Protein AF-A0A809SGK8-F1 (afdb_monomer_lite)

Organism: NCBI:txid2675298

Sequence (702 aa):
MATAQRLGYGNAFTALPVTRPWRPWQSRHLHMLPTGMGSQTARVVGFDGADDAGNNTAAGSDASGSAPALLGNDEICCDALGRVRIRFQWQDALDSASSRASCWVRVAQRSAGGGMGSQFLPRIGQEVQVQFMEGDINRPVIVGALYFGQGEAGVPATPAGSLVDADTSALSQATDHSVSAQGNLTAGYAPVWHGAGVGADAHNNAAAQWGIRSQAYGGDGYNQLVFDDSDGAGRIQLKTTQSGTELNLGHLVHTADNYRGSFRGNGIELRTDAWGALRAGSGWLVSSYGVSHSASQRQTAGDVPAGYGLLNTANRLGASLSQLAESHLSVSIAALKGSYKADASALNESAAPIPALGKVMQGMVDSSEMDAAYGDAAAQNTQPTDQHLPHHTDPVISVIAKNDLSMTARQDVQLNVGETLNVLNAADSQFTTGGVFRVHSGQAIGLTAGGLKQNTIAGMQLIAAQGDMTIQAHNDIISLKAKNNLELKSAQASIDFAAATDITLRTAGGAAITIAGGNITVQCPGKILVQAGQKSFTGGASLNYALPMMPSSTLDLVPTKLNLYLSDAAGPFGARIPLTPWRMVVAKDADHALMQKTPLITGTSDAEGKVLLDDSQNATVFDAYKLHPSQVWLVYGAHARLLNITAHNPDWTDQHQRYHAQDAMGYFDNLEHAGTKPMLDDGSTTHTQEKLGADMLNSLKA

Structure (mmCIF, N/CA/C/O backbone):
data_AF-A0A809SGK8-F1
#
_entry.id   AF-A0A809SGK8-F1
#
loop_
_atom_site.group_PDB
_atom_site.id
_atom_site.type_symbol
_atom_site.label_atom_id
_atom_site.label_alt_id
_atom_site.label_comp_id
_atom_site.label_asym_id
_atom_site.label_entity_id
_atom_site.label_seq_id
_atom_site.pdbx_PDB_ins_code
_atom_site.Cartn_x
_atom_site.Cartn_y
_atom_site.Cartn_z
_atom_site.occupancy
_atom_site.B_iso_or_equiv
_atom_site.auth_seq_id
_atom_site.auth_comp_id
_atom_site.auth_asym_id
_atom_site.auth_atom_id
_atom_site.pdbx_PDB_model_num
ATOM 1 N N . MET A 1 1 ? 76.172 -21.300 -76.496 1.00 58.06 1 MET A N 1
ATOM 2 C CA . MET A 1 1 ? 75.554 -20.678 -77.691 1.00 58.06 1 MET A CA 1
ATOM 3 C C . MET A 1 1 ? 76.033 -21.282 -79.015 1.00 58.06 1 MET A C 1
ATOM 5 O O . MET A 1 1 ? 75.170 -21.646 -79.801 1.00 58.06 1 MET A O 1
ATOM 9 N N . ALA A 1 2 ? 77.336 -21.491 -79.254 1.00 62.97 2 ALA A N 1
ATOM 10 C CA . ALA A 1 2 ? 77.851 -22.006 -80.541 1.00 62.97 2 ALA A CA 1
ATOM 11 C C . ALA A 1 2 ? 77.280 -23.375 -81.001 1.00 62.97 2 ALA A C 1
ATOM 13 O O . ALA A 1 2 ? 77.113 -23.611 -82.192 1.00 62.97 2 ALA A O 1
ATOM 14 N N . THR A 1 3 ? 76.926 -24.277 -80.077 1.00 61.34 3 THR A N 1
ATOM 15 C CA . THR A 1 3 ? 76.358 -25.603 -80.404 1.00 61.34 3 THR A CA 1
ATOM 16 C C . THR A 1 3 ? 74.878 -25.551 -80.816 1.00 61.34 3 THR A C 1
ATOM 18 O O . THR A 1 3 ? 74.460 -26.332 -81.666 1.00 61.34 3 THR A O 1
ATOM 21 N N . ALA A 1 4 ? 74.094 -24.622 -80.253 1.00 65.50 4 ALA A N 1
ATOM 22 C CA . ALA A 1 4 ? 72.653 -24.491 -80.511 1.00 65.50 4 ALA A CA 1
ATOM 23 C C . ALA A 1 4 ? 72.363 -23.888 -81.899 1.00 65.50 4 ALA A C 1
ATOM 25 O O . ALA A 1 4 ? 71.437 -24.317 -82.579 1.00 65.50 4 ALA A O 1
ATOM 26 N N . GLN A 1 5 ? 73.218 -22.967 -82.364 1.00 68.81 5 GLN A N 1
ATOM 27 C CA . GLN A 1 5 ? 73.156 -22.401 -83.721 1.00 68.81 5 GLN A CA 1
ATOM 28 C C . GLN A 1 5 ? 73.402 -23.438 -84.830 1.00 68.81 5 GLN A C 1
ATOM 30 O O . GLN A 1 5 ? 72.962 -23.238 -85.955 1.00 68.81 5 GLN A O 1
ATOM 35 N N . ARG A 1 6 ? 74.070 -24.557 -84.523 1.00 73.81 6 ARG A N 1
ATOM 36 C CA . ARG A 1 6 ? 74.377 -25.624 -85.489 1.00 73.81 6 ARG A CA 1
ATOM 37 C C . ARG A 1 6 ? 73.280 -26.695 -85.604 1.00 73.81 6 ARG A C 1
ATOM 39 O O . ARG A 1 6 ? 73.231 -27.378 -86.617 1.00 73.81 6 ARG A O 1
ATOM 46 N N . LEU A 1 7 ? 72.435 -26.868 -84.582 1.00 76.56 7 LEU A N 1
ATOM 47 C CA . LEU A 1 7 ? 71.465 -27.976 -84.480 1.00 76.56 7 LEU A CA 1
ATOM 48 C C . LEU A 1 7 ? 69.988 -27.537 -84.570 1.00 76.56 7 LEU A C 1
ATOM 50 O O . LEU A 1 7 ? 69.104 -28.383 -84.505 1.00 76.56 7 LEU A O 1
ATOM 54 N N . GLY A 1 8 ? 69.702 -26.236 -84.710 1.00 76.31 8 GLY A N 1
ATOM 55 C CA . GLY A 1 8 ? 68.348 -25.707 -84.954 1.00 76.31 8 GLY A CA 1
ATOM 56 C C . GLY A 1 8 ? 67.396 -25.697 -83.749 1.00 76.31 8 GLY A C 1
ATOM 57 O O . GLY A 1 8 ? 66.290 -25.178 -83.857 1.00 76.31 8 GLY A O 1
ATOM 58 N N . TYR A 1 9 ? 67.816 -26.215 -82.592 1.00 76.81 9 TYR A N 1
ATOM 59 C CA . TYR A 1 9 ? 67.048 -26.198 -81.348 1.00 76.81 9 TYR A CA 1
ATOM 60 C C . TYR A 1 9 ? 67.955 -25.854 -80.165 1.00 76.81 9 TYR A C 1
ATOM 62 O O . TYR A 1 9 ? 69.045 -26.408 -80.004 1.00 76.81 9 TYR A O 1
ATOM 70 N N . GLY A 1 10 ? 67.492 -24.937 -79.320 1.00 76.56 10 GLY A N 1
ATOM 71 C CA . GLY A 1 10 ? 68.138 -24.581 -78.066 1.00 76.56 10 GLY A CA 1
ATOM 72 C C . GLY A 1 10 ? 67.075 -24.284 -77.023 1.00 76.56 10 GLY A C 1
ATOM 73 O O . GLY A 1 10 ? 66.222 -23.432 -77.247 1.00 76.56 10 GLY A O 1
ATOM 74 N N . ASN A 1 11 ? 67.130 -24.984 -75.892 1.00 78.62 11 ASN A N 1
ATOM 75 C CA . ASN A 1 11 ? 66.264 -24.721 -74.751 1.00 78.62 11 ASN A CA 1
ATOM 76 C C . ASN A 1 11 ? 67.114 -24.212 -73.583 1.00 78.62 11 ASN A C 1
ATOM 78 O O . ASN A 1 11 ? 68.187 -24.752 -73.308 1.00 78.62 11 ASN A O 1
ATOM 82 N N . ALA A 1 12 ? 66.632 -23.169 -72.916 1.00 79.94 12 ALA A N 1
ATOM 83 C CA . ALA A 1 12 ? 67.174 -22.675 -71.663 1.00 79.94 12 ALA A CA 1
ATOM 84 C C . ALA A 1 12 ? 66.105 -22.898 -70.594 1.00 79.94 12 ALA A C 1
ATOM 86 O O . ALA A 1 12 ? 65.024 -22.321 -70.664 1.00 79.94 12 ALA A O 1
ATOM 87 N N . PHE A 1 13 ? 66.404 -23.745 -69.614 1.00 81.50 13 PHE A N 1
ATOM 88 C CA . PHE A 1 13 ? 65.521 -23.990 -68.482 1.00 81.50 13 PHE A CA 1
ATOM 89 C C . PHE A 1 13 ? 66.261 -23.712 -67.179 1.00 81.50 13 PHE A C 1
ATOM 91 O O . PHE A 1 13 ? 67.457 -23.975 -67.048 1.00 81.50 13 PHE A O 1
ATOM 98 N N . THR A 1 14 ? 65.520 -23.209 -66.199 1.00 80.19 14 THR A N 1
ATOM 99 C CA . THR A 1 14 ? 65.986 -23.077 -64.822 1.00 80.19 14 THR A CA 1
ATOM 100 C C . THR A 1 14 ? 65.434 -24.264 -64.048 1.00 80.19 14 THR A C 1
ATOM 102 O O . THR A 1 14 ? 64.234 -24.339 -63.798 1.00 80.19 14 THR A O 1
ATOM 105 N N . ALA A 1 15 ? 66.294 -25.222 -63.709 1.00 83.62 15 ALA A N 1
ATOM 106 C CA . ALA A 1 15 ? 65.914 -26.366 -62.888 1.00 83.62 15 ALA A CA 1
ATOM 107 C C . ALA A 1 15 ? 66.167 -26.092 -61.402 1.00 83.62 15 ALA A C 1
ATOM 109 O O . ALA A 1 15 ? 67.036 -25.304 -61.029 1.00 83.62 15 ALA A O 1
ATOM 110 N N . LEU A 1 16 ? 65.425 -26.794 -60.552 1.00 85.69 16 LEU A N 1
ATOM 111 C CA . LEU A 1 16 ? 65.671 -26.865 -59.116 1.00 85.69 16 LEU A CA 1
ATOM 112 C C . LEU A 1 16 ? 66.069 -28.300 -58.753 1.00 85.69 16 LEU A C 1
ATOM 114 O O . LEU A 1 16 ? 65.635 -29.234 -59.431 1.00 85.69 16 LEU A O 1
ATOM 118 N N . PRO A 1 17 ? 66.879 -28.504 -57.699 1.00 90.75 17 PRO A N 1
ATOM 119 C CA . PRO A 1 17 ? 67.156 -29.843 -57.190 1.00 90.75 17 PRO A CA 1
ATOM 120 C C . PRO A 1 17 ? 65.849 -30.579 -56.873 1.00 90.75 17 PRO A C 1
ATOM 122 O O . PRO A 1 17 ? 64.970 -29.993 -56.250 1.00 90.75 17 PRO A O 1
ATOM 125 N N . VAL A 1 18 ? 65.730 -31.859 -57.241 1.00 86.19 18 VAL A N 1
ATOM 126 C CA . VAL A 1 18 ? 64.504 -32.658 -57.009 1.00 86.19 18 VAL A CA 1
ATOM 127 C C . VAL A 1 18 ? 64.130 -32.756 -55.523 1.00 86.19 18 VAL A C 1
ATOM 129 O O . VAL A 1 18 ? 62.962 -32.882 -55.172 1.00 86.19 18 VAL A O 1
ATOM 132 N N . THR A 1 19 ? 65.125 -32.640 -54.640 1.00 91.94 19 THR A N 1
ATOM 133 C CA . THR A 1 19 ? 64.954 -32.611 -53.182 1.00 91.94 19 THR A CA 1
ATOM 134 C C . THR A 1 19 ? 64.405 -31.283 -52.662 1.00 91.94 19 THR A C 1
ATOM 136 O O . THR A 1 19 ? 64.007 -31.202 -51.502 1.00 91.94 19 THR A O 1
ATOM 139 N N . ARG A 1 20 ? 64.378 -30.230 -53.487 1.00 87.38 20 ARG A N 1
ATOM 140 C CA . ARG A 1 20 ? 63.833 -28.923 -53.129 1.00 87.38 20 ARG A CA 1
ATOM 141 C C . ARG A 1 20 ? 62.404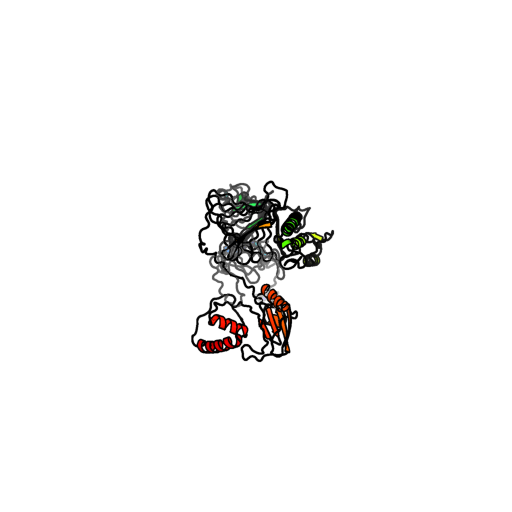 -28.815 -53.675 1.00 87.38 20 ARG A C 1
ATOM 143 O O . ARG A 1 20 ? 62.236 -28.669 -54.885 1.00 87.38 20 ARG A O 1
ATOM 150 N N . PRO A 1 21 ? 61.368 -28.844 -52.818 1.00 85.56 21 PRO A N 1
ATOM 151 C CA . PRO A 1 21 ? 59.993 -28.699 -53.277 1.00 85.56 21 PRO A CA 1
ATOM 152 C C . PRO A 1 21 ? 59.796 -27.332 -53.941 1.00 85.56 21 PRO A C 1
ATOM 154 O O . PRO A 1 21 ? 60.109 -26.294 -53.356 1.00 85.56 21 PRO A O 1
ATOM 157 N N . TRP A 1 22 ? 59.272 -27.327 -55.169 1.00 84.12 22 TRP A N 1
ATOM 158 C CA . TRP A 1 22 ? 58.908 -26.091 -55.857 1.00 84.12 22 TRP A CA 1
ATOM 159 C C . TRP A 1 22 ? 57.631 -25.497 -55.249 1.00 84.12 22 TRP A C 1
ATOM 161 O O . TRP A 1 22 ? 56.660 -26.206 -54.947 1.00 84.12 22 TRP A O 1
ATOM 171 N N . ARG A 1 23 ? 57.636 -24.175 -55.073 1.00 79.06 23 ARG A N 1
ATOM 172 C CA . ARG A 1 23 ? 56.474 -23.365 -54.708 1.00 79.06 23 ARG A CA 1
ATOM 173 C C . ARG A 1 23 ? 56.452 -22.124 -55.605 1.00 79.06 23 ARG A C 1
ATOM 175 O O . ARG A 1 23 ? 57.523 -21.569 -55.863 1.00 79.06 23 ARG A O 1
ATOM 182 N N . PRO A 1 24 ? 55.275 -21.686 -56.077 1.00 76.88 24 PRO A N 1
ATOM 183 C CA . PRO A 1 24 ? 55.165 -20.452 -56.841 1.00 76.88 24 PRO A CA 1
ATOM 184 C C . PRO A 1 24 ? 55.647 -19.269 -55.993 1.00 76.88 24 PRO A C 1
ATOM 186 O O . PRO A 1 24 ? 55.321 -19.159 -54.810 1.00 76.88 24 PRO A O 1
ATOM 189 N N . TRP A 1 25 ? 56.446 -18.390 -56.597 1.00 67.31 25 TRP A N 1
ATOM 190 C CA . TRP A 1 25 ? 56.956 -17.193 -55.934 1.00 67.31 25 TRP A CA 1
ATOM 191 C C . TRP A 1 25 ? 55.818 -16.181 -55.738 1.00 67.31 25 TRP A C 1
ATOM 193 O O . TRP A 1 25 ? 55.426 -15.482 -56.672 1.00 67.31 25 TRP A O 1
ATOM 203 N N . GLN A 1 26 ? 55.281 -16.088 -54.521 1.00 59.88 26 GLN A N 1
ATOM 204 C CA . GLN A 1 26 ? 54.262 -15.102 -54.153 1.00 59.88 26 GLN A CA 1
ATOM 205 C C . GLN A 1 26 ? 54.924 -13.773 -53.755 1.00 59.88 26 GLN A C 1
ATOM 207 O O . GLN A 1 26 ? 55.088 -13.452 -52.582 1.00 59.88 26 GLN A O 1
ATOM 212 N N . SER A 1 27 ? 55.336 -12.986 -54.748 1.00 57.16 27 SER A N 1
ATOM 213 C CA . SER A 1 27 ? 55.692 -11.579 -54.533 1.00 57.16 27 SER A CA 1
ATOM 214 C C . SER A 1 27 ? 54.415 -10.740 -54.444 1.00 57.16 27 SER A C 1
ATOM 216 O O . SER A 1 27 ? 53.614 -10.753 -55.381 1.00 57.16 27 SER A O 1
ATOM 218 N N . ARG A 1 28 ? 54.264 -9.940 -53.374 1.00 54.34 28 ARG A N 1
ATOM 219 C CA . ARG A 1 28 ? 53.168 -8.955 -53.218 1.00 54.34 28 ARG A CA 1
ATOM 220 C C . ARG A 1 28 ? 53.065 -7.947 -54.380 1.00 54.34 28 ARG A C 1
ATOM 222 O O . ARG A 1 28 ? 52.062 -7.256 -54.477 1.00 54.34 28 ARG A O 1
ATOM 229 N N . HIS A 1 29 ? 54.084 -7.850 -55.242 1.00 56.06 29 HIS A N 1
ATOM 230 C CA . HIS A 1 29 ? 54.118 -6.924 -56.381 1.00 56.06 29 HIS A CA 1
ATOM 231 C C . HIS A 1 29 ? 53.591 -7.528 -57.694 1.00 56.06 29 HIS A C 1
ATOM 233 O O . HIS A 1 29 ? 53.282 -6.775 -58.608 1.00 56.06 29 HIS A O 1
ATOM 239 N N . LEU A 1 30 ? 53.495 -8.860 -57.815 1.00 58.09 30 LEU A N 1
ATOM 240 C CA . LEU A 1 30 ? 53.010 -9.529 -59.038 1.00 58.09 30 LEU A CA 1
ATOM 241 C C . LEU A 1 30 ? 51.586 -10.083 -58.888 1.00 58.09 30 LEU A C 1
ATOM 243 O O . LEU A 1 30 ? 50.870 -10.209 -59.877 1.00 58.09 30 LEU A O 1
ATOM 247 N N . HIS A 1 31 ? 51.160 -10.363 -57.655 1.00 63.50 31 HIS A N 1
ATOM 248 C CA . HIS A 1 31 ? 49.797 -10.764 -57.320 1.00 63.50 31 HIS A CA 1
ATOM 249 C C . HIS A 1 31 ? 49.328 -9.944 -56.115 1.00 63.50 31 HIS A C 1
ATOM 251 O O . HIS A 1 31 ? 49.517 -10.352 -54.968 1.00 63.50 31 HIS A O 1
ATOM 257 N N . MET A 1 32 ? 48.776 -8.752 -56.368 1.00 65.75 32 MET A N 1
ATOM 258 C CA . MET A 1 32 ? 48.130 -7.971 -55.311 1.00 65.75 32 MET A CA 1
ATOM 259 C C . MET A 1 32 ? 46.908 -8.751 -54.822 1.00 65.75 32 MET A C 1
ATOM 261 O O . MET A 1 32 ? 46.043 -9.116 -55.618 1.00 65.75 32 MET A O 1
ATOM 265 N N . LEU A 1 33 ? 46.862 -9.041 -53.522 1.00 72.19 33 LEU A N 1
ATOM 266 C CA . LEU A 1 33 ? 45.668 -9.615 -52.911 1.00 72.19 33 LEU A CA 1
ATOM 267 C C . LEU A 1 33 ? 44.527 -8.589 -52.999 1.00 72.19 33 LEU A C 1
ATOM 269 O O . LEU A 1 33 ? 44.797 -7.391 -52.873 1.00 72.19 33 LEU A O 1
ATOM 273 N N . PRO A 1 34 ? 43.272 -9.023 -53.209 1.00 80.38 34 PRO A N 1
ATOM 274 C CA . PRO A 1 34 ? 42.136 -8.120 -53.136 1.00 80.38 34 PRO A CA 1
ATOM 275 C C . PRO A 1 34 ? 42.078 -7.486 -51.743 1.00 80.38 34 PRO A C 1
ATOM 277 O O . PRO A 1 34 ? 42.003 -8.197 -50.740 1.00 80.38 34 PRO A O 1
ATOM 280 N N . THR A 1 35 ? 42.109 -6.156 -51.690 1.00 81.75 35 THR A N 1
ATOM 281 C CA . THR A 1 35 ? 42.036 -5.400 -50.438 1.00 81.75 35 THR A CA 1
ATOM 282 C C . THR A 1 35 ? 40.682 -4.714 -50.342 1.00 81.75 35 THR A C 1
ATOM 284 O O . THR A 1 35 ? 40.305 -3.946 -51.229 1.00 81.75 35 THR A O 1
ATOM 287 N N . GLY A 1 36 ? 39.958 -4.958 -49.252 1.00 81.25 36 GLY A N 1
ATOM 288 C CA . GLY A 1 36 ? 38.745 -4.224 -48.911 1.00 81.25 36 GLY A CA 1
ATOM 289 C C . GLY A 1 36 ? 39.115 -2.827 -48.426 1.00 81.25 36 GLY A C 1
ATOM 290 O O . GLY A 1 36 ? 39.480 -2.649 -47.266 1.00 81.25 36 GLY A O 1
ATOM 291 N N . MET A 1 37 ? 39.075 -1.839 -49.320 1.00 79.69 37 MET A N 1
ATOM 292 C CA . MET A 1 37 ? 39.363 -0.449 -48.963 1.00 79.69 37 MET A CA 1
ATOM 293 C C . MET A 1 37 ? 38.180 0.131 -48.179 1.00 79.69 37 MET A C 1
ATOM 295 O O . MET A 1 37 ? 37.083 0.258 -48.716 1.00 79.69 37 MET A O 1
ATOM 299 N N . GLY A 1 38 ? 38.414 0.500 -46.918 1.00 86.06 38 GLY A N 1
ATOM 300 C CA . GLY A 1 38 ? 37.395 1.099 -46.052 1.00 86.06 38 GLY A CA 1
ATOM 301 C C . GLY A 1 38 ? 36.331 0.114 -45.555 1.00 86.06 38 GLY A C 1
ATOM 302 O O . GLY A 1 38 ? 36.498 -1.105 -45.614 1.00 86.06 38 GLY A O 1
ATOM 303 N N . SER A 1 39 ? 35.243 0.667 -45.024 1.00 91.31 39 SER A N 1
ATOM 304 C CA . SER A 1 39 ? 34.075 -0.100 -44.586 1.00 91.31 39 SER A CA 1
ATOM 305 C C . SER A 1 39 ? 33.039 -0.178 -45.703 1.00 91.31 39 SER A C 1
ATOM 307 O O . SER A 1 39 ? 32.853 0.781 -46.451 1.00 91.31 39 SER A O 1
ATOM 309 N N . GLN A 1 40 ? 32.332 -1.299 -45.784 1.00 91.69 40 GLN A N 1
ATOM 310 C CA . GLN A 1 40 ? 31.194 -1.493 -46.685 1.00 91.69 40 GLN A CA 1
ATOM 311 C C . GLN A 1 40 ? 29.917 -1.691 -45.870 1.00 91.69 40 GLN A C 1
ATOM 313 O O . GLN A 1 40 ? 29.989 -1.960 -44.670 1.00 91.69 40 GLN A O 1
ATOM 318 N N . THR A 1 41 ? 28.754 -1.581 -46.508 1.00 91.94 41 THR A N 1
ATOM 319 C CA . THR A 1 41 ? 27.496 -2.018 -45.901 1.00 91.94 41 THR A CA 1
ATOM 320 C C . THR A 1 41 ? 27.063 -3.373 -46.448 1.00 91.94 41 THR A C 1
ATOM 322 O O . THR A 1 41 ? 27.406 -3.758 -47.571 1.00 91.94 41 THR A O 1
ATOM 325 N N . ALA A 1 42 ? 26.355 -4.130 -45.620 1.00 91.25 42 ALA A N 1
ATOM 326 C CA . ALA A 1 42 ? 25.799 -5.430 -45.963 1.00 91.25 42 ALA A CA 1
ATOM 327 C C . ALA A 1 42 ? 24.455 -5.622 -45.255 1.00 91.25 42 ALA A C 1
ATOM 329 O O . ALA A 1 42 ? 24.214 -5.018 -44.211 1.00 91.25 42 ALA A O 1
ATOM 330 N N . ARG A 1 43 ? 23.597 -6.485 -45.799 1.00 89.44 43 ARG A N 1
ATOM 331 C CA . ARG A 1 43 ? 22.351 -6.907 -45.147 1.00 89.44 43 ARG A CA 1
ATOM 332 C C . ARG A 1 43 ? 22.579 -8.182 -44.362 1.00 89.44 43 ARG A C 1
ATOM 334 O O . ARG A 1 43 ? 23.304 -9.061 -44.818 1.00 89.44 43 ARG A O 1
ATOM 341 N N . VAL A 1 44 ? 21.956 -8.298 -43.202 1.00 89.38 44 VAL A N 1
ATOM 342 C CA . VAL A 1 44 ? 21.913 -9.548 -42.439 1.00 89.38 44 VAL A CA 1
ATOM 343 C C . VAL A 1 44 ? 20.920 -10.490 -43.107 1.00 89.38 44 VAL A C 1
ATOM 345 O O . VAL A 1 44 ? 19.826 -10.069 -43.476 1.00 89.38 44 VAL A O 1
ATOM 348 N N . VAL A 1 45 ? 21.292 -11.757 -43.257 1.00 85.50 45 VAL A N 1
ATOM 349 C CA . VAL A 1 45 ? 20.496 -12.753 -43.987 1.00 85.50 45 VAL A CA 1
ATOM 350 C C . VAL A 1 45 ? 20.279 -14.025 -43.177 1.00 85.50 45 VAL A C 1
ATOM 352 O O . VAL A 1 45 ? 21.052 -14.343 -42.268 1.00 85.50 45 VAL A O 1
ATOM 355 N N . GLY A 1 46 ? 19.220 -14.751 -43.529 1.00 79.50 46 GLY A N 1
ATOM 356 C CA . GLY A 1 46 ? 18.910 -16.087 -43.040 1.00 79.50 46 GLY A CA 1
ATOM 357 C C . GLY A 1 46 ? 19.901 -17.150 -43.515 1.00 79.50 46 GLY A C 1
ATOM 358 O O . GLY A 1 46 ? 20.893 -16.877 -44.202 1.00 79.50 46 GLY A O 1
ATOM 359 N N . PHE A 1 47 ? 19.642 -18.406 -43.147 1.00 74.81 47 PHE A N 1
ATOM 360 C CA . PHE A 1 47 ? 20.533 -19.514 -43.499 1.00 74.81 47 PHE A CA 1
ATOM 361 C C . PHE A 1 47 ? 20.523 -19.818 -45.006 1.00 74.81 47 PHE A C 1
ATOM 363 O O . PHE A 1 47 ? 21.548 -20.193 -45.583 1.00 74.81 47 PHE A O 1
ATOM 370 N N . ASP A 1 48 ? 19.382 -19.604 -45.646 1.00 71.62 48 ASP A N 1
ATOM 371 C CA . ASP A 1 48 ? 19.163 -19.706 -47.088 1.00 71.62 48 ASP A CA 1
ATOM 372 C C . ASP A 1 48 ? 19.693 -18.488 -47.880 1.00 71.62 48 ASP A C 1
ATOM 374 O O . ASP A 1 48 ? 19.677 -18.482 -49.114 1.00 71.62 48 ASP A O 1
ATOM 378 N N . GLY A 1 49 ? 20.193 -17.465 -47.175 1.00 75.19 49 GLY A N 1
ATOM 379 C CA . GLY A 1 49 ? 20.666 -16.210 -47.750 1.00 75.19 49 GLY A CA 1
ATOM 380 C C . GLY A 1 49 ? 19.563 -15.241 -48.171 1.00 75.19 49 GLY A C 1
ATOM 381 O O . GLY A 1 49 ? 19.825 -14.284 -48.910 1.00 75.19 49 GLY A O 1
ATOM 382 N N . ALA A 1 50 ? 18.332 -15.475 -47.723 1.00 75.44 50 ALA A N 1
ATOM 383 C CA . ALA A 1 50 ? 17.256 -14.516 -47.863 1.00 75.44 50 ALA A CA 1
ATOM 384 C C . ALA A 1 50 ? 17.343 -13.414 -46.797 1.00 75.44 50 ALA A C 1
ATOM 386 O O . ALA A 1 50 ? 17.848 -13.609 -45.691 1.00 75.44 50 ALA A O 1
ATOM 387 N N . ASP A 1 51 ? 16.908 -12.220 -47.174 1.00 73.00 51 ASP A N 1
ATOM 388 C CA . ASP A 1 51 ? 16.814 -11.023 -46.339 1.00 73.00 51 ASP A CA 1
ATOM 389 C C . ASP A 1 51 ? 15.381 -10.756 -45.864 1.00 73.00 51 ASP A C 1
ATOM 391 O O . ASP A 1 51 ? 15.156 -9.795 -45.128 1.00 73.00 51 ASP A O 1
ATOM 395 N N . ASP A 1 52 ? 14.429 -11.615 -46.235 1.00 68.75 52 ASP A N 1
ATOM 396 C CA . ASP A 1 52 ? 13.093 -11.662 -45.666 1.00 68.75 52 ASP A CA 1
ATOM 397 C C . ASP A 1 52 ? 13.006 -12.728 -44.567 1.00 68.75 52 ASP A C 1
ATOM 399 O O . ASP A 1 52 ? 13.576 -13.815 -44.638 1.00 68.75 52 ASP A O 1
ATOM 403 N N . ALA A 1 53 ? 12.265 -12.408 -43.509 1.00 58.38 53 ALA A N 1
ATOM 404 C CA . ALA A 1 53 ? 12.044 -13.335 -42.407 1.00 58.38 53 ALA A CA 1
ATOM 405 C C . ALA A 1 53 ? 11.101 -14.498 -42.787 1.00 58.38 53 ALA A C 1
ATOM 407 O O . ALA A 1 53 ? 10.834 -15.369 -41.980 1.00 58.38 53 ALA A O 1
ATOM 408 N N . GLY A 1 54 ? 10.535 -14.521 -43.997 1.00 51.41 54 GLY A N 1
ATOM 409 C CA . GLY A 1 54 ? 9.352 -15.325 -44.318 1.00 51.41 54 GLY A CA 1
ATOM 410 C C . GLY A 1 54 ? 9.567 -16.823 -44.554 1.00 51.41 54 GLY A C 1
ATOM 411 O O . GLY A 1 54 ? 8.573 -17.521 -44.752 1.00 51.41 54 GLY A O 1
ATOM 412 N N . ASN A 1 55 ? 10.805 -17.335 -44.603 1.00 50.16 55 ASN A N 1
ATOM 413 C CA . ASN A 1 55 ? 11.030 -18.747 -44.935 1.00 50.16 55 ASN A CA 1
ATOM 414 C C . ASN A 1 55 ? 12.416 -19.299 -44.543 1.00 50.16 55 ASN A C 1
ATOM 416 O O . ASN A 1 55 ? 13.134 -19.836 -45.387 1.00 50.16 55 ASN A O 1
ATOM 420 N N . ASN A 1 56 ? 12.800 -19.263 -43.264 1.00 50.59 56 ASN A N 1
ATOM 421 C CA . ASN A 1 56 ? 14.039 -19.908 -42.809 1.00 50.59 56 ASN A CA 1
ATOM 422 C C . ASN A 1 56 ? 13.805 -21.387 -42.416 1.00 50.59 56 ASN A C 1
ATOM 424 O O . ASN A 1 56 ? 14.351 -21.891 -41.436 1.00 50.59 56 ASN A O 1
ATOM 428 N N . THR A 1 57 ? 12.990 -22.117 -43.193 1.00 45.06 57 THR A N 1
ATOM 429 C CA . THR A 1 57 ? 12.652 -23.541 -42.960 1.00 45.06 57 THR A CA 1
ATOM 430 C C . THR A 1 57 ? 13.813 -24.506 -43.245 1.00 45.06 57 THR A C 1
ATOM 432 O O . THR A 1 57 ? 13.727 -25.699 -42.951 1.00 45.06 57 THR A O 1
ATOM 435 N N . ALA A 1 58 ? 14.936 -24.002 -43.764 1.00 47.38 58 ALA A N 1
ATOM 436 C CA . ALA A 1 58 ? 16.133 -24.769 -44.102 1.00 47.38 58 ALA A CA 1
ATOM 437 C C . ALA A 1 58 ? 17.109 -24.978 -42.922 1.00 47.38 58 ALA A C 1
ATOM 439 O O . ALA A 1 58 ? 18.293 -25.228 -43.140 1.00 47.38 58 ALA A O 1
ATOM 440 N N . ALA A 1 59 ? 16.638 -24.946 -41.670 1.00 46.06 59 ALA A N 1
ATOM 441 C CA . ALA A 1 59 ? 17.417 -25.358 -40.493 1.00 46.06 59 ALA A CA 1
ATOM 442 C C . ALA A 1 59 ? 17.596 -26.895 -40.387 1.00 46.06 59 ALA A C 1
ATOM 444 O O . ALA A 1 59 ? 17.786 -27.445 -39.303 1.00 46.06 59 ALA A O 1
ATOM 445 N N . GLY A 1 60 ? 17.520 -27.612 -41.511 1.00 41.50 60 GLY A N 1
ATOM 446 C CA . GLY A 1 60 ? 17.822 -29.033 -41.609 1.00 41.50 60 GLY A CA 1
ATOM 447 C C . GLY A 1 60 ? 19.259 -29.217 -42.069 1.00 41.50 60 GLY A C 1
ATOM 448 O O . GLY A 1 60 ? 19.561 -28.895 -43.211 1.00 41.50 60 GLY A O 1
ATOM 449 N N . SER A 1 61 ? 20.105 -29.707 -41.157 1.00 38.78 61 SER A N 1
ATOM 450 C CA . SER A 1 61 ? 21.424 -30.326 -41.373 1.00 38.78 61 SER A CA 1
ATOM 451 C C . SER A 1 61 ? 22.167 -29.917 -42.650 1.00 38.78 61 SER A C 1
ATOM 453 O O . SER A 1 61 ? 21.813 -30.334 -43.756 1.00 38.78 61 SER A O 1
ATOM 455 N N . ASP A 1 62 ? 23.304 -29.238 -42.492 1.00 40.22 62 ASP A N 1
ATOM 456 C CA . ASP A 1 62 ? 24.312 -29.317 -43.540 1.00 40.22 62 ASP A CA 1
ATOM 457 C C . ASP A 1 62 ? 24.636 -30.800 -43.833 1.00 40.22 62 ASP A C 1
ATOM 459 O O . ASP A 1 62 ? 24.535 -31.676 -42.969 1.00 40.22 62 ASP A O 1
ATOM 463 N N . ALA A 1 63 ? 25.025 -31.114 -45.067 1.00 37.78 63 ALA A N 1
ATOM 464 C CA . ALA A 1 63 ? 25.366 -32.475 -45.492 1.00 37.78 63 ALA A CA 1
ATOM 465 C C . ALA A 1 63 ? 26.632 -33.051 -44.804 1.00 37.78 63 ALA A C 1
ATOM 467 O O . ALA A 1 63 ? 27.203 -34.027 -45.287 1.00 37.78 63 ALA A O 1
ATOM 468 N N . SER A 1 64 ? 27.099 -32.446 -43.704 1.00 45.75 64 SER A N 1
ATOM 469 C CA . SER A 1 64 ? 28.303 -32.831 -42.967 1.00 45.75 64 SER A CA 1
ATOM 470 C C . SER A 1 64 ? 28.024 -33.339 -41.546 1.00 45.75 64 SER A C 1
ATOM 472 O O . SER A 1 64 ? 28.917 -33.930 -40.943 1.00 45.75 64 SER A O 1
ATOM 474 N N . GLY A 1 65 ? 26.814 -33.144 -40.999 1.00 36.62 65 GLY A N 1
ATOM 475 C CA . GLY A 1 65 ? 26.416 -33.708 -39.701 1.00 36.62 65 GLY A CA 1
ATOM 476 C C . GLY A 1 65 ? 27.245 -33.225 -38.501 1.00 36.62 65 GLY A C 1
ATOM 477 O O . GLY A 1 65 ? 27.240 -33.878 -37.460 1.00 36.62 65 GLY A O 1
ATOM 478 N N . SER A 1 66 ? 27.976 -32.113 -38.637 1.00 42.00 66 SER A N 1
ATOM 479 C CA . SER A 1 66 ? 28.962 -31.657 -37.643 1.00 42.00 66 SER A CA 1
ATOM 480 C C . SER A 1 66 ? 28.775 -30.209 -37.164 1.00 42.00 66 SER A C 1
ATOM 482 O O . SER A 1 66 ? 29.588 -29.708 -36.385 1.00 42.00 66 SER A O 1
ATOM 484 N N . ALA A 1 67 ? 27.695 -29.534 -37.571 1.00 44.50 67 ALA A N 1
ATOM 485 C CA . ALA A 1 67 ? 27.420 -28.156 -37.170 1.00 44.50 67 ALA A CA 1
ATOM 486 C C . ALA A 1 67 ? 26.674 -28.055 -35.814 1.00 44.50 67 ALA A C 1
ATOM 488 O O . ALA A 1 67 ? 25.745 -28.829 -35.565 1.00 44.50 67 ALA A O 1
ATOM 489 N N . PRO A 1 68 ? 27.046 -27.099 -34.934 1.00 43.75 68 PRO A N 1
ATOM 490 C CA . PRO A 1 68 ? 26.358 -26.847 -33.666 1.00 43.75 68 PRO A CA 1
ATOM 491 C C . PRO A 1 68 ? 24.903 -26.428 -33.910 1.00 43.75 68 PRO A C 1
ATOM 493 O O . PRO A 1 68 ? 24.622 -25.722 -34.878 1.00 43.75 68 PRO A O 1
ATOM 496 N N . ALA A 1 69 ? 23.995 -26.859 -33.028 1.00 43.06 69 ALA A N 1
ATOM 497 C CA . ALA A 1 69 ? 22.562 -26.571 -33.103 1.00 43.06 69 ALA A CA 1
ATOM 498 C C . ALA A 1 69 ? 22.307 -25.079 -33.388 1.00 43.06 69 ALA A C 1
ATOM 500 O O . ALA A 1 69 ? 22.698 -24.213 -32.603 1.00 43.06 69 ALA A O 1
ATOM 501 N N . LEU A 1 70 ? 21.695 -24.787 -34.537 1.00 51.22 70 LEU A N 1
ATOM 502 C CA . LEU A 1 70 ? 21.352 -23.427 -34.937 1.00 51.22 70 LEU A CA 1
ATOM 503 C C . LEU A 1 70 ? 20.244 -22.902 -34.017 1.00 51.22 70 LEU A C 1
ATOM 505 O O . LEU A 1 70 ? 19.207 -23.542 -33.855 1.00 51.22 70 LEU A O 1
ATOM 509 N N . LEU A 1 71 ? 20.467 -21.730 -33.426 1.00 48.44 71 LEU A N 1
ATOM 510 C CA . LEU A 1 71 ? 19.456 -20.985 -32.683 1.00 48.44 71 LEU A CA 1
ATOM 511 C C . LEU A 1 71 ? 18.860 -19.956 -33.649 1.00 48.44 71 LEU A C 1
ATOM 513 O O . LEU A 1 71 ? 19.369 -18.844 -33.757 1.00 48.44 71 LEU A O 1
ATOM 517 N N . GLY A 1 72 ? 17.829 -20.322 -34.410 1.00 47.91 72 GLY A N 1
ATOM 518 C CA . GLY A 1 72 ? 17.215 -19.361 -35.323 1.00 47.91 72 GLY A CA 1
ATOM 519 C C . GLY A 1 72 ? 15.919 -19.837 -35.952 1.00 47.91 72 GLY A C 1
ATOM 520 O O . GLY A 1 72 ? 15.935 -20.737 -36.786 1.00 47.91 72 GLY A O 1
ATOM 521 N N . ASN A 1 73 ? 14.815 -19.192 -35.577 1.00 54.53 73 ASN A N 1
ATOM 522 C CA . ASN A 1 73 ? 13.609 -19.141 -36.400 1.00 54.53 73 ASN A CA 1
ATOM 523 C C . ASN A 1 73 ? 13.775 -18.045 -37.474 1.00 54.53 73 ASN A C 1
ATOM 525 O O . ASN A 1 73 ? 14.789 -17.349 -37.532 1.00 54.53 73 ASN A O 1
ATOM 529 N N . ASP A 1 74 ? 12.731 -17.874 -38.271 1.00 62.16 74 ASP A N 1
ATOM 530 C CA . ASP A 1 74 ? 12.473 -16.873 -39.311 1.00 62.16 74 ASP A CA 1
ATOM 531 C C . ASP A 1 74 ? 13.043 -15.444 -39.104 1.00 62.16 74 ASP A C 1
ATOM 533 O O . ASP A 1 74 ? 13.360 -14.780 -40.079 1.00 62.16 74 ASP A O 1
ATOM 537 N N . GLU A 1 75 ? 13.282 -14.961 -37.877 1.00 74.75 75 GLU A N 1
ATOM 538 C CA . GLU A 1 75 ? 13.657 -13.554 -37.617 1.00 74.75 75 GLU A CA 1
ATOM 539 C C . GLU A 1 75 ? 15.148 -13.293 -37.271 1.00 74.75 75 GLU A C 1
ATOM 541 O O . GLU A 1 75 ? 15.677 -12.202 -37.509 1.00 74.75 75 GLU A O 1
ATOM 546 N N . ILE A 1 76 ? 15.858 -14.270 -36.690 1.00 82.00 76 ILE A N 1
ATOM 547 C CA . ILE A 1 76 ? 17.252 -14.115 -36.223 1.00 82.00 76 ILE A CA 1
ATOM 548 C C . ILE A 1 76 ? 18.068 -15.331 -36.659 1.00 82.00 76 ILE A C 1
ATOM 550 O O . ILE A 1 76 ? 17.754 -16.453 -36.274 1.00 82.00 76 ILE A O 1
ATOM 554 N N . CYS A 1 77 ? 19.156 -15.106 -37.403 1.00 81.94 77 CYS A N 1
ATOM 555 C CA . CYS A 1 77 ? 20.102 -16.150 -37.799 1.00 81.94 77 CYS A CA 1
ATOM 556 C C . CYS A 1 77 ? 21.468 -15.915 -37.141 1.00 81.94 77 CYS A C 1
ATOM 558 O O . CYS A 1 77 ? 22.262 -15.094 -37.613 1.00 81.94 77 CYS A O 1
ATOM 560 N N . CYS A 1 78 ? 21.747 -16.635 -36.049 1.00 85.56 78 CYS A N 1
ATOM 561 C CA . CYS A 1 78 ? 23.040 -16.590 -35.372 1.00 85.56 78 CYS A CA 1
ATOM 562 C C . CYS A 1 78 ? 23.565 -17.973 -34.962 1.00 85.56 78 CYS A C 1
ATOM 564 O O . CYS A 1 78 ? 22.825 -18.956 -34.905 1.00 85.56 78 CYS A O 1
ATOM 566 N N . ASP A 1 79 ? 24.868 -18.051 -34.695 1.00 84.75 79 ASP A N 1
ATOM 567 C CA . ASP A 1 79 ? 25.502 -19.240 -34.127 1.00 84.75 79 ASP A CA 1
ATOM 568 C C . ASP A 1 79 ? 25.753 -19.107 -32.614 1.00 84.75 79 ASP A C 1
ATOM 570 O O . ASP A 1 79 ? 25.496 -18.069 -32.004 1.00 84.75 79 ASP A O 1
ATOM 574 N N . ALA A 1 80 ? 26.318 -20.152 -31.999 1.00 85.38 80 ALA A N 1
ATOM 575 C CA . ALA A 1 80 ? 26.618 -20.184 -30.564 1.00 85.38 80 ALA A CA 1
ATOM 576 C C . ALA A 1 80 ? 27.594 -19.085 -30.082 1.00 85.38 80 ALA A C 1
ATOM 578 O O . ALA A 1 80 ? 27.730 -18.879 -28.879 1.00 85.38 80 ALA A O 1
ATOM 579 N N . LEU A 1 81 ? 28.282 -18.385 -30.994 1.00 86.69 81 LEU A N 1
ATOM 580 C CA . LEU A 1 81 ? 29.188 -17.276 -30.685 1.00 86.69 81 LEU A CA 1
ATOM 581 C C . LEU A 1 81 ? 28.548 -15.901 -30.937 1.00 86.69 81 LEU A C 1
ATOM 583 O O . LEU A 1 81 ? 29.236 -14.885 -30.829 1.00 86.69 81 LEU A O 1
ATOM 587 N N . GLY A 1 82 ? 27.266 -15.848 -31.313 1.00 88.69 82 GLY A N 1
ATOM 588 C CA . GLY A 1 82 ? 26.583 -14.607 -31.675 1.00 88.69 82 GLY A CA 1
ATOM 589 C C . GLY A 1 82 ? 27.085 -14.002 -32.990 1.00 88.69 82 GLY A C 1
ATOM 590 O O . GLY A 1 82 ? 27.031 -12.787 -33.178 1.00 88.69 82 GLY A O 1
ATOM 591 N N . ARG A 1 83 ? 27.622 -14.823 -33.900 1.00 91.69 83 ARG A N 1
ATOM 592 C CA . ARG A 1 83 ? 27.957 -14.401 -35.267 1.00 91.69 83 ARG A CA 1
ATOM 593 C C . ARG A 1 83 ? 26.709 -14.449 -36.133 1.00 91.69 83 ARG A C 1
ATOM 595 O O . ARG A 1 83 ? 25.835 -15.269 -35.886 1.00 91.69 83 ARG A O 1
ATOM 602 N N . VAL A 1 84 ? 26.662 -13.622 -37.172 1.00 91.06 84 VAL A N 1
ATOM 603 C CA . VAL A 1 84 ? 25.546 -13.570 -38.135 1.00 91.06 84 VAL A CA 1
ATOM 604 C C . VAL A 1 84 ? 26.040 -13.834 -39.555 1.00 91.06 84 VAL A C 1
ATOM 606 O O . VAL A 1 84 ? 27.245 -13.769 -39.822 1.00 91.06 84 VAL A O 1
ATOM 609 N N . ARG A 1 85 ? 25.122 -14.134 -40.473 1.00 88.81 85 ARG A N 1
ATOM 610 C CA . ARG A 1 85 ? 25.410 -14.201 -41.912 1.00 88.81 85 ARG A CA 1
ATOM 611 C C . ARG A 1 85 ? 24.997 -12.893 -42.572 1.00 88.81 85 ARG A C 1
ATOM 613 O O . ARG A 1 85 ? 24.006 -12.285 -42.173 1.00 88.81 85 ARG A O 1
ATOM 620 N N . ILE A 1 86 ? 25.771 -12.453 -43.559 1.00 90.50 86 ILE A N 1
ATOM 621 C CA . ILE A 1 86 ? 25.527 -11.199 -44.274 1.00 90.50 86 ILE A CA 1
ATOM 622 C C . ILE A 1 86 ? 25.573 -11.392 -45.789 1.00 90.50 86 ILE A C 1
ATOM 624 O O . ILE A 1 86 ? 26.126 -12.371 -46.289 1.00 90.50 86 ILE A O 1
ATOM 628 N N . ARG A 1 87 ? 25.020 -10.430 -46.521 1.00 88.88 87 ARG A N 1
ATOM 629 C CA . ARG A 1 87 ? 25.060 -10.333 -47.978 1.00 88.88 87 ARG A CA 1
ATOM 630 C C . ARG A 1 87 ? 25.468 -8.913 -48.357 1.00 88.88 87 ARG A C 1
ATOM 632 O O . ARG A 1 87 ? 24.820 -7.946 -47.956 1.00 88.88 87 ARG A O 1
ATOM 639 N N . PHE A 1 88 ? 26.594 -8.773 -49.050 1.00 88.88 88 PHE A N 1
ATOM 640 C CA . PHE A 1 88 ? 27.076 -7.473 -49.516 1.00 88.88 88 PHE A CA 1
ATOM 641 C C . PHE A 1 88 ? 26.296 -7.006 -50.748 1.00 88.88 88 PHE A C 1
ATOM 643 O O . PHE A 1 88 ? 25.866 -7.818 -51.560 1.00 88.88 88 PHE A O 1
ATOM 650 N N . GLN A 1 89 ? 26.229 -5.692 -50.960 1.00 84.12 89 GLN A N 1
ATOM 651 C CA . GLN A 1 89 ? 25.509 -5.094 -52.095 1.00 84.12 89 GLN A CA 1
ATOM 652 C C . GLN A 1 89 ? 26.005 -5.582 -53.469 1.00 84.12 89 GLN A C 1
ATOM 654 O O . GLN A 1 89 ? 25.234 -5.734 -54.408 1.00 84.12 89 GLN A O 1
ATOM 659 N N . TRP A 1 90 ? 27.303 -5.861 -53.611 1.00 83.62 90 TRP A N 1
ATOM 660 C CA . TRP A 1 90 ? 27.860 -6.391 -54.861 1.00 83.62 90 TRP A CA 1
ATOM 661 C C . TRP A 1 90 ? 27.530 -7.874 -55.086 1.00 83.62 90 TRP A C 1
ATOM 663 O O . TRP A 1 90 ? 27.642 -8.336 -56.217 1.00 83.62 90 TRP A O 1
ATOM 673 N N . GLN A 1 91 ? 27.120 -8.619 -54.050 1.00 80.62 91 GLN A N 1
ATOM 674 C CA . GLN A 1 91 ? 26.641 -9.999 -54.199 1.00 80.62 91 GLN A CA 1
ATOM 675 C C . GLN A 1 91 ? 25.228 -10.045 -54.778 1.00 80.62 91 GLN A C 1
ATOM 677 O O . GLN A 1 91 ? 24.937 -10.956 -55.551 1.00 80.62 91 GLN A O 1
ATOM 682 N N . ASP A 1 92 ? 24.392 -9.045 -54.476 1.00 68.50 92 ASP A N 1
ATOM 683 C CA . ASP A 1 92 ? 23.044 -8.915 -55.051 1.00 68.50 92 ASP A CA 1
ATOM 684 C C . ASP A 1 92 ? 23.093 -8.815 -56.582 1.00 68.50 92 ASP A C 1
ATOM 686 O O . ASP A 1 92 ? 22.215 -9.324 -57.272 1.00 68.50 92 ASP A O 1
ATOM 690 N N . ALA A 1 93 ? 24.163 -8.234 -57.132 1.00 63.69 93 ALA A N 1
ATOM 691 C CA . ALA A 1 93 ? 24.358 -8.085 -58.573 1.00 63.69 93 ALA A CA 1
ATOM 692 C C . ALA A 1 93 ? 24.824 -9.368 -59.300 1.00 63.69 93 ALA A C 1
ATOM 694 O O . ALA A 1 93 ? 24.876 -9.374 -60.528 1.00 63.69 93 ALA A O 1
ATOM 695 N N . LEU A 1 94 ? 25.201 -10.434 -58.578 1.00 66.31 94 LEU A N 1
ATOM 696 C CA . LEU A 1 94 ? 25.819 -11.643 -59.152 1.00 66.31 94 LEU A CA 1
ATOM 697 C C . LEU A 1 94 ? 24.827 -12.786 -59.461 1.00 66.31 94 LEU A C 1
ATOM 699 O O . LEU A 1 94 ? 25.273 -13.826 -59.941 1.00 66.31 94 LEU A O 1
ATOM 703 N N . ASP A 1 95 ? 23.529 -12.608 -59.171 1.00 55.25 95 ASP A N 1
ATOM 704 C CA . ASP A 1 95 ? 22.387 -13.502 -59.479 1.00 55.25 95 ASP A CA 1
ATOM 705 C C . ASP A 1 95 ? 22.714 -15.014 -59.512 1.00 55.25 95 ASP A C 1
ATOM 707 O O . ASP A 1 95 ? 22.534 -15.711 -60.512 1.00 55.25 95 ASP A O 1
ATOM 711 N N . SER A 1 96 ? 23.261 -15.547 -58.413 1.00 58.69 96 SER A N 1
ATOM 712 C CA . SER A 1 96 ? 23.520 -16.985 -58.280 1.00 58.69 96 SER A CA 1
ATOM 713 C C . SER A 1 96 ? 23.093 -17.517 -56.916 1.00 58.69 96 SER A C 1
ATOM 715 O O . SER A 1 96 ? 23.423 -16.954 -55.869 1.00 58.69 96 SER A O 1
ATOM 717 N N . ALA A 1 97 ? 22.387 -18.653 -56.916 1.00 55.06 97 ALA A N 1
ATOM 718 C CA . ALA A 1 97 ? 21.873 -19.295 -55.703 1.00 55.06 97 ALA A CA 1
ATOM 719 C C . ALA A 1 97 ? 22.981 -19.661 -54.691 1.00 55.06 97 ALA A C 1
ATOM 721 O O . ALA A 1 97 ? 22.738 -19.671 -53.488 1.00 55.06 97 ALA A O 1
ATOM 722 N N . SER A 1 98 ? 24.213 -19.896 -55.160 1.00 52.66 98 SER A N 1
ATOM 723 C CA . SER A 1 98 ? 25.399 -20.170 -54.334 1.00 52.66 98 SER A CA 1
ATOM 724 C C . SER A 1 98 ? 26.059 -18.924 -53.719 1.00 52.66 98 SER A C 1
ATOM 726 O O . SER A 1 98 ? 26.993 -19.070 -52.937 1.00 52.66 98 SER A O 1
ATOM 728 N N . SER A 1 99 ? 25.609 -17.709 -54.064 1.00 56.06 99 SER A N 1
ATOM 729 C CA . SER A 1 99 ? 26.194 -16.423 -53.633 1.00 56.06 99 SER A CA 1
ATOM 730 C C . SER A 1 99 ? 25.306 -15.642 -52.650 1.00 56.06 99 SER A C 1
ATOM 732 O O . SER A 1 99 ? 25.558 -14.466 -52.383 1.00 56.06 99 SER A O 1
ATOM 734 N N . ARG A 1 100 ? 24.260 -16.272 -52.102 1.00 64.31 100 ARG A N 1
ATOM 735 C CA . ARG A 1 100 ? 23.211 -15.574 -51.339 1.00 64.31 100 ARG A CA 1
ATOM 736 C C . ARG A 1 100 ? 23.566 -15.257 -49.879 1.00 64.31 100 ARG A C 1
ATOM 738 O O . ARG A 1 100 ? 22.847 -14.499 -49.246 1.00 64.31 100 ARG A O 1
ATOM 745 N N . ALA A 1 101 ? 24.668 -15.779 -49.333 1.00 65.81 101 ALA A N 1
ATOM 746 C CA . ALA A 1 101 ? 25.113 -15.458 -47.972 1.00 65.81 101 ALA A CA 1
ATOM 747 C C . ALA A 1 101 ? 26.620 -15.665 -47.768 1.00 65.81 101 ALA A C 1
ATOM 749 O O . ALA A 1 101 ? 27.220 -16.573 -48.342 1.00 65.81 101 ALA A O 1
ATOM 750 N N . SER A 1 102 ? 27.220 -14.860 -46.892 1.00 73.31 102 SER A N 1
ATOM 751 C CA . SER A 1 102 ? 28.614 -14.969 -46.458 1.00 73.31 102 SER A CA 1
ATOM 752 C C . SER A 1 102 ? 28.852 -16.125 -45.473 1.00 73.31 102 SER A C 1
ATOM 754 O O . SER A 1 102 ? 27.930 -16.832 -45.045 1.00 73.31 102 SER A O 1
ATOM 756 N N . CYS A 1 103 ? 30.116 -16.266 -45.051 1.00 84.50 103 CYS A N 1
ATOM 757 C CA . CYS A 1 103 ? 30.499 -17.003 -43.847 1.00 84.50 103 CYS A CA 1
ATOM 758 C C . CYS A 1 103 ? 29.923 -16.354 -42.572 1.00 84.50 103 CYS A C 1
ATOM 760 O O . CYS A 1 103 ? 29.373 -15.253 -42.616 1.00 84.50 103 CYS A O 1
ATOM 762 N N . TRP A 1 104 ? 30.082 -17.022 -41.427 1.00 89.81 104 TRP A N 1
ATOM 763 C CA . TRP A 1 104 ? 29.747 -16.461 -40.116 1.00 89.81 104 TRP A CA 1
ATOM 764 C C . TRP A 1 104 ? 30.652 -15.277 -39.761 1.00 89.81 104 TRP A C 1
ATOM 766 O O . TRP A 1 104 ? 31.862 -15.441 -39.574 1.00 89.81 104 TRP A O 1
ATOM 776 N N . VAL A 1 105 ? 30.056 -14.096 -39.606 1.00 94.38 105 VAL A N 1
ATOM 777 C CA . VAL A 1 105 ? 30.754 -12.836 -39.328 1.00 94.38 105 VAL A CA 1
ATOM 778 C C . VAL A 1 105 ? 30.541 -12.416 -37.878 1.00 94.38 105 VAL A C 1
ATOM 780 O O . VAL A 1 105 ? 29.423 -12.417 -37.366 1.00 94.38 105 VAL A O 1
ATOM 783 N N . ARG A 1 106 ? 31.632 -12.050 -37.196 1.00 94.94 106 ARG A N 1
ATOM 784 C CA . ARG A 1 106 ? 31.576 -11.549 -35.813 1.00 94.94 106 ARG A CA 1
ATOM 785 C C . ARG A 1 106 ? 30.958 -10.157 -35.757 1.00 94.94 106 ARG A C 1
ATOM 787 O O . ARG A 1 106 ? 31.267 -9.321 -36.601 1.00 94.94 106 ARG A O 1
ATOM 794 N N . VAL A 1 107 ? 30.165 -9.917 -34.717 1.00 95.75 107 VAL A N 1
ATOM 795 C CA . VAL A 1 107 ? 29.537 -8.625 -34.425 1.00 95.75 107 VAL A CA 1
ATOM 796 C C . VAL A 1 107 ? 30.255 -7.968 -33.254 1.00 95.75 107 VAL A C 1
ATOM 798 O O . VAL A 1 107 ? 30.320 -8.540 -32.166 1.00 95.75 107 VAL A O 1
ATOM 801 N N . ALA A 1 108 ? 30.808 -6.775 -33.469 1.00 94.75 108 ALA A N 1
ATOM 802 C CA . ALA A 1 108 ? 31.385 -5.973 -32.401 1.00 94.75 108 ALA A CA 1
ATOM 803 C C . ALA A 1 108 ? 30.289 -5.524 -31.423 1.00 94.75 108 ALA A C 1
ATOM 805 O O . ALA A 1 108 ? 29.241 -5.030 -31.831 1.00 94.75 108 ALA A O 1
ATOM 806 N N . GLN A 1 109 ? 30.552 -5.683 -30.127 1.00 94.25 109 GLN A N 1
ATOM 807 C CA . GLN A 1 109 ? 29.649 -5.274 -29.051 1.00 94.25 109 GLN A CA 1
ATOM 808 C C . GLN A 1 109 ? 30.223 -4.076 -28.294 1.00 94.25 109 GLN A C 1
ATOM 810 O O . GLN A 1 109 ? 31.437 -3.869 -28.265 1.00 94.25 109 GLN A O 1
ATOM 815 N N . ARG A 1 110 ? 29.351 -3.285 -27.655 1.00 91.69 110 ARG A N 1
ATOM 816 C CA . ARG A 1 110 ? 29.763 -2.094 -26.888 1.00 91.69 110 ARG A CA 1
ATOM 817 C C . ARG A 1 110 ? 30.596 -2.454 -25.653 1.00 91.69 110 ARG A C 1
ATOM 819 O O . ARG A 1 110 ? 31.480 -1.687 -25.286 1.00 91.69 110 ARG A O 1
ATOM 826 N N . SER A 1 111 ? 30.314 -3.602 -25.035 1.00 94.12 111 SER A N 1
ATOM 827 C CA . SER A 1 111 ? 31.096 -4.202 -23.951 1.00 94.12 111 SER A CA 1
ATOM 828 C C . SER A 1 111 ? 31.078 -5.724 -24.095 1.00 94.12 111 SER A C 1
ATOM 830 O O . SER A 1 111 ? 30.014 -6.292 -24.329 1.00 94.12 111 SER A O 1
ATOM 832 N N . ALA A 1 112 ? 32.228 -6.386 -23.965 1.00 92.69 112 ALA A N 1
ATOM 833 C CA . ALA A 1 112 ? 32.340 -7.844 -24.015 1.00 92.69 112 ALA A CA 1
ATOM 834 C C . ALA A 1 112 ? 33.496 -8.326 -23.123 1.00 92.69 112 ALA A C 1
ATOM 836 O O . ALA A 1 112 ? 34.625 -7.854 -23.262 1.00 92.69 112 ALA A O 1
ATOM 837 N N . GLY A 1 113 ? 33.220 -9.273 -22.224 1.00 90.94 113 GLY A N 1
ATOM 838 C CA . GLY A 1 113 ? 34.181 -9.868 -21.293 1.00 90.94 113 GLY A CA 1
ATOM 839 C C . GLY A 1 113 ? 33.854 -11.331 -20.973 1.00 90.94 113 GLY A C 1
ATOM 840 O O . GLY A 1 113 ? 32.916 -11.906 -21.523 1.00 90.94 113 GLY A O 1
ATOM 841 N N . GLY A 1 114 ? 34.633 -11.958 -20.085 1.00 90.31 114 GLY A N 1
ATOM 842 C CA . GLY A 1 114 ? 34.453 -13.362 -19.690 1.00 90.31 114 GLY A CA 1
ATOM 843 C C . GLY A 1 114 ? 33.176 -13.598 -18.874 1.00 90.31 114 GLY A C 1
ATOM 844 O O . GLY A 1 114 ? 33.248 -13.685 -17.655 1.00 90.31 114 GLY A O 1
ATOM 845 N N . GLY A 1 115 ? 32.022 -13.683 -19.544 1.00 86.44 115 GLY A N 1
ATOM 846 C CA . GLY A 1 115 ? 30.703 -13.923 -18.936 1.00 86.44 115 GLY A CA 1
ATOM 847 C C . GLY A 1 115 ? 29.850 -12.670 -18.695 1.00 86.44 115 GLY A C 1
ATOM 848 O O . GLY A 1 115 ? 28.820 -12.757 -18.036 1.00 86.44 115 GLY A O 1
ATOM 849 N N . MET A 1 116 ? 30.256 -11.508 -19.212 1.00 89.31 116 MET A N 1
ATOM 850 C CA . MET A 1 116 ? 29.528 -10.241 -19.059 1.00 89.31 116 MET A CA 1
ATOM 851 C C . MET A 1 116 ? 29.674 -9.370 -20.311 1.00 89.31 116 MET A C 1
ATOM 853 O O . MET A 1 116 ? 30.613 -9.547 -21.089 1.00 89.31 116 MET A O 1
ATOM 857 N N . GLY A 1 117 ? 28.760 -8.423 -20.512 1.00 91.88 117 GLY A N 1
ATOM 858 C CA . GLY A 1 117 ? 28.817 -7.491 -21.636 1.00 91.88 117 GLY A CA 1
ATOM 859 C C . GLY A 1 117 ? 27.440 -7.011 -22.078 1.00 91.88 117 GLY A C 1
ATOM 860 O O . GLY A 1 117 ? 26.455 -7.157 -21.358 1.00 91.88 117 GLY A O 1
ATOM 861 N N . SER A 1 118 ? 27.386 -6.442 -23.279 1.00 92.25 118 SER A N 1
ATOM 862 C CA . SER A 1 118 ? 26.155 -6.139 -24.000 1.00 92.25 118 SER A CA 1
ATOM 863 C C . SER A 1 118 ? 26.065 -6.984 -25.265 1.00 92.25 118 SER A C 1
ATOM 865 O O . SER A 1 118 ? 27.082 -7.336 -25.862 1.00 92.25 118 SER A O 1
ATOM 867 N N . GLN A 1 119 ? 24.842 -7.305 -25.682 1.00 89.81 119 GLN A N 1
ATOM 868 C CA . GLN A 1 119 ? 24.607 -8.052 -26.909 1.00 89.81 119 GLN A CA 1
ATOM 869 C C . GLN A 1 119 ? 23.450 -7.439 -27.690 1.00 89.81 119 GLN A C 1
ATOM 871 O O . GLN A 1 119 ? 22.289 -7.545 -27.304 1.00 89.81 119 GLN A O 1
ATOM 876 N N . PHE A 1 120 ? 23.790 -6.826 -28.817 1.00 90.19 120 PHE A N 1
ATOM 877 C CA . PHE A 1 120 ? 22.859 -6.384 -29.843 1.00 90.19 120 PHE A CA 1
ATOM 878 C C . PHE A 1 120 ? 23.158 -7.206 -31.089 1.00 90.19 120 PHE A C 1
ATOM 880 O O . PHE A 1 120 ? 24.150 -6.963 -31.778 1.00 90.19 120 PHE A O 1
ATOM 887 N N . LEU A 1 121 ? 22.347 -8.238 -31.322 1.00 90.31 121 LEU A N 1
ATOM 888 C CA . LEU A 1 121 ? 22.438 -9.034 -32.538 1.00 90.31 121 LEU A CA 1
ATOM 889 C C . LEU A 1 121 ? 21.609 -8.373 -33.636 1.00 90.31 121 LEU A C 1
ATOM 891 O O . LEU A 1 121 ? 20.402 -8.200 -33.445 1.00 90.31 121 LEU A O 1
ATOM 895 N N . PRO A 1 122 ? 22.229 -8.034 -34.776 1.00 91.06 122 PRO A N 1
ATOM 896 C CA . PRO A 1 122 ? 21.490 -7.631 -35.954 1.00 91.06 122 PRO A CA 1
ATOM 897 C C . PRO A 1 122 ? 20.514 -8.739 -36.387 1.00 91.06 122 PRO A C 1
ATOM 899 O O . PRO A 1 122 ? 20.904 -9.905 -36.479 1.00 91.06 122 PRO A O 1
ATOM 902 N N . ARG A 1 123 ? 19.247 -8.384 -36.619 1.00 87.44 123 ARG A N 1
ATOM 903 C CA . ARG A 1 123 ? 18.198 -9.288 -37.129 1.00 87.44 123 ARG A CA 1
ATOM 904 C C . ARG A 1 123 ? 18.259 -9.386 -38.652 1.00 87.44 123 ARG A C 1
ATOM 906 O O . ARG A 1 123 ? 18.833 -8.508 -39.294 1.00 87.44 123 ARG A O 1
ATOM 913 N N . ILE A 1 124 ? 17.657 -10.431 -39.223 1.00 85.44 124 ILE A N 1
ATOM 914 C CA . ILE A 1 124 ? 17.560 -10.602 -40.683 1.00 85.44 124 ILE A CA 1
ATOM 915 C C . ILE A 1 124 ? 16.918 -9.348 -41.303 1.00 85.44 124 ILE A C 1
ATOM 917 O O . ILE A 1 124 ? 16.010 -8.753 -40.725 1.00 85.44 124 ILE A O 1
ATOM 921 N N . GLY A 1 125 ? 17.457 -8.898 -42.436 1.00 83.19 125 GLY A N 1
ATOM 922 C CA . GLY A 1 125 ? 17.034 -7.688 -43.141 1.00 83.19 125 GLY A CA 1
ATOM 923 C C . GLY A 1 125 ? 17.718 -6.397 -42.675 1.00 83.19 125 GLY A C 1
ATOM 924 O O . GLY A 1 125 ? 17.754 -5.427 -43.435 1.00 83.19 125 GLY A O 1
ATOM 925 N N . GLN A 1 126 ? 18.321 -6.363 -41.479 1.00 87.69 126 GLN A N 1
ATOM 926 C CA . GLN A 1 126 ? 19.003 -5.162 -40.979 1.00 87.69 126 GLN A CA 1
ATOM 927 C C . GLN A 1 126 ? 20.302 -4.867 -41.744 1.00 87.69 126 GLN A C 1
ATOM 929 O O . GLN A 1 126 ? 21.031 -5.781 -42.134 1.00 87.69 126 GLN A O 1
ATOM 934 N N . GLU A 1 127 ? 20.617 -3.582 -41.928 1.00 90.50 127 GLU A N 1
ATOM 935 C CA . GLU A 1 127 ? 21.860 -3.139 -42.560 1.00 90.50 127 GLU A CA 1
ATOM 936 C C . GLU A 1 127 ? 22.959 -2.949 -41.514 1.00 90.50 127 GLU A C 1
ATOM 938 O O . GLU A 1 127 ? 22.772 -2.341 -40.456 1.00 90.50 127 GLU A O 1
ATOM 943 N N . VAL A 1 128 ? 24.133 -3.486 -41.823 1.00 93.94 128 VAL A N 1
ATOM 944 C CA . VAL A 1 128 ? 25.306 -3.469 -40.957 1.00 93.94 128 VAL A CA 1
ATOM 945 C C . VAL A 1 128 ? 26.503 -2.879 -41.680 1.00 93.94 128 VAL A C 1
ATOM 947 O O . VAL A 1 128 ? 26.700 -3.083 -42.878 1.00 93.94 128 VAL A O 1
ATOM 950 N N . GLN A 1 129 ? 27.339 -2.170 -40.929 1.00 95.56 129 GLN A N 1
ATOM 951 C CA . GLN A 1 129 ? 28.634 -1.705 -41.395 1.00 95.56 129 GLN A CA 1
ATOM 952 C C . GLN A 1 129 ? 29.687 -2.784 -41.140 1.00 95.56 129 GLN A C 1
ATOM 954 O O . GLN A 1 129 ? 29.881 -3.235 -40.008 1.00 95.56 129 GLN A O 1
ATOM 959 N N . VAL A 1 130 ? 30.393 -3.174 -42.196 1.00 95.56 130 VAL A N 1
ATOM 960 C CA . VAL A 1 130 ? 31.384 -4.248 -42.196 1.00 95.56 130 VAL A CA 1
ATOM 961 C C . VAL A 1 130 ? 32.762 -3.674 -42.490 1.00 95.56 130 VAL A C 1
ATOM 963 O O . VAL A 1 130 ? 32.957 -2.967 -43.478 1.00 95.56 130 VAL A O 1
ATOM 966 N N . GLN A 1 131 ? 33.725 -4.010 -41.640 1.00 95.31 131 GLN A N 1
ATOM 967 C CA . GLN A 1 131 ? 35.139 -3.713 -41.825 1.00 95.31 131 GLN A CA 1
ATOM 968 C C . GLN A 1 131 ? 35.915 -5.006 -42.097 1.00 95.31 131 GLN A C 1
ATOM 970 O O . GLN A 1 131 ? 35.524 -6.090 -41.665 1.00 95.31 131 GLN A O 1
ATOM 975 N N . PHE A 1 132 ? 37.042 -4.891 -42.792 1.00 93.62 132 PHE A N 1
ATOM 976 C CA . PHE A 1 132 ? 37.929 -6.007 -43.107 1.00 93.62 132 PHE A CA 1
ATOM 977 C C . PHE A 1 132 ? 39.210 -5.904 -42.276 1.00 93.62 132 PHE A C 1
ATOM 979 O O . PHE A 1 132 ? 39.933 -4.907 -42.365 1.00 93.62 132 PHE A O 1
ATOM 986 N N . MET A 1 133 ? 39.495 -6.908 -41.439 1.00 90.69 133 MET A N 1
ATOM 987 C CA . MET A 1 133 ? 40.694 -6.897 -40.591 1.00 90.69 133 MET A CA 1
ATOM 988 C C . MET A 1 133 ? 41.952 -6.887 -41.467 1.00 90.69 133 MET A C 1
ATOM 990 O O . MET A 1 133 ? 42.125 -7.766 -42.306 1.00 90.69 133 MET A O 1
ATOM 994 N N . GLU A 1 134 ? 42.820 -5.888 -41.274 1.00 89.31 134 GLU A N 1
ATOM 995 C CA . GLU A 1 134 ? 44.027 -5.662 -42.096 1.00 89.31 134 GLU A CA 1
ATOM 996 C C . GLU A 1 134 ? 43.734 -5.465 -43.601 1.00 89.31 134 GLU A C 1
ATOM 998 O O . GLU A 1 134 ? 44.621 -5.627 -44.437 1.00 89.31 134 GLU A O 1
ATOM 1003 N N . GLY A 1 135 ? 42.494 -5.110 -43.961 1.00 87.12 135 GLY A N 1
ATOM 1004 C CA . GLY A 1 135 ? 42.053 -4.986 -45.353 1.00 87.12 135 GLY A CA 1
ATOM 1005 C C . GLY A 1 135 ? 41.832 -6.324 -46.069 1.00 87.12 135 GLY A C 1
ATOM 1006 O O . GLY A 1 135 ? 41.525 -6.320 -47.260 1.00 87.12 135 GLY A O 1
ATOM 1007 N N . ASP A 1 136 ? 41.957 -7.462 -45.378 1.00 88.44 136 ASP A N 1
ATOM 1008 C CA . ASP A 1 136 ? 41.716 -8.787 -45.953 1.00 88.44 136 ASP A CA 1
ATOM 1009 C C . ASP A 1 136 ? 40.212 -9.037 -46.117 1.00 88.44 136 ASP A C 1
ATOM 1011 O O . ASP A 1 136 ? 39.477 -9.186 -45.134 1.00 88.44 136 ASP A O 1
ATOM 1015 N N . ILE A 1 137 ? 39.757 -9.125 -47.371 1.00 87.81 137 ILE A N 1
ATOM 1016 C CA . ILE A 1 137 ? 38.347 -9.362 -47.714 1.00 87.81 137 ILE A CA 1
ATOM 1017 C C . ILE A 1 137 ? 37.787 -10.665 -47.117 1.00 87.81 137 ILE A C 1
ATOM 1019 O O . ILE A 1 137 ? 36.577 -10.792 -46.948 1.00 87.81 137 ILE A O 1
ATOM 1023 N N . ASN A 1 138 ? 38.653 -11.615 -46.748 1.00 88.38 138 ASN A N 1
ATOM 1024 C CA . ASN A 1 138 ? 38.266 -12.890 -46.142 1.00 88.38 138 ASN A CA 1
ATOM 1025 C C . ASN A 1 138 ? 38.087 -12.809 -44.619 1.00 88.38 138 ASN A C 1
ATOM 1027 O O . ASN A 1 138 ? 37.713 -13.797 -43.986 1.00 88.38 138 ASN A O 1
ATOM 1031 N N . ARG A 1 139 ? 38.363 -11.651 -44.008 1.00 91.81 139 ARG A N 1
ATOM 1032 C CA . ARG A 1 139 ? 38.289 -11.433 -42.557 1.00 91.81 139 ARG A CA 1
ATOM 1033 C C . ARG A 1 139 ? 37.302 -10.309 -42.199 1.00 91.81 139 ARG A C 1
ATOM 1035 O O . ARG A 1 139 ? 37.713 -9.329 -41.566 1.00 91.81 139 ARG A O 1
ATOM 1042 N N . PRO A 1 140 ? 36.013 -10.429 -42.577 1.00 94.44 140 PRO A N 1
ATOM 1043 C CA . PRO A 1 140 ? 35.010 -9.428 -42.242 1.00 94.44 140 PRO A CA 1
ATOM 1044 C C . PRO A 1 140 ? 34.706 -9.412 -40.737 1.00 94.44 140 PRO A C 1
ATOM 1046 O O . PRO A 1 140 ? 34.727 -10.441 -40.052 1.00 94.44 140 PRO A O 1
ATOM 1049 N N . VAL A 1 141 ? 34.381 -8.229 -40.228 1.00 94.81 141 VAL A N 1
ATOM 1050 C CA . VAL A 1 141 ? 33.828 -7.998 -38.892 1.00 94.81 141 VAL A CA 1
ATOM 1051 C C . VAL A 1 141 ? 32.783 -6.891 -38.976 1.00 94.81 141 VAL A C 1
ATOM 1053 O O . VAL A 1 141 ? 33.006 -5.860 -39.606 1.00 94.81 141 VAL A O 1
ATOM 1056 N N . ILE A 1 142 ? 31.628 -7.105 -38.358 1.00 96.50 142 ILE A N 1
ATOM 1057 C CA . ILE A 1 142 ? 30.587 -6.085 -38.250 1.00 96.50 142 ILE A CA 1
ATOM 1058 C C . ILE A 1 142 ? 30.970 -5.138 -37.118 1.00 96.50 142 ILE A C 1
ATOM 1060 O O . ILE A 1 142 ? 31.236 -5.587 -36.003 1.00 96.50 142 ILE A O 1
ATOM 1064 N N . VAL A 1 143 ? 30.993 -3.838 -37.402 1.00 95.06 143 VAL A N 1
ATOM 1065 C CA . VAL A 1 143 ? 31.396 -2.788 -36.450 1.00 95.06 143 VAL A CA 1
ATOM 1066 C C . VAL A 1 143 ? 30.236 -1.899 -35.999 1.00 95.06 143 VAL A C 1
ATOM 1068 O O . VAL A 1 143 ? 30.384 -1.148 -35.039 1.00 95.06 143 VAL A O 1
ATOM 1071 N N . GLY A 1 144 ? 29.073 -2.011 -36.645 1.00 92.62 144 GLY A N 1
ATOM 1072 C CA . GLY A 1 144 ? 27.860 -1.293 -36.263 1.00 92.62 144 GLY A CA 1
ATOM 1073 C C . GLY A 1 144 ? 26.648 -1.695 -37.101 1.00 92.62 144 GLY A C 1
ATOM 1074 O O . GLY A 1 144 ? 26.791 -2.325 -38.148 1.00 92.62 144 GLY A O 1
ATOM 1075 N N . ALA A 1 145 ? 25.463 -1.312 -36.631 1.00 91.38 145 ALA A N 1
ATOM 1076 C CA . ALA A 1 145 ? 24.214 -1.368 -37.385 1.00 91.38 145 ALA A CA 1
ATOM 1077 C C . ALA A 1 145 ? 23.837 0.046 -37.837 1.00 91.38 145 ALA A C 1
ATOM 1079 O O . ALA A 1 145 ? 24.125 1.019 -37.134 1.00 91.38 145 ALA A O 1
ATOM 1080 N N . LEU A 1 146 ? 23.214 0.157 -39.004 1.00 89.19 146 LEU A N 1
ATOM 1081 C CA . LEU A 1 146 ? 22.822 1.430 -39.597 1.00 89.19 146 LEU A CA 1
ATOM 1082 C C . LEU A 1 146 ? 21.304 1.460 -39.769 1.00 89.19 146 LEU A C 1
ATOM 1084 O O . LEU A 1 146 ? 20.709 0.489 -40.237 1.00 89.19 146 LEU A O 1
ATOM 1088 N N . TYR A 1 147 ? 20.676 2.584 -39.417 1.00 85.25 147 TYR A N 1
ATOM 1089 C CA . TYR A 1 147 ? 19.315 2.845 -39.872 1.00 85.25 147 TYR A CA 1
ATOM 1090 C C . TYR A 1 147 ? 19.358 3.110 -41.373 1.00 85.25 147 TYR A C 1
ATOM 1092 O O . TYR A 1 147 ? 20.092 3.984 -41.832 1.00 85.25 147 TYR A O 1
ATOM 1100 N N . PHE A 1 148 ? 18.555 2.369 -42.120 1.00 74.25 148 PHE A N 1
ATOM 1101 C CA . PHE A 1 148 ? 18.322 2.598 -43.534 1.00 74.25 148 PHE A CA 1
ATOM 1102 C C . PHE A 1 148 ? 16.808 2.580 -43.727 1.00 74.25 148 PHE A C 1
ATOM 1104 O O . PHE A 1 148 ? 16.110 1.662 -43.286 1.00 74.25 148 PHE A O 1
ATOM 1111 N N . GLY A 1 149 ? 16.266 3.665 -44.259 1.00 67.88 149 GLY A N 1
ATOM 1112 C CA . GLY A 1 149 ? 14.826 3.818 -44.253 1.00 67.88 149 GLY A CA 1
ATOM 1113 C C . GLY A 1 149 ? 14.353 5.180 -44.686 1.00 67.88 149 GLY A C 1
ATOM 1114 O O . GLY A 1 149 ? 14.896 6.194 -44.252 1.00 67.88 149 GLY A O 1
ATOM 1115 N N . GLN A 1 150 ? 13.316 5.188 -45.511 1.00 71.50 150 GLN A N 1
ATOM 1116 C CA . GLN A 1 150 ? 12.521 6.374 -45.785 1.00 71.50 150 GLN A CA 1
ATOM 1117 C C . GLN A 1 150 ? 11.232 6.278 -44.966 1.00 71.50 150 GLN A C 1
ATOM 1119 O O . GLN A 1 150 ? 10.521 5.282 -45.063 1.00 71.50 150 GLN A O 1
ATOM 1124 N N . GLY A 1 151 ? 10.936 7.282 -44.140 1.00 77.12 151 GLY A N 1
ATOM 1125 C CA . GLY A 1 151 ? 9.661 7.343 -43.420 1.00 77.12 151 GLY A CA 1
ATOM 1126 C C . GLY A 1 151 ? 8.476 7.571 -44.365 1.00 77.12 151 GLY A C 1
ATOM 1127 O O . GLY A 1 151 ? 8.653 8.054 -45.482 1.00 77.12 151 GLY A O 1
ATOM 1128 N N . GLU A 1 152 ? 7.266 7.255 -43.902 1.00 81.31 152 GLU A N 1
ATOM 1129 C CA . GLU A 1 152 ? 6.000 7.545 -44.604 1.00 81.31 152 GLU A CA 1
ATOM 1130 C C . GLU A 1 152 ? 5.765 9.046 -44.869 1.00 81.31 152 GLU A C 1
ATOM 1132 O O . GLU A 1 152 ? 4.979 9.398 -45.744 1.00 81.31 152 GLU A O 1
ATOM 1137 N N . ALA A 1 153 ? 6.442 9.923 -44.124 1.00 81.62 153 ALA A N 1
ATOM 1138 C CA . ALA A 1 153 ? 6.372 11.377 -44.238 1.00 81.62 153 ALA A CA 1
ATOM 1139 C C . ALA A 1 153 ? 7.689 12.035 -43.788 1.00 81.62 153 ALA A C 1
ATOM 1141 O O . ALA A 1 153 ? 8.575 11.380 -43.233 1.00 81.62 153 ALA A O 1
ATOM 1142 N N . GLY A 1 154 ? 7.810 13.343 -44.018 1.00 78.12 154 GLY A N 1
ATOM 1143 C CA . GLY A 1 154 ? 8.975 14.158 -43.679 1.00 78.12 154 GLY A CA 1
ATOM 1144 C C . GLY A 1 154 ? 9.786 14.588 -44.902 1.00 78.12 154 GLY A C 1
ATOM 1145 O O . GLY A 1 154 ? 9.271 14.690 -46.015 1.00 78.12 154 GLY A O 1
ATOM 1146 N N . VAL A 1 155 ? 11.068 14.889 -44.685 1.00 73.50 155 VAL A N 1
ATOM 1147 C CA . VAL A 1 155 ? 11.982 15.328 -45.749 1.00 73.50 155 VAL A CA 1
ATOM 1148 C C . VAL A 1 155 ? 12.468 14.099 -46.533 1.00 73.50 155 VAL A C 1
ATOM 1150 O O . VAL A 1 155 ? 13.088 13.217 -45.931 1.00 73.50 155 VAL A O 1
ATOM 1153 N N . PRO A 1 156 ? 12.228 14.003 -47.856 1.00 70.69 156 PRO A N 1
ATOM 1154 C CA . PRO A 1 156 ? 12.712 12.877 -48.648 1.00 70.69 156 PRO A CA 1
ATOM 1155 C C . PRO A 1 156 ? 14.244 12.883 -48.737 1.00 70.69 156 PRO A C 1
ATOM 1157 O O . PRO A 1 156 ? 14.883 13.935 -48.763 1.00 70.69 156 PRO A O 1
ATOM 1160 N N . ALA A 1 157 ? 14.847 11.696 -48.817 1.00 67.00 157 ALA A N 1
ATOM 1161 C CA . ALA A 1 157 ? 16.288 11.571 -49.004 1.00 67.00 157 ALA A CA 1
ATOM 1162 C C . ALA A 1 157 ? 16.692 12.108 -50.385 1.00 67.00 157 ALA A C 1
ATOM 1164 O O . ALA A 1 157 ? 16.191 11.645 -51.410 1.00 67.00 157 ALA A O 1
ATOM 1165 N N . THR A 1 158 ? 17.627 13.058 -50.427 1.00 66.12 158 THR A N 1
ATOM 1166 C CA . THR A 1 158 ? 18.118 13.634 -51.682 1.00 66.12 158 THR A CA 1
ATOM 1167 C C . THR A 1 158 ? 19.621 13.420 -51.862 1.00 66.12 158 THR A C 1
ATOM 1169 O O . THR A 1 158 ? 20.404 13.589 -50.920 1.00 66.12 158 THR A O 1
ATOM 1172 N N . PRO A 1 159 ? 20.082 13.082 -53.082 1.00 66.50 159 PRO A N 1
ATOM 1173 C CA . PRO A 1 159 ? 21.502 13.112 -53.393 1.00 66.50 159 PRO A CA 1
ATOM 1174 C C . PRO A 1 159 ? 22.066 14.525 -53.185 1.00 66.50 159 PRO A C 1
ATOM 1176 O O . PRO A 1 159 ? 21.463 15.517 -53.607 1.00 66.50 159 PRO A O 1
ATOM 1179 N N . ALA A 1 160 ? 23.233 14.608 -52.543 1.00 65.69 160 ALA A N 1
ATOM 1180 C CA . ALA A 1 160 ? 24.002 15.841 -52.348 1.00 65.69 160 ALA A CA 1
ATOM 1181 C C . ALA A 1 160 ? 23.276 16.993 -51.612 1.00 65.69 160 ALA A C 1
ATOM 1183 O O . ALA A 1 160 ? 23.646 18.151 -51.788 1.00 65.69 160 ALA A O 1
ATOM 1184 N N . GLY A 1 161 ? 22.277 16.698 -50.770 1.00 61.78 161 GLY A N 1
ATOM 1185 C CA . GLY A 1 161 ? 21.609 17.716 -49.945 1.00 61.78 161 GLY A CA 1
ATOM 1186 C C . GLY A 1 161 ? 20.681 18.646 -50.729 1.00 61.78 161 GLY A C 1
ATOM 1187 O O . GLY A 1 161 ? 20.469 19.789 -50.328 1.00 61.78 161 GLY A O 1
ATOM 1188 N N . SER A 1 162 ? 20.143 18.175 -51.857 1.00 69.69 162 SER A N 1
ATOM 1189 C CA . SER A 1 162 ? 19.139 18.920 -52.623 1.00 69.69 162 SER A CA 1
ATOM 1190 C C . SER A 1 162 ? 17.904 19.183 -51.747 1.00 69.69 162 SER A C 1
ATOM 1192 O O . SER A 1 162 ? 17.421 18.273 -51.077 1.00 69.69 162 SER A O 1
ATOM 1194 N N . LEU A 1 163 ? 17.384 20.409 -51.730 1.00 62.91 163 LEU A N 1
ATOM 1195 C CA . LEU A 1 163 ? 16.177 20.731 -50.964 1.00 62.91 163 LEU A CA 1
ATOM 1196 C C . LEU A 1 163 ? 14.942 20.317 -51.773 1.00 62.91 163 LEU A C 1
ATOM 1198 O O . LEU A 1 163 ? 14.761 20.774 -52.900 1.00 62.91 163 LEU A O 1
ATOM 1202 N N . VAL A 1 164 ? 14.117 19.445 -51.202 1.00 71.69 164 VAL A N 1
ATOM 1203 C CA . VAL A 1 164 ? 12.791 19.072 -51.711 1.00 71.69 164 VAL A CA 1
ATOM 1204 C C . VAL A 1 164 ? 11.798 19.346 -50.586 1.00 71.69 164 VAL A C 1
ATOM 1206 O O . VAL A 1 164 ? 12.134 19.141 -49.418 1.00 71.69 164 VAL A O 1
ATOM 1209 N N . ASP A 1 165 ? 10.607 19.834 -50.931 1.00 73.94 165 ASP A N 1
ATOM 1210 C CA . ASP A 1 165 ? 9.561 20.127 -49.951 1.00 73.94 165 ASP A CA 1
ATOM 1211 C C . ASP A 1 165 ? 9.190 18.862 -49.160 1.00 73.94 165 ASP A C 1
ATOM 1213 O O . ASP A 1 165 ? 9.038 17.776 -49.725 1.00 73.94 165 ASP A O 1
ATOM 1217 N N . ALA A 1 166 ? 9.071 19.002 -47.840 1.00 76.50 166 ALA A N 1
ATOM 1218 C CA . ALA A 1 166 ? 8.650 17.919 -46.962 1.00 76.50 166 ALA A CA 1
ATOM 1219 C C . ALA A 1 166 ? 7.130 17.726 -47.045 1.00 76.50 166 ALA A C 1
ATOM 1221 O O . ALA A 1 166 ? 6.382 18.699 -46.947 1.00 76.50 166 ALA A O 1
ATOM 1222 N N . ASP A 1 167 ? 6.673 16.477 -47.150 1.00 83.06 167 ASP A N 1
ATOM 1223 C CA . ASP A 1 167 ? 5.264 16.136 -46.940 1.00 83.06 167 ASP A CA 1
ATOM 1224 C C . ASP A 1 167 ? 5.073 15.699 -45.488 1.00 83.06 167 ASP A C 1
ATOM 1226 O O . ASP A 1 167 ? 5.532 14.632 -45.081 1.00 83.06 167 ASP A O 1
ATOM 1230 N N . THR A 1 168 ? 4.427 16.543 -44.688 1.00 85.75 168 THR A N 1
ATOM 1231 C CA . THR A 1 168 ? 4.162 16.299 -43.265 1.00 85.75 168 THR A CA 1
ATOM 1232 C C . THR A 1 168 ? 2.718 15.882 -42.981 1.00 85.75 168 THR A C 1
ATOM 1234 O O . THR A 1 168 ? 2.341 15.701 -41.823 1.00 85.75 168 THR A O 1
ATOM 1237 N N . SER A 1 169 ? 1.894 15.688 -44.015 1.00 87.25 169 SER A N 1
ATOM 1238 C CA . SER A 1 169 ? 0.455 15.433 -43.861 1.00 87.25 169 SER A CA 1
ATOM 1239 C C . SER A 1 169 ? 0.131 14.148 -43.090 1.00 87.25 169 SER A C 1
ATOM 1241 O O . SER A 1 169 ? -0.877 14.096 -42.387 1.00 87.25 169 SER A O 1
ATOM 1243 N N . ALA A 1 170 ? 0.986 13.123 -43.167 1.00 87.88 170 ALA A N 1
ATOM 1244 C CA . ALA A 1 170 ? 0.820 11.911 -42.366 1.00 87.88 170 ALA A CA 1
ATOM 1245 C C . ALA A 1 170 ? 1.266 12.099 -40.904 1.00 87.88 170 ALA A C 1
ATOM 1247 O O . ALA A 1 170 ? 0.732 11.430 -40.023 1.00 87.88 170 ALA A O 1
ATOM 1248 N N . LEU A 1 171 ? 2.207 13.010 -40.619 1.00 88.31 171 LEU A N 1
ATOM 1249 C CA . LEU A 1 171 ? 2.669 13.302 -39.252 1.00 88.31 171 LEU A CA 1
ATOM 1250 C C . LEU A 1 171 ? 1.596 14.060 -38.454 1.00 88.31 171 LEU A C 1
ATOM 1252 O O . LEU A 1 171 ? 1.395 13.802 -37.272 1.00 88.31 171 LEU A O 1
ATOM 1256 N N . SER A 1 172 ? 0.853 14.961 -39.102 1.00 87.69 172 SER A N 1
ATOM 1257 C CA . SER A 1 172 ? -0.173 15.786 -38.444 1.00 87.69 172 SER A CA 1
ATOM 1258 C C . SER A 1 172 ? -1.412 15.012 -37.968 1.00 87.69 172 SER A C 1
ATOM 1260 O O . SER A 1 172 ? -2.263 15.568 -37.275 1.00 87.69 172 SER A O 1
ATOM 1262 N N . GLN A 1 173 ? -1.525 13.725 -38.314 1.00 90.25 173 GLN A N 1
ATOM 1263 C CA . GLN A 1 173 ? -2.615 12.845 -37.878 1.00 90.25 173 GLN A CA 1
ATOM 1264 C C . GLN A 1 173 ? -2.382 12.215 -36.494 1.00 90.25 173 GLN A C 1
ATOM 1266 O O . GLN A 1 173 ? -3.304 11.617 -35.927 1.00 90.25 173 GLN A O 1
ATOM 1271 N N . ALA A 1 174 ? -1.171 12.324 -35.944 1.00 90.81 174 ALA A N 1
ATOM 1272 C CA . ALA A 1 174 ? -0.864 11.817 -34.617 1.00 90.81 174 ALA A CA 1
ATOM 1273 C C . ALA A 1 174 ? -1.562 12.659 -33.541 1.00 90.81 174 ALA A C 1
ATOM 1275 O O . ALA A 1 174 ? -1.656 13.884 -33.628 1.00 90.81 174 ALA A O 1
ATOM 1276 N N . THR A 1 175 ? -2.044 11.993 -32.496 1.00 91.38 175 THR A N 1
ATOM 1277 C CA . THR A 1 175 ? -2.644 12.636 -31.322 1.00 91.38 175 THR A CA 1
ATOM 1278 C C . THR A 1 175 ? -2.153 11.954 -30.052 1.00 91.38 175 THR A C 1
ATOM 1280 O O . THR A 1 175 ? -1.470 10.932 -30.095 1.00 91.38 175 THR A O 1
ATOM 1283 N N . ASP A 1 176 ? -2.561 12.457 -28.888 1.00 92.38 176 ASP A N 1
ATOM 1284 C CA . ASP A 1 176 ? -2.262 11.826 -27.595 1.00 92.38 176 ASP A CA 1
ATOM 1285 C C . ASP A 1 176 ? -2.740 10.364 -27.484 1.00 92.38 176 ASP A C 1
ATOM 1287 O O . ASP A 1 176 ? -2.281 9.627 -26.603 1.00 92.38 176 ASP A O 1
ATOM 1291 N N . HIS A 1 177 ? -3.656 9.942 -28.364 1.00 89.44 177 HIS A N 1
ATOM 1292 C CA . HIS A 1 177 ? -4.283 8.620 -28.361 1.00 89.44 177 HIS A CA 1
ATOM 1293 C C . HIS A 1 177 ? -4.208 7.885 -29.707 1.00 89.44 177 HIS A C 1
ATOM 1295 O O . HIS A 1 177 ? -4.734 6.779 -29.816 1.00 89.44 177 HIS A O 1
ATOM 1301 N N . SER A 1 178 ? -3.567 8.463 -30.725 1.00 89.62 178 SER A N 1
ATOM 1302 C CA . SER A 1 178 ? -3.433 7.845 -32.046 1.00 89.62 178 SER A CA 1
ATOM 1303 C C . SER A 1 178 ? -2.028 8.024 -32.596 1.00 89.62 178 SER A C 1
ATOM 1305 O O . SER A 1 178 ? -1.464 9.114 -32.562 1.00 89.62 178 SER A O 1
ATOM 1307 N N . VAL A 1 179 ? -1.480 6.937 -33.127 1.00 89.75 179 VAL A N 1
ATOM 1308 C CA . VAL A 1 179 ? -0.208 6.941 -33.853 1.00 89.75 179 VAL A CA 1
ATOM 1309 C C . VAL A 1 179 ? -0.443 7.295 -35.325 1.00 89.75 179 VAL A C 1
ATOM 1311 O O . VAL A 1 179 ? -1.495 6.966 -35.874 1.00 89.75 179 VAL A O 1
ATOM 1314 N N . SER A 1 180 ? 0.534 7.918 -35.980 1.00 90.06 180 SER A N 1
ATOM 1315 C CA . SER A 1 180 ? 0.556 8.117 -37.436 1.00 90.06 180 SER A CA 1
ATOM 1316 C C . SER A 1 180 ? 1.996 8.139 -37.957 1.00 90.06 180 SER A C 1
ATOM 1318 O O . SER A 1 180 ? 2.923 8.216 -37.153 1.00 90.06 180 SER A O 1
ATOM 1320 N N . ALA A 1 181 ? 2.200 8.013 -39.275 1.00 85.69 181 ALA A N 1
ATOM 1321 C CA . ALA A 1 181 ? 3.528 8.035 -39.911 1.00 85.69 181 ALA A CA 1
ATOM 1322 C C . ALA A 1 181 ? 4.559 7.114 -39.215 1.00 85.69 181 ALA A C 1
ATOM 1324 O O . ALA A 1 181 ? 5.683 7.507 -38.894 1.00 85.69 181 ALA A O 1
ATOM 1325 N N . GLN A 1 182 ? 4.116 5.895 -38.905 1.00 79.19 182 GLN A N 1
ATOM 1326 C CA . GLN A 1 182 ? 4.844 4.920 -38.093 1.00 79.19 182 GLN A CA 1
ATOM 1327 C C . GLN A 1 182 ? 5.726 4.014 -38.941 1.00 79.19 182 GLN A C 1
ATOM 1329 O O . GLN A 1 182 ? 6.672 3.422 -38.425 1.00 79.19 182 GLN A O 1
ATOM 1334 N N . GLY A 1 183 ? 5.404 3.878 -40.227 1.00 73.19 183 GLY A N 1
ATOM 1335 C CA . GLY A 1 183 ? 6.113 3.003 -41.139 1.00 73.19 183 GLY A CA 1
ATOM 1336 C C . GLY A 1 183 ? 7.435 3.602 -41.602 1.00 73.19 183 GLY A C 1
ATOM 1337 O O . GLY A 1 183 ? 7.527 4.751 -42.041 1.00 73.19 183 GLY A O 1
ATOM 1338 N N . ASN A 1 184 ? 8.471 2.774 -41.561 1.00 70.75 184 ASN A N 1
ATOM 1339 C CA . ASN A 1 184 ? 9.599 2.902 -42.461 1.00 70.75 184 ASN A CA 1
ATOM 1340 C C . ASN A 1 184 ? 9.243 2.151 -43.752 1.00 70.75 184 ASN A C 1
ATOM 1342 O O . ASN A 1 184 ? 9.093 0.929 -43.740 1.00 70.75 184 ASN A O 1
ATOM 1346 N N . LEU A 1 185 ? 9.158 2.875 -44.869 1.00 71.25 185 LEU A N 1
ATOM 1347 C CA . LEU A 1 185 ? 8.851 2.344 -46.201 1.00 71.25 185 LEU A CA 1
ATOM 1348 C C . LEU A 1 185 ? 9.865 1.298 -46.676 1.00 71.25 185 LEU A C 1
ATOM 1350 O O . LEU A 1 185 ? 9.596 0.558 -47.619 1.00 71.25 185 LEU A O 1
ATOM 1354 N N . THR A 1 186 ? 11.047 1.251 -46.061 1.00 61.00 186 THR A N 1
ATOM 1355 C CA . THR A 1 186 ? 12.089 0.279 -46.394 1.00 61.00 186 THR A CA 1
ATOM 1356 C C . THR A 1 186 ? 12.041 -0.968 -45.506 1.00 61.00 186 THR A C 1
ATOM 1358 O O . THR A 1 186 ? 12.333 -2.044 -46.016 1.00 61.00 186 THR A O 1
ATOM 1361 N N . ALA A 1 187 ? 11.676 -0.844 -44.221 1.00 64.06 187 ALA A N 1
ATOM 1362 C CA . ALA A 1 187 ? 11.364 -1.957 -43.307 1.00 64.06 187 ALA A CA 1
ATOM 1363 C C . ALA A 1 187 ? 11.049 -1.467 -41.876 1.00 64.06 187 ALA A C 1
ATOM 1365 O O . ALA A 1 187 ? 11.866 -0.778 -41.259 1.00 64.06 187 ALA A O 1
ATOM 1366 N N . GLY A 1 188 ? 9.936 -1.931 -41.296 1.00 70.81 188 GLY A N 1
ATOM 1367 C CA . GLY A 1 188 ? 9.637 -1.809 -39.860 1.00 70.81 188 GLY A CA 1
ATOM 1368 C C . GLY A 1 188 ? 9.061 -0.457 -39.422 1.00 70.81 188 GLY A C 1
ATOM 1369 O O . GLY A 1 188 ? 8.480 0.269 -40.224 1.00 70.81 188 GLY A O 1
ATOM 1370 N N . TYR A 1 189 ? 9.208 -0.141 -38.130 1.00 75.62 189 TYR A N 1
ATOM 1371 C CA . TYR A 1 189 ? 8.686 1.086 -37.515 1.00 75.62 189 TYR A CA 1
ATOM 1372 C C . TYR A 1 189 ? 9.760 2.167 -37.351 1.00 75.62 189 TYR A C 1
ATOM 1374 O O . TYR A 1 189 ? 10.934 1.858 -37.122 1.00 75.62 189 TYR A O 1
ATOM 1382 N N . ALA A 1 190 ? 9.356 3.436 -37.415 1.00 78.25 190 ALA A N 1
ATOM 1383 C CA . ALA A 1 190 ? 10.221 4.564 -37.098 1.00 78.25 190 ALA A CA 1
ATOM 1384 C C . ALA A 1 190 ? 10.710 4.486 -35.633 1.00 78.25 190 ALA A C 1
ATOM 1386 O O . ALA A 1 190 ? 9.927 4.212 -34.721 1.00 78.25 190 ALA A O 1
ATOM 1387 N N . PRO A 1 191 ? 12.005 4.718 -35.361 1.00 84.44 191 PRO A N 1
ATOM 1388 C CA . PRO A 1 191 ? 12.489 4.811 -33.992 1.00 84.44 191 PRO A CA 1
ATOM 1389 C C . PRO A 1 191 ? 11.875 5.998 -33.244 1.00 84.44 191 PRO A C 1
ATOM 1391 O O . PRO A 1 191 ? 11.777 7.103 -33.769 1.00 84.44 191 PRO A O 1
ATOM 1394 N N . VAL A 1 192 ? 11.563 5.787 -31.967 1.00 87.94 192 VAL A N 1
ATOM 1395 C CA . VAL A 1 192 ? 10.933 6.782 -31.073 1.00 87.94 192 VAL A CA 1
ATOM 1396 C C . VAL A 1 192 ? 11.727 8.081 -30.954 1.00 87.94 192 VAL A C 1
ATOM 1398 O O . VAL A 1 192 ? 11.151 9.151 -30.810 1.00 87.94 192 VAL A O 1
ATOM 1401 N N . TRP A 1 193 ? 13.055 7.987 -31.029 1.00 89.69 193 TRP A N 1
ATOM 1402 C CA . TRP A 1 193 ? 13.981 9.118 -30.942 1.00 89.69 193 TRP A CA 1
ATOM 1403 C C . TRP A 1 193 ? 14.220 9.832 -32.279 1.00 89.69 193 TRP A C 1
ATOM 1405 O O . TRP A 1 193 ? 14.948 10.823 -32.320 1.00 89.69 193 TRP A O 1
ATOM 1415 N N . HIS A 1 194 ? 13.640 9.357 -33.385 1.00 86.06 194 HIS A N 1
ATOM 1416 C CA . HIS A 1 194 ? 13.702 10.086 -34.648 1.00 86.06 194 HIS A CA 1
ATOM 1417 C C . HIS A 1 194 ? 12.683 11.220 -34.616 1.00 86.06 194 HIS A C 1
ATOM 1419 O O . HIS A 1 194 ? 11.487 11.020 -34.832 1.00 86.06 194 HIS A O 1
ATOM 1425 N N . GLY A 1 195 ? 13.182 12.419 -34.329 1.00 77.25 195 GLY A N 1
ATOM 1426 C CA . GLY A 1 195 ? 12.388 13.631 -34.393 1.00 77.25 195 GLY A CA 1
ATOM 1427 C C . GLY A 1 195 ? 12.137 14.082 -35.827 1.00 77.25 195 GLY A C 1
ATOM 1428 O O . GLY A 1 195 ? 13.043 14.050 -36.659 1.00 77.25 195 GLY A O 1
ATOM 1429 N N . ALA A 1 196 ? 10.914 14.536 -36.096 1.00 76.94 196 ALA A N 1
ATOM 1430 C CA . ALA A 1 196 ? 10.562 15.208 -37.345 1.00 76.94 196 ALA A CA 1
ATOM 1431 C C . ALA A 1 196 ? 10.581 16.744 -37.208 1.00 76.94 196 ALA A C 1
ATOM 1433 O O . ALA A 1 196 ? 10.468 17.446 -38.211 1.00 76.94 196 ALA A O 1
ATOM 1434 N N . GLY A 1 197 ? 10.756 17.275 -35.990 1.00 79.81 197 GLY A N 1
ATOM 1435 C CA . GLY A 1 197 ? 10.806 18.709 -35.704 1.00 79.81 197 GLY A CA 1
ATOM 1436 C C . GLY A 1 197 ? 9.834 19.150 -34.607 1.00 79.81 197 GLY A C 1
ATOM 1437 O O . GLY A 1 197 ? 9.214 18.350 -33.911 1.00 79.81 197 GLY A O 1
ATOM 1438 N N . VAL A 1 198 ? 9.721 20.464 -34.425 1.00 80.06 198 VAL A N 1
ATOM 1439 C CA . VAL A 1 198 ? 8.839 21.074 -33.418 1.00 80.06 198 VAL A CA 1
ATOM 1440 C C . VAL A 1 198 ? 7.443 21.292 -34.014 1.00 80.06 198 VAL A C 1
ATOM 14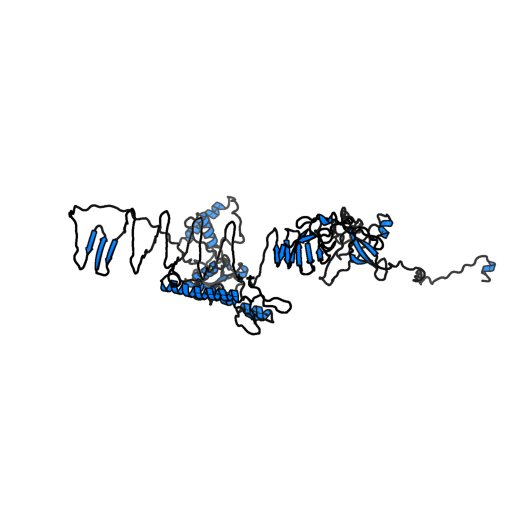42 O O . VAL A 1 198 ? 7.333 21.693 -35.170 1.00 80.06 198 VAL A O 1
ATOM 1445 N N . GLY A 1 199 ? 6.383 21.095 -33.222 1.00 82.81 199 GLY A N 1
ATOM 1446 C CA . GLY A 1 199 ? 4.993 21.327 -33.642 1.00 82.81 199 GLY A CA 1
ATOM 1447 C C . GLY A 1 199 ? 4.225 20.061 -34.040 1.00 82.81 199 GLY A C 1
ATOM 1448 O O . GLY A 1 199 ? 4.810 19.000 -34.256 1.00 82.81 199 GLY A O 1
ATOM 1449 N N . ALA A 1 200 ? 2.893 20.171 -34.108 1.00 76.81 200 ALA A N 1
ATOM 1450 C CA . ALA A 1 200 ? 1.989 19.035 -34.328 1.00 76.81 200 ALA A CA 1
ATOM 1451 C C . ALA A 1 200 ? 2.237 18.326 -35.671 1.00 76.81 200 ALA A C 1
ATOM 1453 O O . ALA A 1 200 ? 2.270 17.100 -35.719 1.00 76.81 200 ALA A O 1
ATOM 1454 N N . ASP A 1 201 ? 2.543 19.089 -36.723 1.00 84.38 201 ASP A N 1
ATOM 1455 C CA . ASP A 1 201 ? 2.857 18.558 -38.057 1.00 84.38 201 ASP A CA 1
ATOM 1456 C C . ASP A 1 201 ? 4.233 17.865 -38.124 1.00 84.38 201 ASP A C 1
ATOM 1458 O O . ASP A 1 201 ? 4.638 17.366 -39.165 1.00 84.38 201 ASP A O 1
ATOM 1462 N N . ALA A 1 202 ? 4.977 17.833 -37.018 1.00 84.44 202 ALA A N 1
ATOM 1463 C CA . ALA A 1 202 ? 6.316 17.263 -36.921 1.00 84.44 202 ALA A CA 1
ATOM 1464 C C . ALA A 1 202 ? 6.452 16.310 -35.719 1.00 84.44 202 ALA A C 1
ATOM 1466 O O . ALA A 1 202 ? 7.534 16.137 -35.154 1.00 84.44 202 ALA A O 1
ATOM 1467 N N . HIS A 1 203 ? 5.333 15.717 -35.290 1.00 89.69 203 HIS A N 1
ATOM 1468 C CA . HIS A 1 203 ? 5.236 14.848 -34.113 1.00 89.69 203 HIS A CA 1
ATOM 1469 C C . HIS A 1 203 ? 5.638 15.490 -32.776 1.00 89.69 203 HIS A C 1
ATOM 1471 O O . HIS A 1 203 ? 5.747 14.802 -31.759 1.00 89.69 203 HIS A O 1
ATOM 1477 N N . ASN A 1 204 ? 5.856 16.807 -32.765 1.00 88.81 204 ASN A N 1
ATOM 1478 C CA . ASN A 1 204 ? 6.354 17.571 -31.629 1.00 88.81 204 ASN A CA 1
ATOM 1479 C C . ASN A 1 204 ? 7.646 16.985 -31.019 1.00 88.81 204 ASN A C 1
ATOM 1481 O O . ASN A 1 204 ? 7.916 17.122 -29.825 1.00 88.81 204 ASN A O 1
ATOM 1485 N N . ASN A 1 205 ? 8.441 16.310 -31.848 1.00 89.56 205 ASN A N 1
ATOM 1486 C CA . ASN A 1 205 ? 9.642 15.599 -31.454 1.00 89.56 205 ASN A CA 1
ATOM 1487 C C . ASN A 1 205 ? 10.855 16.291 -32.077 1.00 89.56 205 ASN A C 1
ATOM 1489 O O . ASN A 1 205 ? 11.176 16.103 -33.250 1.00 89.56 205 ASN A O 1
ATOM 1493 N N . ALA A 1 206 ? 11.547 17.089 -31.265 1.00 86.00 206 ALA A N 1
ATOM 1494 C CA . ALA A 1 206 ? 12.733 17.842 -31.666 1.00 86.00 206 ALA A CA 1
ATOM 1495 C C . ALA A 1 206 ? 14.016 16.985 -31.751 1.00 86.00 206 ALA A C 1
ATOM 1497 O O . ALA A 1 206 ? 15.110 17.540 -31.787 1.00 86.00 206 ALA A O 1
ATOM 1498 N N . ALA A 1 207 ? 13.896 15.649 -31.749 1.00 87.81 207 ALA A N 1
ATOM 1499 C CA . ALA A 1 207 ? 15.010 14.697 -31.693 1.00 87.81 207 ALA A CA 1
ATOM 1500 C C . ALA A 1 207 ? 15.888 14.840 -30.431 1.00 87.81 207 ALA A C 1
ATOM 1502 O O . ALA A 1 207 ? 17.057 14.462 -30.428 1.00 87.81 207 ALA A O 1
ATOM 1503 N N . ALA A 1 208 ? 15.310 15.357 -29.342 1.00 91.75 208 ALA A N 1
ATOM 1504 C CA . ALA A 1 208 ? 15.938 15.446 -28.021 1.00 91.75 208 ALA A CA 1
ATOM 1505 C C . ALA A 1 208 ? 15.726 14.174 -27.177 1.00 91.75 208 ALA A C 1
ATOM 1507 O O . ALA A 1 208 ? 15.915 14.182 -25.964 1.00 91.75 208 ALA A O 1
ATOM 1508 N N . GLN A 1 209 ? 15.287 13.082 -27.805 1.00 92.69 209 GLN A N 1
ATOM 1509 C CA . GLN A 1 209 ? 15.085 11.797 -27.152 1.00 92.69 209 GLN A CA 1
ATOM 1510 C C . GLN A 1 209 ? 16.227 10.848 -27.510 1.00 92.69 209 GLN A C 1
ATOM 1512 O O . GLN A 1 209 ? 16.697 10.820 -28.644 1.00 92.69 209 GLN A O 1
ATOM 1517 N N . TRP A 1 210 ? 16.644 10.020 -26.561 1.00 93.00 210 TRP A N 1
ATOM 1518 C CA . TRP A 1 210 ? 17.564 8.912 -26.795 1.00 93.00 210 TRP A CA 1
ATOM 1519 C C . TRP A 1 210 ? 17.113 7.695 -25.992 1.00 93.00 210 TRP A C 1
ATOM 1521 O O . TRP A 1 210 ? 16.495 7.816 -24.936 1.00 93.00 210 TRP A O 1
ATOM 1531 N N . GLY A 1 211 ? 17.403 6.494 -26.482 1.00 94.25 211 GLY A N 1
ATOM 1532 C CA . GLY A 1 211 ? 17.016 5.296 -25.767 1.00 94.25 211 GLY A CA 1
ATOM 1533 C C . GLY A 1 211 ? 17.380 3.998 -26.458 1.00 94.25 211 GLY A C 1
ATOM 1534 O O . GLY A 1 211 ? 18.130 3.953 -27.432 1.00 94.25 211 GLY A O 1
ATOM 1535 N N . ILE A 1 212 ? 16.819 2.925 -25.915 1.00 93.50 212 ILE A N 1
ATOM 1536 C CA . ILE A 1 212 ? 16.897 1.575 -26.456 1.00 93.50 212 ILE A CA 1
ATOM 1537 C C . ILE A 1 212 ? 15.473 1.050 -26.549 1.00 93.50 212 ILE A C 1
ATOM 1539 O O . ILE A 1 212 ? 14.716 1.101 -25.581 1.00 93.50 212 ILE A O 1
ATOM 1543 N N . ARG A 1 213 ? 15.121 0.501 -27.707 1.00 92.06 213 ARG A N 1
ATOM 1544 C CA . ARG A 1 213 ? 13.870 -0.215 -27.930 1.00 92.06 213 ARG A CA 1
ATOM 1545 C C . ARG A 1 213 ? 14.197 -1.573 -28.538 1.00 92.06 213 ARG A C 1
ATOM 1547 O O . ARG A 1 213 ? 14.999 -1.675 -29.460 1.00 92.06 213 ARG A O 1
ATOM 1554 N N . SER A 1 214 ? 13.588 -2.609 -27.982 1.00 90.75 214 SER A N 1
ATOM 1555 C CA . SER A 1 214 ? 13.611 -3.968 -28.522 1.00 90.75 214 SER A CA 1
ATOM 1556 C C . SER A 1 214 ? 12.378 -4.217 -29.387 1.00 90.75 214 SER A C 1
ATOM 1558 O O . SER A 1 214 ? 11.462 -3.408 -29.413 1.00 90.75 214 SER A O 1
ATOM 1560 N N . GLN A 1 215 ? 12.327 -5.357 -30.056 1.00 86.19 215 GLN A N 1
ATOM 1561 C CA . GLN A 1 215 ? 11.120 -5.861 -30.701 1.00 86.19 215 GLN A CA 1
ATOM 1562 C C . GLN A 1 215 ? 10.850 -7.257 -30.142 1.00 86.19 215 GLN A C 1
ATOM 1564 O O . GLN A 1 215 ? 11.802 -8.009 -29.890 1.00 86.19 215 GLN A O 1
ATOM 1569 N N . ALA A 1 216 ? 9.585 -7.592 -29.897 1.00 84.75 216 ALA A N 1
ATOM 1570 C CA . ALA A 1 216 ? 9.196 -8.941 -29.505 1.00 84.75 216 ALA A CA 1
ATOM 1571 C C . ALA A 1 216 ? 9.703 -9.958 -30.543 1.00 84.75 216 ALA A C 1
ATOM 1573 O O . ALA A 1 216 ? 9.945 -9.623 -31.700 1.00 84.75 216 ALA A O 1
ATOM 1574 N N . TYR A 1 217 ? 9.963 -11.185 -30.104 1.00 80.44 217 TYR A N 1
ATOM 1575 C CA . TYR A 1 217 ? 10.420 -12.246 -30.994 1.00 80.44 217 TYR A CA 1
ATOM 1576 C C . TYR A 1 217 ? 9.210 -12.964 -31.590 1.00 80.44 217 TYR A C 1
ATOM 1578 O O . TYR A 1 217 ? 8.390 -13.477 -30.827 1.00 80.44 217 TYR A O 1
ATOM 1586 N N . GLY A 1 218 ? 9.092 -12.998 -32.920 1.00 70.56 218 GLY A N 1
ATOM 1587 C CA . GLY A 1 218 ? 8.007 -13.705 -33.614 1.00 70.56 218 GLY A CA 1
ATOM 1588 C C . GLY A 1 218 ? 6.595 -13.153 -33.363 1.00 70.56 218 GLY A C 1
ATOM 1589 O O . GLY A 1 218 ? 5.622 -13.886 -33.526 1.00 70.56 218 GLY A O 1
ATOM 1590 N N . GLY A 1 219 ? 6.465 -11.893 -32.943 1.00 72.75 219 GLY A N 1
ATOM 1591 C CA . GLY A 1 219 ? 5.173 -11.264 -32.668 1.00 72.75 219 GLY A CA 1
ATOM 1592 C C . GLY A 1 219 ? 5.267 -9.752 -32.482 1.00 72.75 219 GLY A C 1
ATOM 1593 O O . GLY A 1 219 ? 6.334 -9.155 -32.639 1.00 72.75 219 GLY A O 1
ATOM 1594 N N . ASP A 1 220 ? 4.142 -9.145 -32.111 1.00 79.56 220 ASP A N 1
ATOM 1595 C CA . ASP A 1 220 ? 4.024 -7.701 -31.916 1.00 79.56 220 ASP A CA 1
ATOM 1596 C C . ASP A 1 220 ? 4.405 -7.283 -30.487 1.00 79.56 220 ASP A C 1
ATOM 1598 O O . ASP A 1 220 ? 4.100 -7.966 -29.507 1.00 79.56 220 ASP A O 1
ATOM 1602 N N . GLY A 1 221 ? 5.055 -6.125 -30.352 1.00 88.31 221 GLY A N 1
ATOM 1603 C CA . GLY A 1 221 ? 5.384 -5.522 -29.059 1.00 88.31 221 GLY A CA 1
ATOM 1604 C C . GLY A 1 221 ? 6.862 -5.191 -28.875 1.00 88.31 221 GLY A C 1
ATOM 1605 O O . GLY A 1 221 ? 7.705 -5.476 -29.725 1.00 88.31 221 GLY A O 1
ATOM 1606 N N . TYR A 1 222 ? 7.179 -4.551 -27.750 1.00 91.69 222 TYR A N 1
ATOM 1607 C CA . TYR A 1 222 ? 8.526 -4.079 -27.451 1.00 91.69 222 TYR A CA 1
ATOM 1608 C C . TYR A 1 222 ? 8.753 -3.815 -25.960 1.00 91.69 222 TYR A C 1
ATOM 1610 O O . TYR A 1 222 ? 7.835 -3.503 -25.203 1.00 91.69 222 TYR A O 1
ATOM 1618 N N . ASN A 1 223 ? 10.025 -3.853 -25.567 1.00 94.88 223 ASN A N 1
ATOM 1619 C CA . ASN A 1 223 ? 10.527 -3.224 -24.345 1.00 94.88 223 ASN A CA 1
ATOM 1620 C C . ASN A 1 223 ? 11.322 -1.974 -24.714 1.00 94.88 223 ASN A C 1
ATOM 1622 O O . ASN A 1 223 ? 12.020 -1.976 -25.729 1.00 94.88 223 ASN A O 1
ATOM 1626 N N . GLN A 1 224 ? 11.236 -0.933 -23.896 1.00 94.94 224 GLN A N 1
ATOM 1627 C CA . GLN A 1 224 ? 11.793 0.380 -24.181 1.00 94.94 224 GLN A CA 1
ATOM 1628 C C . GLN A 1 224 ? 12.355 1.038 -22.921 1.00 94.94 224 GLN A C 1
ATOM 1630 O O . GLN A 1 224 ? 11.721 1.021 -21.870 1.00 94.94 224 GLN A O 1
ATOM 1635 N N . LEU A 1 225 ? 13.508 1.681 -23.072 1.00 96.88 225 LEU A N 1
ATOM 1636 C CA . LEU A 1 225 ? 14.049 2.673 -22.153 1.00 96.88 225 LEU A CA 1
ATOM 1637 C C . LEU A 1 225 ? 14.288 3.958 -22.950 1.00 96.88 225 LEU A C 1
ATOM 1639 O O . LEU A 1 225 ? 15.056 3.925 -23.907 1.00 96.88 225 LEU A O 1
ATOM 1643 N N . VAL A 1 226 ? 13.633 5.058 -22.586 1.00 96.00 226 VAL A N 1
ATOM 1644 C CA . VAL A 1 226 ? 13.765 6.364 -23.255 1.00 96.00 226 VAL A CA 1
ATOM 1645 C C . VAL A 1 226 ? 14.082 7.449 -22.240 1.00 96.00 226 VAL A C 1
ATOM 1647 O O . VAL A 1 226 ? 13.475 7.503 -21.173 1.00 96.00 226 VAL A O 1
ATOM 1650 N N . PHE A 1 227 ? 15.010 8.315 -22.620 1.00 97.00 227 PHE A N 1
ATOM 1651 C CA . PHE A 1 227 ? 15.357 9.574 -21.986 1.00 97.00 227 PHE A CA 1
ATOM 1652 C C . PHE A 1 227 ? 14.896 10.686 -22.926 1.00 97.00 227 PHE A C 1
ATOM 1654 O O . PHE A 1 227 ? 15.187 10.638 -24.121 1.00 97.00 227 PHE A O 1
ATOM 1661 N N . ASP A 1 228 ? 14.133 11.638 -22.408 1.00 94.94 228 ASP A N 1
ATOM 1662 C CA . ASP A 1 228 ? 13.705 12.832 -23.133 1.00 94.94 228 ASP A CA 1
ATOM 1663 C C . ASP A 1 228 ? 14.373 14.038 -22.477 1.00 94.94 228 ASP A C 1
ATOM 1665 O O . ASP A 1 228 ? 14.038 14.393 -21.344 1.00 94.94 228 ASP A O 1
ATOM 1669 N N . ASP A 1 229 ? 15.330 14.624 -23.191 1.00 94.81 229 ASP A N 1
ATOM 1670 C CA . ASP A 1 229 ? 16.140 15.763 -22.762 1.00 94.81 229 ASP A CA 1
ATOM 1671 C C . ASP A 1 229 ? 15.581 17.090 -23.301 1.00 94.81 229 ASP A C 1
ATOM 1673 O O . ASP A 1 229 ? 16.286 18.097 -23.347 1.00 94.81 229 ASP A O 1
ATOM 1677 N N . SER A 1 230 ? 14.309 17.114 -23.720 1.00 91.25 230 SER A N 1
ATOM 1678 C CA . SER A 1 230 ? 13.636 18.358 -24.100 1.00 91.25 230 SER A CA 1
ATOM 1679 C C . SER A 1 230 ? 13.727 19.393 -22.972 1.00 91.25 230 SER A C 1
ATOM 1681 O O . SER A 1 230 ? 13.469 19.085 -21.803 1.00 91.25 230 SER A O 1
ATOM 1683 N N . ASP A 1 231 ? 14.043 20.639 -23.329 1.00 90.12 231 ASP A N 1
ATOM 1684 C CA . ASP A 1 231 ? 14.283 21.725 -22.376 1.00 90.12 231 ASP A CA 1
ATOM 1685 C C . ASP A 1 231 ? 13.151 21.873 -21.347 1.00 90.12 231 ASP A C 1
ATOM 1687 O O . ASP A 1 231 ? 11.978 22.046 -21.685 1.00 90.12 231 ASP A O 1
ATOM 1691 N N . GLY A 1 232 ? 13.507 21.802 -20.059 1.00 89.25 232 GLY A N 1
ATOM 1692 C CA . GLY A 1 232 ? 12.560 21.932 -18.945 1.00 89.25 232 GLY A CA 1
ATOM 1693 C C . GLY A 1 232 ? 11.562 20.775 -18.795 1.00 89.25 232 GLY A C 1
ATOM 1694 O O . GLY A 1 232 ? 10.693 20.838 -17.927 1.00 89.25 232 GLY A O 1
ATOM 1695 N N . ALA A 1 233 ? 11.688 19.718 -19.599 1.00 92.88 233 ALA A N 1
ATOM 1696 C CA . ALA A 1 233 ? 10.757 18.597 -19.671 1.00 92.88 233 ALA A CA 1
ATOM 1697 C C . ALA A 1 233 ? 11.469 17.237 -19.562 1.00 92.88 233 ALA A C 1
ATOM 1699 O O . ALA A 1 233 ? 11.041 16.257 -20.172 1.00 92.88 233 ALA A O 1
ATOM 1700 N N . GLY A 1 234 ? 12.535 17.190 -18.754 1.00 94.62 234 GLY A N 1
ATOM 1701 C CA . GLY A 1 234 ? 13.315 15.984 -18.490 1.00 94.62 234 GLY A CA 1
ATOM 1702 C C . GLY A 1 234 ? 12.438 14.812 -18.045 1.00 94.62 234 GLY A C 1
ATOM 1703 O O . GLY A 1 234 ? 11.676 14.919 -17.074 1.00 94.62 234 GLY A O 1
ATOM 1704 N N . ARG A 1 235 ? 12.547 13.686 -18.751 1.00 95.50 235 ARG A N 1
ATOM 1705 C CA . ARG A 1 235 ? 11.749 12.480 -18.492 1.00 95.50 235 ARG A CA 1
ATOM 1706 C C . ARG A 1 235 ? 12.554 11.214 -18.745 1.00 95.50 235 ARG A C 1
ATOM 1708 O O . ARG A 1 235 ? 13.331 11.138 -19.689 1.00 95.50 235 ARG A O 1
ATOM 1715 N N . ILE A 1 236 ? 12.280 10.185 -17.945 1.00 97.62 236 ILE A N 1
ATOM 1716 C CA . ILE A 1 236 ? 12.723 8.810 -18.205 1.00 97.62 236 ILE A CA 1
ATOM 1717 C C . ILE A 1 236 ? 11.495 7.898 -18.274 1.00 97.62 236 ILE A C 1
ATOM 1719 O O . ILE A 1 236 ? 10.607 7.992 -17.428 1.00 97.62 236 ILE A O 1
ATOM 1723 N N . GLN A 1 237 ? 11.443 7.008 -19.263 1.00 96.94 237 GLN A N 1
ATOM 1724 C CA . GLN A 1 237 ? 10.432 5.958 -19.381 1.00 96.94 237 GLN A CA 1
ATOM 1725 C C . GLN A 1 237 ? 11.101 4.593 -19.507 1.00 96.94 237 GLN A C 1
ATOM 1727 O O . GLN A 1 237 ? 11.859 4.367 -20.447 1.00 96.94 237 GLN A O 1
ATOM 1732 N N . LEU A 1 238 ? 10.738 3.666 -18.624 1.00 98.06 238 LEU A N 1
ATOM 1733 C CA . LEU A 1 238 ? 11.000 2.237 -18.758 1.00 98.06 238 LEU A CA 1
ATOM 1734 C C . LEU A 1 238 ? 9.664 1.526 -18.992 1.00 98.06 238 LEU A C 1
ATOM 1736 O O . LEU A 1 238 ? 8.774 1.589 -18.151 1.00 98.06 238 LEU A O 1
ATOM 1740 N N . LYS A 1 239 ? 9.505 0.877 -20.143 1.00 96.31 239 LYS A N 1
ATOM 1741 C CA . LYS A 1 239 ? 8.220 0.364 -20.629 1.00 96.31 239 LYS A CA 1
ATOM 1742 C C . LYS A 1 239 ? 8.351 -1.029 -21.223 1.00 96.31 239 LYS A C 1
ATOM 1744 O O . LYS A 1 239 ? 9.315 -1.321 -21.925 1.00 96.31 239 LYS A O 1
ATOM 1749 N N . THR A 1 240 ? 7.315 -1.835 -21.042 1.00 95.88 240 THR A N 1
ATOM 1750 C CA . THR A 1 240 ? 7.003 -2.967 -21.915 1.00 95.88 240 THR A CA 1
ATOM 1751 C C . THR A 1 240 ? 5.575 -2.839 -22.434 1.00 95.88 240 THR A C 1
ATOM 1753 O O . THR A 1 240 ? 4.680 -2.361 -21.735 1.00 95.88 240 THR A O 1
ATOM 1756 N N . THR A 1 241 ? 5.339 -3.242 -23.681 1.00 93.81 241 THR A N 1
ATOM 1757 C CA . THR A 1 241 ? 3.973 -3.348 -24.212 1.00 93.81 241 THR A CA 1
ATOM 1758 C C . THR A 1 241 ? 3.171 -4.430 -23.492 1.00 93.81 241 THR A C 1
ATOM 1760 O O . THR A 1 241 ? 1.945 -4.354 -23.463 1.00 93.81 241 THR A O 1
ATOM 1763 N N . GLN A 1 242 ? 3.839 -5.408 -22.870 1.00 95.19 242 GLN A N 1
ATOM 1764 C CA . GLN A 1 242 ? 3.177 -6.472 -22.126 1.00 95.19 242 GLN A CA 1
ATOM 1765 C C . GLN A 1 242 ? 2.412 -5.906 -20.921 1.00 95.19 242 GLN A C 1
ATOM 1767 O O . GLN A 1 242 ? 2.987 -5.315 -20.000 1.00 95.19 242 GLN A O 1
ATOM 1772 N N . SER A 1 243 ? 1.089 -6.079 -20.956 1.00 96.94 243 SER A N 1
ATOM 1773 C CA . SER A 1 243 ? 0.149 -5.545 -19.960 1.00 96.94 243 SER A CA 1
ATOM 1774 C C . SER A 1 243 ? 0.287 -4.036 -19.731 1.00 96.94 243 SER A C 1
ATOM 1776 O O . SER A 1 243 ? 0.011 -3.558 -18.634 1.00 96.94 243 SER A O 1
ATOM 1778 N N . GLY A 1 244 ? 0.800 -3.289 -20.718 1.00 95.25 244 GLY A N 1
ATOM 1779 C CA . GLY A 1 244 ? 1.016 -1.852 -20.576 1.00 95.25 244 GLY A CA 1
ATOM 1780 C C . GLY A 1 244 ? 1.883 -1.480 -19.363 1.00 95.25 244 GLY A C 1
ATOM 1781 O O . GLY A 1 244 ? 1.585 -0.526 -18.654 1.00 95.25 244 GLY A O 1
ATOM 1782 N N . THR A 1 245 ? 2.916 -2.254 -19.050 1.00 98.31 245 THR A N 1
ATOM 1783 C CA . THR A 1 245 ? 3.667 -2.045 -17.805 1.00 98.31 245 THR A CA 1
ATOM 1784 C C . THR A 1 245 ? 4.734 -0.967 -17.980 1.00 98.31 245 THR A C 1
ATOM 1786 O O . THR A 1 245 ? 5.582 -1.069 -18.870 1.00 98.31 245 THR A O 1
ATOM 1789 N N . GLU A 1 246 ? 4.706 0.073 -17.141 1.00 97.44 246 GLU A N 1
ATOM 1790 C CA . GLU A 1 246 ? 5.571 1.252 -17.281 1.00 97.44 246 GLU A CA 1
ATOM 1791 C C . GLU A 1 246 ? 6.011 1.838 -15.935 1.00 97.44 246 GLU A C 1
ATOM 1793 O O . GLU A 1 246 ? 5.217 1.936 -15.000 1.00 97.44 246 GLU A O 1
ATOM 1798 N N . LEU A 1 247 ? 7.264 2.296 -15.886 1.00 98.25 247 LEU A N 1
ATOM 1799 C CA . LEU A 1 247 ? 7.790 3.246 -14.912 1.00 98.25 247 LEU A CA 1
ATOM 1800 C C . LEU A 1 247 ? 8.154 4.540 -15.650 1.00 98.25 247 LEU A C 1
ATOM 1802 O O . LEU A 1 247 ? 9.069 4.554 -16.475 1.00 98.25 247 LEU A O 1
ATOM 1806 N N . ASN A 1 248 ? 7.452 5.626 -15.342 1.00 97.94 248 ASN A N 1
ATOM 1807 C CA . ASN A 1 248 ? 7.693 6.955 -15.891 1.00 97.94 248 ASN A CA 1
ATOM 1808 C C . ASN A 1 248 ? 8.161 7.905 -14.775 1.00 97.94 248 ASN A C 1
ATOM 1810 O O . ASN A 1 248 ? 7.566 7.938 -13.698 1.00 97.94 248 ASN A O 1
ATOM 1814 N N . LEU A 1 249 ? 9.218 8.678 -15.033 1.00 98.00 249 LEU A N 1
ATOM 1815 C CA . LEU A 1 249 ? 9.842 9.613 -14.091 1.00 98.00 249 LEU A CA 1
ATOM 1816 C C . LEU A 1 249 ? 9.957 11.008 -14.712 1.00 98.00 249 LEU A C 1
ATOM 1818 O O . LEU A 1 249 ? 10.307 11.129 -15.885 1.00 98.00 249 LEU A O 1
ATOM 1822 N N . GLY A 1 250 ? 9.749 12.052 -13.911 1.00 97.00 250 GLY A N 1
ATOM 1823 C CA . GLY A 1 250 ? 9.925 13.447 -14.315 1.00 97.00 250 GLY A CA 1
ATOM 1824 C C . GLY A 1 250 ? 8.671 14.030 -14.964 1.00 97.00 250 GLY A C 1
ATOM 1825 O O . GLY A 1 250 ? 7.595 14.003 -14.363 1.00 97.00 250 GLY A O 1
ATOM 1826 N N . HIS A 1 251 ? 8.820 14.587 -16.166 1.00 97.00 251 HIS A N 1
ATOM 1827 C CA . HIS A 1 251 ? 7.739 15.225 -16.919 1.00 97.00 251 HIS A CA 1
ATOM 1828 C C . HIS A 1 251 ? 6.912 14.189 -17.695 1.00 97.00 251 HIS A C 1
ATOM 1830 O O . HIS A 1 251 ? 7.299 13.723 -18.766 1.00 97.00 251 HIS A O 1
ATOM 1836 N N . LEU A 1 252 ? 5.766 13.788 -17.149 1.00 96.56 252 LEU A N 1
ATOM 1837 C CA . LEU A 1 252 ? 4.907 12.766 -17.741 1.00 96.56 252 LEU A CA 1
ATOM 1838 C C . LEU A 1 252 ? 4.114 13.377 -18.899 1.00 96.56 252 LEU A C 1
ATOM 1840 O O . LEU A 1 252 ? 3.387 14.353 -18.718 1.00 96.56 252 LEU A O 1
ATOM 1844 N N . VAL A 1 253 ? 4.211 12.772 -20.081 1.00 94.06 253 VAL A N 1
ATOM 1845 C CA . VAL A 1 253 ? 3.491 13.194 -21.291 1.00 94.06 253 VAL A CA 1
ATOM 1846 C C . VAL A 1 253 ? 2.788 12.015 -21.941 1.00 94.06 253 VAL A C 1
ATOM 1848 O O . VAL A 1 253 ? 3.213 10.862 -21.790 1.00 94.06 253 VAL A O 1
ATOM 1851 N N . HIS A 1 254 ? 1.724 12.292 -22.687 1.00 93.06 254 HIS A N 1
ATOM 1852 C CA . HIS A 1 254 ? 1.176 11.342 -23.644 1.00 93.06 254 HIS A CA 1
ATOM 1853 C C . HIS A 1 254 ? 2.243 10.976 -24.682 1.00 93.06 254 HIS A C 1
ATOM 1855 O O . HIS A 1 254 ? 3.073 11.791 -25.080 1.00 93.06 254 HIS A O 1
ATOM 1861 N N . THR A 1 255 ? 2.297 9.704 -25.062 1.00 88.56 255 THR A N 1
ATOM 1862 C CA . THR A 1 255 ? 3.277 9.202 -26.029 1.00 88.56 255 THR A CA 1
ATOM 1863 C C . THR A 1 255 ? 2.571 8.211 -26.930 1.00 88.56 255 THR A C 1
ATOM 1865 O O . THR A 1 255 ? 2.163 7.144 -26.466 1.00 88.56 255 THR A O 1
ATOM 1868 N N . ALA A 1 256 ? 2.426 8.582 -28.196 1.00 87.50 256 ALA A N 1
ATOM 1869 C CA . ALA A 1 256 ? 1.911 7.721 -29.247 1.00 87.50 256 ALA A CA 1
ATOM 1870 C C . ALA A 1 256 ? 3.084 7.403 -30.178 1.00 87.50 256 ALA A C 1
ATOM 1872 O O . ALA A 1 256 ? 3.337 8.091 -31.159 1.00 87.50 256 ALA A O 1
ATOM 1873 N N . ASP A 1 257 ? 3.854 6.385 -29.801 1.00 85.62 257 ASP A N 1
ATOM 1874 C CA . ASP A 1 257 ? 5.145 6.082 -30.421 1.00 85.62 257 ASP A CA 1
ATOM 1875 C C . ASP A 1 257 ? 6.113 7.287 -30.439 1.00 85.62 257 ASP A C 1
ATOM 1877 O O . ASP A 1 257 ? 6.388 7.834 -29.371 1.00 85.62 257 ASP A O 1
ATOM 1881 N N . ASN A 1 258 ? 6.650 7.693 -31.595 1.00 87.38 258 ASN A N 1
ATOM 1882 C CA . ASN A 1 258 ? 7.535 8.848 -31.753 1.00 87.38 258 ASN A CA 1
ATOM 1883 C C . ASN A 1 258 ? 6.810 10.206 -31.657 1.00 87.38 258 ASN A C 1
ATOM 1885 O O . ASN A 1 258 ? 7.482 11.241 -31.658 1.00 87.38 258 ASN A O 1
ATOM 1889 N N . TYR A 1 259 ? 5.474 10.220 -31.541 1.00 90.75 259 TYR A N 1
ATOM 1890 C CA . TYR A 1 259 ? 4.700 11.419 -31.225 1.00 90.75 259 TYR A CA 1
ATOM 1891 C C . TYR A 1 259 ? 4.842 11.800 -29.749 1.00 90.75 259 TYR A C 1
ATOM 1893 O O . TYR A 1 259 ? 4.466 11.051 -28.835 1.00 90.75 259 TYR A O 1
ATOM 1901 N N . ARG A 1 260 ? 5.347 13.013 -29.519 1.00 91.94 260 ARG A N 1
ATOM 1902 C CA . ARG A 1 260 ? 5.513 13.609 -28.196 1.00 91.94 260 ARG A CA 1
ATOM 1903 C C . ARG A 1 260 ? 4.289 14.461 -27.853 1.00 91.94 260 ARG A C 1
ATOM 1905 O O . ARG A 1 260 ? 4.202 15.638 -28.206 1.00 91.94 260 ARG A O 1
ATOM 1912 N N . GLY A 1 261 ? 3.347 13.839 -27.156 1.00 92.06 261 GLY A N 1
ATOM 1913 C CA . GLY A 1 261 ? 2.040 14.413 -26.861 1.00 92.06 261 GLY A CA 1
ATOM 1914 C C . GLY A 1 261 ? 2.011 15.428 -25.724 1.00 92.06 261 GLY A C 1
ATOM 1915 O O . GLY A 1 261 ? 3.033 15.949 -25.268 1.00 92.06 261 GLY A O 1
ATOM 1916 N N . SER A 1 262 ? 0.793 15.719 -25.279 1.00 93.19 262 SER A N 1
ATOM 1917 C CA . SER A 1 262 ? 0.519 16.708 -24.243 1.00 93.19 262 SER A CA 1
ATOM 1918 C C . SER A 1 262 ? 0.959 16.256 -22.846 1.00 93.19 262 SER A C 1
ATOM 1920 O O . SER A 1 262 ? 1.216 15.080 -22.572 1.00 93.19 262 SER A O 1
ATOM 1922 N N . PHE A 1 263 ? 1.053 17.226 -21.939 1.00 95.00 263 PHE A N 1
ATOM 1923 C CA . PHE A 1 263 ? 1.373 17.012 -20.534 1.00 95.00 263 PHE A CA 1
ATOM 1924 C C . PHE A 1 263 ? 0.312 16.150 -19.823 1.00 95.00 263 PHE A C 1
ATOM 1926 O O . PHE A 1 263 ? -0.867 16.493 -19.826 1.00 95.00 263 PHE A O 1
ATOM 1933 N N . ARG A 1 264 ? 0.745 15.070 -19.157 1.00 95.12 264 ARG A N 1
ATOM 1934 C CA . ARG A 1 264 ? -0.097 14.159 -18.353 1.00 95.12 264 ARG A CA 1
ATOM 1935 C C . ARG A 1 264 ? 0.110 14.328 -16.843 1.00 95.12 264 ARG A C 1
ATOM 1937 O O . ARG A 1 264 ? -0.778 13.995 -16.064 1.00 95.12 264 ARG A O 1
ATOM 1944 N N . GLY A 1 265 ? 1.266 14.823 -16.405 1.00 96.12 265 GLY A N 1
ATOM 1945 C CA . GLY A 1 265 ? 1.576 14.973 -14.982 1.00 96.12 265 GLY A CA 1
ATOM 1946 C C . GLY A 1 265 ? 3.065 15.155 -14.703 1.00 96.12 265 GLY A C 1
ATOM 1947 O O . GLY A 1 265 ? 3.887 15.119 -15.609 1.00 96.12 265 GLY A O 1
ATOM 1948 N N . ASN A 1 266 ? 3.431 15.335 -13.436 1.00 96.44 266 ASN A N 1
ATOM 1949 C CA . ASN A 1 266 ? 4.828 15.408 -13.000 1.00 96.44 266 ASN A CA 1
ATOM 1950 C C . ASN A 1 266 ? 5.059 14.441 -11.838 1.00 96.44 266 ASN A C 1
ATOM 1952 O O . ASN A 1 266 ? 4.187 14.289 -10.983 1.00 96.44 266 ASN A O 1
ATOM 1956 N N . GLY A 1 267 ? 6.250 13.850 -11.769 1.00 95.88 267 GLY A N 1
ATOM 1957 C CA . GLY A 1 267 ? 6.674 13.008 -10.653 1.00 95.88 267 GLY A CA 1
ATOM 1958 C C . GLY A 1 267 ? 6.997 11.589 -11.096 1.00 95.88 267 GLY A C 1
ATOM 1959 O O . GLY A 1 267 ? 7.809 11.394 -11.995 1.00 95.88 267 GLY A O 1
ATOM 1960 N N . ILE A 1 268 ? 6.395 10.605 -10.433 1.00 97.06 268 ILE A N 1
ATOM 1961 C CA . ILE A 1 268 ? 6.586 9.179 -10.703 1.00 97.06 268 ILE A CA 1
ATOM 1962 C C . ILE A 1 268 ? 5.240 8.531 -11.017 1.00 97.06 268 ILE A C 1
ATOM 1964 O O . ILE A 1 268 ? 4.256 8.753 -10.316 1.00 97.06 268 ILE A O 1
ATOM 1968 N N . GLU A 1 269 ? 5.208 7.703 -12.053 1.00 97.75 269 GLU A N 1
ATOM 1969 C CA . GLU A 1 269 ? 4.082 6.830 -12.369 1.00 97.75 269 GLU A CA 1
ATOM 1970 C C . GLU A 1 269 ? 4.617 5.411 -12.553 1.00 97.75 269 GLU A C 1
ATOM 1972 O O . GLU A 1 269 ? 5.439 5.157 -13.431 1.00 97.75 269 GLU A O 1
ATOM 1977 N N . LEU A 1 270 ? 4.139 4.492 -11.717 1.00 97.69 270 LEU A N 1
ATOM 1978 C CA . LEU A 1 270 ? 4.300 3.057 -11.904 1.00 97.69 270 LEU A CA 1
ATOM 1979 C C . LEU A 1 270 ? 2.922 2.492 -12.240 1.00 97.69 270 LEU A C 1
ATOM 1981 O O . LEU A 1 270 ? 2.010 2.587 -11.418 1.00 97.69 270 LEU A O 1
ATOM 1985 N N . ARG A 1 271 ? 2.761 1.918 -13.434 1.00 96.75 271 ARG A N 1
ATOM 1986 C CA . ARG A 1 271 ? 1.479 1.362 -13.885 1.00 96.75 271 ARG A CA 1
ATOM 1987 C C . ARG A 1 271 ? 1.625 -0.008 -14.534 1.00 96.75 271 ARG A C 1
ATOM 1989 O O . ARG A 1 271 ? 2.670 -0.338 -15.089 1.00 96.75 271 ARG A O 1
ATOM 1996 N N . THR A 1 272 ? 0.540 -0.772 -14.501 1.00 98.25 272 THR A N 1
ATOM 1997 C CA . THR A 1 272 ? 0.345 -2.012 -15.258 1.00 98.25 272 THR A CA 1
ATOM 1998 C C . THR A 1 272 ? -1.152 -2.315 -15.325 1.00 98.25 272 THR A C 1
ATOM 2000 O O . THR A 1 272 ? -1.889 -1.964 -14.404 1.00 98.25 272 THR A O 1
ATOM 2003 N N . ASP A 1 273 ? -1.595 -2.962 -16.398 1.00 98.25 273 ASP A N 1
ATOM 2004 C CA . ASP A 1 273 ? -2.955 -3.498 -16.532 1.00 98.25 273 ASP A CA 1
ATOM 2005 C C . ASP A 1 273 ? -3.068 -4.907 -15.902 1.00 98.25 273 ASP A C 1
ATOM 2007 O O . ASP A 1 273 ? -4.151 -5.485 -15.839 1.00 98.25 273 ASP A O 1
ATOM 2011 N N . ALA A 1 274 ? -1.944 -5.471 -15.439 1.00 98.19 274 ALA A N 1
ATOM 2012 C CA . ALA A 1 274 ? -1.874 -6.736 -14.712 1.00 98.19 274 ALA A CA 1
ATOM 2013 C C . ALA A 1 274 ? -1.664 -6.504 -13.200 1.00 98.19 274 ALA A C 1
ATOM 2015 O O . ALA A 1 274 ? -2.032 -5.472 -12.644 1.00 98.19 274 ALA A O 1
ATOM 2016 N N . TRP A 1 275 ? -1.098 -7.486 -12.497 1.00 98.06 275 TRP A N 1
ATOM 2017 C CA . TRP A 1 275 ? -0.806 -7.379 -11.067 1.00 98.06 275 TRP A CA 1
ATOM 2018 C C . TRP A 1 275 ? 0.499 -6.619 -10.802 1.00 98.06 275 TRP A C 1
ATOM 2020 O O . TRP A 1 275 ? 1.501 -6.831 -11.482 1.00 98.06 275 TRP A O 1
ATOM 2030 N N . GLY A 1 276 ? 0.507 -5.796 -9.751 1.00 96.38 276 GLY A N 1
ATOM 2031 C CA . GLY A 1 276 ? 1.708 -5.158 -9.210 1.00 96.38 276 GLY A CA 1
ATOM 2032 C C . GLY A 1 276 ? 2.073 -5.715 -7.833 1.00 96.38 276 GLY A C 1
ATOM 2033 O O . GLY A 1 276 ? 1.195 -6.053 -7.040 1.00 96.38 276 GLY A O 1
ATOM 2034 N N . ALA A 1 277 ? 3.369 -5.792 -7.528 1.00 97.19 277 ALA A N 1
ATOM 2035 C CA . ALA A 1 277 ? 3.859 -6.143 -6.198 1.00 97.19 277 ALA A CA 1
ATOM 2036 C C . ALA A 1 277 ? 5.045 -5.253 -5.808 1.00 97.19 277 ALA A C 1
ATOM 2038 O O . ALA A 1 277 ? 6.048 -5.209 -6.516 1.00 97.19 277 ALA A O 1
ATOM 2039 N N . LEU A 1 278 ? 4.942 -4.590 -4.653 1.00 96.00 278 LEU A N 1
ATOM 2040 C CA . LEU A 1 278 ? 6.028 -3.845 -4.017 1.00 96.00 278 LEU A CA 1
ATOM 2041 C C . LEU A 1 278 ? 6.384 -4.541 -2.701 1.00 96.00 278 LEU A C 1
ATOM 2043 O O . LEU A 1 278 ? 5.522 -4.738 -1.846 1.00 96.00 278 LEU A O 1
ATOM 2047 N N . ARG A 1 279 ? 7.644 -4.949 -2.538 1.00 96.62 279 ARG A N 1
ATOM 2048 C CA . ARG A 1 279 ? 8.131 -5.673 -1.355 1.00 96.62 279 ARG A CA 1
ATOM 2049 C C . ARG A 1 279 ? 9.457 -5.084 -0.893 1.00 96.62 279 ARG A C 1
ATOM 2051 O O . ARG A 1 279 ? 10.383 -4.990 -1.689 1.00 96.62 279 ARG A O 1
ATOM 2058 N N . ALA A 1 280 ? 9.534 -4.740 0.389 1.00 95.00 280 ALA A N 1
ATOM 2059 C CA . ALA A 1 280 ? 10.753 -4.297 1.050 1.00 95.00 280 ALA A CA 1
ATOM 2060 C C . ALA A 1 280 ? 10.891 -5.070 2.365 1.00 95.00 280 ALA A C 1
ATOM 2062 O O . ALA A 1 280 ? 10.113 -4.866 3.295 1.00 95.00 280 ALA A O 1
ATOM 2063 N N . GLY A 1 281 ? 11.848 -6.001 2.415 1.00 93.81 281 GLY A N 1
ATOM 2064 C CA . GLY A 1 281 ? 12.035 -6.905 3.558 1.00 93.81 281 GLY A CA 1
ATOM 2065 C C . GLY A 1 281 ? 12.414 -6.195 4.861 1.00 93.81 281 GLY A C 1
ATOM 2066 O O . GLY A 1 281 ? 12.209 -6.756 5.929 1.00 93.81 281 GLY A O 1
ATOM 2067 N N . SER A 1 282 ? 12.905 -4.957 4.767 1.00 89.44 282 SER A N 1
ATOM 2068 C CA . SER A 1 282 ? 13.277 -4.099 5.899 1.00 89.44 282 SER A CA 1
ATOM 2069 C C . SER A 1 282 ? 12.259 -2.983 6.174 1.00 89.44 282 SER A C 1
ATOM 2071 O O . SER A 1 282 ? 12.543 -2.087 6.957 1.00 89.44 282 SER A O 1
ATOM 2073 N N . GLY A 1 283 ? 11.074 -3.027 5.550 1.00 93.00 283 GLY A N 1
ATOM 2074 C CA . GLY A 1 283 ? 10.001 -2.048 5.753 1.00 93.00 283 GLY A CA 1
ATOM 2075 C C . GLY A 1 283 ? 9.858 -1.008 4.635 1.00 93.00 283 GLY A C 1
ATOM 2076 O O . GLY A 1 283 ? 10.679 -0.919 3.725 1.00 93.00 283 GLY A O 1
ATOM 2077 N N . TRP A 1 284 ? 8.779 -0.226 4.699 1.00 95.44 284 TRP A N 1
ATOM 2078 C CA . TRP A 1 284 ? 8.459 0.848 3.754 1.00 95.44 284 TRP A CA 1
ATOM 2079 C C . TRP A 1 284 ? 8.202 2.165 4.484 1.00 95.44 284 TRP A C 1
ATOM 2081 O O . TRP A 1 284 ? 7.530 2.205 5.513 1.00 95.44 284 TRP A O 1
ATOM 2091 N N . LEU A 1 285 ? 8.648 3.261 3.879 1.00 93.50 285 LEU A N 1
ATOM 2092 C CA . LEU A 1 285 ? 8.232 4.611 4.231 1.00 93.50 285 LEU A CA 1
ATOM 2093 C C . LEU A 1 285 ? 7.492 5.228 3.042 1.00 93.50 285 LEU A C 1
ATOM 2095 O O . LEU A 1 285 ? 8.067 5.413 1.972 1.00 93.50 285 LEU A O 1
ATOM 2099 N N . VAL A 1 286 ? 6.222 5.570 3.243 1.00 94.94 286 VAL A N 1
ATOM 2100 C CA . VAL A 1 286 ? 5.387 6.270 2.264 1.00 94.94 286 VAL A CA 1
ATOM 2101 C C . VAL A 1 286 ? 4.997 7.612 2.866 1.00 94.94 286 VAL A C 1
ATOM 2103 O O . VAL A 1 286 ? 4.247 7.663 3.839 1.00 94.94 286 VAL A O 1
ATOM 2106 N N . SER A 1 287 ? 5.524 8.707 2.316 1.00 94.25 287 SER A N 1
ATOM 2107 C CA . SER A 1 287 ? 5.384 10.035 2.917 1.00 94.25 287 SER A CA 1
ATOM 2108 C C . SER A 1 287 ? 5.071 11.122 1.892 1.00 94.25 287 SER A C 1
ATOM 2110 O O . SER A 1 287 ? 5.618 11.114 0.791 1.00 94.25 287 SER A O 1
ATOM 2112 N N . SER A 1 288 ? 4.224 12.085 2.273 1.00 94.31 288 SER A N 1
ATOM 2113 C CA . SER A 1 288 ? 4.043 13.351 1.537 1.00 94.31 288 SER A CA 1
ATOM 2114 C C . SER A 1 288 ? 4.775 14.538 2.176 1.00 94.31 288 SER A C 1
ATOM 2116 O O . SER A 1 288 ? 4.632 15.681 1.732 1.00 94.31 288 SER A O 1
ATOM 2118 N N . TYR A 1 289 ? 5.590 14.289 3.204 1.00 91.69 289 TYR A N 1
ATOM 2119 C CA . TYR A 1 289 ? 6.551 15.272 3.692 1.00 91.69 289 TYR A CA 1
ATOM 2120 C C . TYR A 1 289 ? 7.728 15.345 2.723 1.00 91.69 289 TYR A C 1
ATOM 2122 O O . TYR A 1 289 ? 8.450 14.371 2.529 1.00 91.69 289 TYR A O 1
ATOM 2130 N N . GLY A 1 290 ? 7.902 16.511 2.102 1.00 87.00 290 GLY A N 1
ATOM 2131 C CA . GLY A 1 290 ? 9.031 16.756 1.215 1.00 87.00 290 GLY A CA 1
ATOM 2132 C C . GLY A 1 290 ? 10.350 16.753 1.981 1.00 87.00 290 GLY A C 1
ATOM 2133 O O . GLY A 1 290 ? 10.434 17.320 3.071 1.00 87.00 290 GLY A O 1
ATOM 2134 N N . VAL A 1 291 ? 11.368 16.160 1.364 1.00 85.31 291 VAL A N 1
ATOM 2135 C CA . VAL A 1 291 ? 12.759 16.246 1.802 1.00 85.31 291 VAL A CA 1
ATOM 2136 C C . VAL A 1 291 ? 13.534 17.206 0.901 1.00 85.31 291 VAL A C 1
ATOM 2138 O O . VAL A 1 291 ? 13.279 17.296 -0.302 1.00 85.31 291 VAL A O 1
ATOM 2141 N N . SER A 1 292 ? 14.500 17.921 1.465 1.00 83.88 292 SER A N 1
ATOM 2142 C CA . SER A 1 292 ? 15.480 18.683 0.696 1.00 83.88 292 SER A CA 1
ATOM 2143 C C . SER A 1 292 ? 16.370 17.707 -0.073 1.00 83.88 292 SER A C 1
ATOM 2145 O O . SER A 1 292 ? 17.243 17.051 0.503 1.00 83.88 292 SER A O 1
ATOM 2147 N N . HIS A 1 293 ? 16.124 17.601 -1.379 1.00 81.81 293 HIS A N 1
ATOM 2148 C CA . HIS A 1 293 ? 16.875 16.738 -2.282 1.00 81.81 293 HIS A CA 1
ATOM 2149 C C . HIS A 1 293 ? 17.258 17.503 -3.552 1.00 81.81 293 HIS A C 1
ATOM 2151 O O . HIS A 1 293 ? 16.421 17.827 -4.392 1.00 81.81 293 HIS A O 1
ATOM 2157 N N . SER A 1 294 ? 18.540 17.818 -3.676 1.00 84.81 294 SER A N 1
ATOM 2158 C CA . SER A 1 294 ? 19.152 18.509 -4.804 1.00 84.81 294 SER A CA 1
ATOM 2159 C C . SER A 1 294 ? 20.556 17.953 -5.060 1.00 84.81 294 SER A C 1
ATOM 2161 O O . SER A 1 294 ? 21.061 17.096 -4.329 1.00 84.81 294 SER A O 1
ATOM 2163 N N . ALA A 1 295 ? 21.225 18.462 -6.095 1.00 81.75 295 ALA A N 1
ATOM 2164 C CA . ALA A 1 295 ? 22.620 18.119 -6.352 1.00 81.75 295 ALA A CA 1
ATOM 2165 C C . ALA A 1 295 ? 23.562 18.517 -5.193 1.00 81.75 295 ALA A C 1
ATOM 2167 O O . ALA A 1 295 ? 24.594 17.877 -5.017 1.00 81.75 295 ALA A O 1
ATOM 2168 N N . SER A 1 296 ? 23.210 19.539 -4.401 1.00 85.19 296 SER A N 1
ATOM 2169 C CA . SER A 1 296 ? 24.037 20.080 -3.310 1.00 85.19 296 SER A CA 1
ATOM 2170 C C . SER A 1 296 ? 23.534 19.746 -1.903 1.00 85.19 296 SER A C 1
ATOM 2172 O O . SER A 1 296 ? 24.247 19.993 -0.933 1.00 85.19 296 SER A O 1
ATOM 2174 N N . GLN A 1 297 ? 22.321 19.204 -1.766 1.00 83.56 297 GLN A N 1
ATOM 2175 C CA . GLN A 1 297 ? 21.711 18.863 -0.480 1.00 83.56 297 GLN A CA 1
ATOM 2176 C C . GLN A 1 297 ? 20.964 17.539 -0.589 1.00 83.56 297 GLN A C 1
ATOM 2178 O O . GLN A 1 297 ? 20.088 17.394 -1.435 1.00 83.56 297 GLN A O 1
ATOM 2183 N N . ARG A 1 298 ? 21.271 16.576 0.282 1.00 83.19 298 ARG A N 1
ATOM 2184 C CA . ARG A 1 298 ? 20.541 15.307 0.358 1.00 83.19 298 ARG A CA 1
ATOM 2185 C C . ARG A 1 298 ? 20.202 15.007 1.807 1.00 83.19 298 ARG A C 1
ATOM 2187 O O . ARG A 1 298 ? 21.090 14.687 2.589 1.00 83.19 298 ARG A O 1
ATOM 2194 N N . GLN A 1 299 ? 18.928 15.131 2.154 1.00 85.19 299 GLN A N 1
ATOM 2195 C CA . GLN A 1 299 ? 18.412 14.568 3.400 1.00 85.19 299 GLN A CA 1
ATOM 2196 C C . GLN A 1 299 ? 18.361 13.041 3.319 1.00 85.19 299 GLN A C 1
ATOM 2198 O O . GLN A 1 299 ? 18.342 12.462 2.227 1.00 85.19 299 GLN A O 1
ATOM 2203 N N . THR A 1 300 ? 18.381 12.393 4.480 1.00 87.25 300 THR A N 1
ATOM 2204 C CA . THR A 1 300 ? 18.432 10.935 4.570 1.00 87.25 300 THR A CA 1
ATOM 2205 C C . THR A 1 300 ? 17.078 10.340 4.203 1.00 87.25 300 THR A C 1
ATOM 2207 O O . THR A 1 300 ? 16.026 10.913 4.478 1.00 87.25 300 THR A O 1
ATOM 2210 N N . ALA A 1 301 ? 17.093 9.177 3.552 1.00 86.81 301 ALA A N 1
ATOM 2211 C CA . ALA A 1 301 ? 15.867 8.538 3.074 1.00 86.81 301 ALA A CA 1
ATOM 2212 C C . ALA A 1 301 ? 14.931 8.097 4.215 1.00 86.81 301 ALA A C 1
ATOM 2214 O O . ALA A 1 301 ? 13.727 7.991 4.004 1.00 86.81 301 ALA A O 1
ATOM 2215 N N . GLY A 1 302 ? 15.485 7.843 5.405 1.00 86.06 302 GLY A N 1
ATOM 2216 C CA . GLY A 1 302 ? 14.743 7.472 6.608 1.00 86.06 302 GLY A CA 1
ATOM 2217 C C . GLY A 1 302 ? 14.340 8.647 7.503 1.00 86.06 302 GLY A C 1
ATOM 2218 O O . GLY A 1 302 ? 13.807 8.403 8.581 1.00 86.06 302 GLY A O 1
ATOM 2219 N N . ASP A 1 303 ? 14.591 9.902 7.107 1.00 85.75 303 ASP A N 1
ATOM 2220 C CA . ASP A 1 303 ? 14.253 11.067 7.934 1.00 85.75 303 ASP A CA 1
ATOM 2221 C C . ASP A 1 303 ? 12.748 11.359 7.921 1.00 85.75 303 ASP A C 1
ATOM 2223 O O . ASP A 1 303 ? 12.179 11.738 6.893 1.00 85.75 303 ASP A O 1
ATOM 2227 N N . VAL A 1 304 ? 12.081 11.201 9.071 1.00 84.25 304 VAL A N 1
ATOM 2228 C CA . VAL A 1 304 ? 10.634 11.460 9.194 1.00 84.25 304 VAL A CA 1
ATOM 2229 C C . VAL A 1 304 ? 10.248 12.140 10.514 1.00 84.25 304 VAL A C 1
ATOM 2231 O O . VAL A 1 304 ? 9.384 11.652 11.254 1.00 84.25 304 VAL A O 1
ATOM 2234 N N . PRO A 1 305 ? 10.811 13.324 10.822 1.00 86.44 305 PRO A N 1
ATOM 2235 C CA . PRO A 1 305 ? 10.626 13.977 12.118 1.00 86.44 305 PRO A CA 1
ATOM 2236 C C . PRO A 1 305 ? 9.154 14.303 12.400 1.00 86.44 305 PRO A C 1
ATOM 2238 O O . PRO A 1 305 ? 8.695 14.225 13.540 1.00 86.44 305 PRO A O 1
ATOM 2241 N N . ALA A 1 306 ? 8.378 14.615 11.358 1.00 87.19 306 ALA A N 1
ATOM 2242 C CA . ALA A 1 306 ? 6.952 14.882 11.493 1.00 87.19 306 ALA A CA 1
ATOM 2243 C C . ALA A 1 306 ? 6.131 13.629 11.839 1.00 87.19 306 ALA A C 1
ATOM 2245 O O . ALA A 1 306 ? 5.197 13.717 12.635 1.00 87.19 306 ALA A O 1
ATOM 2246 N N . GLY A 1 307 ? 6.498 12.465 11.291 1.00 87.69 307 GLY A N 1
ATOM 2247 C CA . GLY A 1 307 ? 5.846 11.194 11.611 1.00 87.69 307 GLY A CA 1
ATOM 2248 C C . GLY A 1 307 ? 6.024 10.830 13.079 1.00 87.69 307 GLY A C 1
ATOM 2249 O O . GLY A 1 307 ? 5.050 10.557 13.780 1.00 87.69 307 GLY A O 1
ATOM 2250 N N . TYR A 1 308 ? 7.260 10.932 13.569 1.00 86.06 308 TYR A N 1
ATOM 2251 C CA . TYR A 1 308 ? 7.552 10.746 14.987 1.00 86.06 308 TYR A CA 1
ATOM 2252 C C . TYR A 1 308 ? 6.836 11.784 15.875 1.00 86.06 308 TYR A C 1
ATOM 2254 O O . TYR A 1 308 ? 6.266 11.436 16.910 1.00 86.06 308 TYR A O 1
ATOM 2262 N N . GLY A 1 309 ? 6.784 13.053 15.455 1.00 90.06 309 GLY A N 1
ATOM 2263 C CA . GLY A 1 309 ? 6.041 14.104 16.158 1.00 90.06 309 GLY A CA 1
ATOM 2264 C C . GLY A 1 309 ? 4.550 13.784 16.339 1.00 90.06 309 GLY A C 1
ATOM 2265 O O . GLY A 1 309 ? 4.014 13.949 17.437 1.00 90.06 309 GLY A O 1
ATOM 2266 N N . LEU A 1 310 ? 3.888 13.275 15.294 1.00 90.06 310 LEU A N 1
ATOM 2267 C CA . LEU A 1 310 ? 2.490 12.833 15.361 1.00 90.06 310 LEU A CA 1
ATOM 2268 C C . LEU A 1 310 ? 2.309 11.659 16.329 1.00 90.06 310 LEU A C 1
ATOM 2270 O O . LEU A 1 310 ? 1.388 11.679 17.149 1.00 90.06 310 LEU A O 1
ATOM 2274 N N . LEU A 1 311 ? 3.212 10.678 16.287 1.00 90.44 311 LEU A N 1
ATOM 2275 C CA . LEU A 1 311 ? 3.179 9.530 17.190 1.00 90.44 311 LEU A CA 1
ATOM 2276 C C . LEU A 1 311 ? 3.369 9.945 18.658 1.00 90.44 311 LEU A C 1
ATOM 2278 O O . LEU A 1 311 ? 2.671 9.441 19.535 1.00 90.44 311 LEU A O 1
ATOM 2282 N N . ASN A 1 312 ? 4.236 10.919 18.937 1.00 90.81 312 ASN A N 1
ATOM 2283 C CA . ASN A 1 312 ? 4.403 11.481 20.279 1.00 90.81 312 ASN A CA 1
ATOM 2284 C C . ASN A 1 312 ? 3.143 12.181 20.797 1.00 90.81 312 ASN A C 1
ATOM 2286 O O . ASN A 1 312 ? 2.763 12.001 21.960 1.00 90.81 312 ASN A O 1
ATOM 2290 N N . THR A 1 313 ? 2.476 12.967 19.949 1.00 89.88 313 THR A N 1
ATOM 2291 C CA . THR A 1 313 ? 1.189 13.578 20.304 1.00 89.88 313 THR A CA 1
ATOM 2292 C C . THR A 1 313 ? 0.138 12.498 20.568 1.00 89.88 313 THR A C 1
ATOM 2294 O O . THR A 1 313 ? -0.563 12.574 21.581 1.00 89.88 313 THR A O 1
ATOM 2297 N N . ALA A 1 314 ? 0.073 11.458 19.729 1.00 87.25 314 ALA A N 1
ATOM 2298 C CA . ALA A 1 314 ? -0.827 10.320 19.912 1.00 87.25 314 ALA A CA 1
ATOM 2299 C C . ALA A 1 314 ? -0.554 9.569 21.227 1.00 87.25 314 ALA A C 1
ATOM 2301 O O . ALA A 1 314 ? -1.490 9.282 21.970 1.00 87.25 314 ALA A O 1
ATOM 2302 N N . ASN A 1 315 ? 0.716 9.329 21.564 1.00 90.69 315 ASN A N 1
ATOM 2303 C CA . ASN A 1 315 ? 1.123 8.677 22.807 1.00 90.69 315 ASN A CA 1
ATOM 2304 C C . ASN A 1 315 ? 0.685 9.480 24.045 1.00 90.69 315 ASN A C 1
ATOM 2306 O O . ASN A 1 315 ? 0.069 8.940 24.961 1.00 90.69 315 ASN A O 1
ATOM 2310 N N . ARG A 1 316 ? 0.922 10.800 24.060 1.00 92.06 316 ARG A N 1
ATOM 2311 C CA . ARG A 1 316 ? 0.512 11.680 25.173 1.00 92.06 316 ARG A CA 1
ATOM 2312 C C . ARG A 1 316 ? -1.005 11.756 25.340 1.00 92.06 316 ARG A C 1
ATOM 2314 O O . ARG A 1 316 ? -1.505 11.687 26.465 1.00 92.06 316 ARG A O 1
ATOM 2321 N N . LEU A 1 317 ? -1.725 11.926 24.230 1.00 91.50 317 LEU A N 1
ATOM 2322 C CA . LEU A 1 317 ? -3.184 11.977 24.230 1.00 91.50 317 LEU A CA 1
ATOM 2323 C C . LEU A 1 317 ? -3.766 10.649 24.713 1.00 91.50 317 LEU A C 1
ATOM 2325 O O . LEU A 1 317 ? -4.582 10.630 25.634 1.00 91.50 317 LEU A O 1
ATOM 2329 N N . GLY A 1 318 ? -3.295 9.545 24.138 1.00 92.19 318 GLY A N 1
ATOM 2330 C CA . GLY A 1 318 ? -3.693 8.205 24.531 1.00 92.19 318 GLY A CA 1
ATOM 2331 C C . GLY A 1 318 ? -3.429 7.947 26.015 1.00 92.19 318 GLY A C 1
ATOM 2332 O O . GLY A 1 318 ? -4.311 7.442 26.701 1.00 92.19 318 GLY A O 1
ATOM 2333 N N . ALA A 1 319 ? -2.271 8.350 26.551 1.00 92.50 319 ALA A N 1
ATOM 2334 C CA . ALA A 1 319 ? -1.955 8.182 27.971 1.00 92.50 319 ALA A CA 1
ATOM 2335 C C . ALA A 1 319 ? -2.956 8.916 28.876 1.00 92.50 319 ALA A C 1
ATOM 2337 O O . ALA A 1 319 ? -3.448 8.344 29.848 1.00 92.50 319 ALA A O 1
ATOM 2338 N N . SER A 1 320 ? -3.324 10.149 28.516 1.00 91.44 320 SER A N 1
ATOM 2339 C CA . SER A 1 320 ? -4.332 10.926 29.250 1.00 91.44 320 SER A CA 1
ATOM 2340 C C . SER A 1 320 ? -5.722 10.280 29.182 1.00 91.44 320 SER A C 1
ATOM 2342 O O . SER A 1 320 ? -6.424 10.216 30.190 1.00 91.44 320 SER A O 1
ATOM 2344 N N . LEU A 1 321 ? -6.118 9.752 28.018 1.00 92.00 321 LEU A N 1
ATOM 2345 C CA . LEU A 1 321 ? -7.394 9.048 27.851 1.00 92.00 321 LEU A CA 1
ATOM 2346 C C . LEU A 1 321 ? -7.419 7.691 28.569 1.00 92.00 321 LEU A C 1
ATOM 2348 O O . LEU A 1 321 ? -8.436 7.336 29.161 1.00 92.00 321 LEU A O 1
ATOM 2352 N N . SER A 1 322 ? -6.302 6.961 28.588 1.00 92.94 322 SER A N 1
ATOM 2353 C CA . SER A 1 322 ? -6.173 5.719 29.356 1.00 92.94 322 SER A CA 1
ATOM 2354 C C . SER A 1 322 ? -6.273 5.990 30.855 1.00 92.94 322 SER A C 1
ATOM 2356 O O . SER A 1 322 ? -6.993 5.286 31.555 1.00 92.94 322 SER A O 1
ATOM 2358 N N . GLN A 1 323 ? -5.615 7.043 31.351 1.00 92.31 323 GLN A N 1
ATOM 2359 C CA . GLN A 1 323 ? -5.726 7.452 32.752 1.00 92.31 323 GLN A CA 1
ATOM 2360 C C . GLN A 1 323 ? -7.158 7.870 33.111 1.00 92.31 323 GLN A C 1
ATOM 2362 O O . GLN A 1 323 ? -7.639 7.568 34.206 1.00 92.31 323 GLN A O 1
ATOM 2367 N N . LEU A 1 324 ? -7.856 8.554 32.199 1.00 91.12 324 LEU A N 1
ATOM 2368 C CA . LEU A 1 324 ? -9.263 8.894 32.377 1.00 91.12 324 LEU A CA 1
ATOM 2369 C C . LEU A 1 324 ? -10.128 7.631 32.482 1.00 91.12 324 LEU A C 1
ATOM 2371 O O . LEU A 1 324 ? -10.958 7.543 33.385 1.00 91.12 324 LEU A O 1
ATOM 2375 N N . ALA A 1 325 ? -9.924 6.652 31.596 1.00 93.12 325 ALA A N 1
ATOM 2376 C CA . ALA A 1 325 ? -10.631 5.377 31.649 1.00 93.12 325 ALA A CA 1
ATOM 2377 C C . ALA A 1 325 ? -10.402 4.662 32.992 1.00 93.12 325 ALA A C 1
ATOM 2379 O O . ALA A 1 325 ? -11.375 4.291 33.644 1.00 93.12 325 ALA A O 1
ATOM 2380 N N . GLU A 1 326 ? -9.152 4.575 33.457 1.00 92.75 326 GLU A N 1
ATOM 2381 C CA . GLU A 1 326 ? -8.799 3.985 34.758 1.00 92.75 326 GLU A CA 1
ATOM 2382 C C . GLU A 1 326 ? -9.467 4.726 35.929 1.00 92.75 326 GLU A C 1
ATOM 2384 O O . GLU A 1 326 ? -10.077 4.110 36.802 1.00 92.75 326 GLU A O 1
ATOM 2389 N N . SER A 1 327 ? -9.423 6.062 35.921 1.00 93.38 327 SER A N 1
ATOM 2390 C CA . SER A 1 327 ? -10.013 6.904 36.976 1.00 93.38 327 SER A CA 1
ATOM 2391 C C . SER A 1 327 ? -11.536 6.768 37.067 1.00 93.38 327 SER A C 1
ATOM 2393 O O . SER A 1 327 ? -12.120 6.995 38.127 1.00 93.38 327 SER A O 1
ATOM 2395 N N . HIS A 1 328 ? -12.182 6.393 35.962 1.00 91.69 328 HIS A N 1
ATOM 2396 C CA . HIS A 1 328 ? -13.617 6.130 35.880 1.00 91.69 328 HIS A CA 1
ATOM 2397 C C . HIS A 1 328 ? -13.966 4.635 35.889 1.00 91.69 328 HIS A C 1
ATOM 2399 O O . HIS A 1 328 ? -15.107 4.285 35.594 1.00 91.69 328 HIS A O 1
ATOM 2405 N N . LEU A 1 329 ? -13.019 3.769 36.279 1.00 93.44 329 LEU A N 1
ATOM 2406 C CA . LEU A 1 329 ? -13.203 2.318 36.411 1.00 93.44 329 LEU A CA 1
ATOM 2407 C C . LEU A 1 329 ? -13.671 1.634 35.111 1.00 93.44 329 LEU A C 1
ATOM 2409 O O . LEU A 1 329 ? -14.415 0.657 35.144 1.00 93.44 329 LEU A O 1
ATOM 2413 N N . SER A 1 330 ? -13.249 2.169 33.966 1.00 93.94 330 SER A N 1
ATOM 2414 C CA . SER A 1 330 ? -13.414 1.569 32.641 1.00 93.94 330 SER A CA 1
ATOM 2415 C C . SER A 1 330 ? -12.162 0.765 32.262 1.00 93.94 330 SER A C 1
ATOM 2417 O O . SER A 1 330 ? -11.171 0.757 32.996 1.00 93.94 330 SER A O 1
ATOM 2419 N N . VAL A 1 331 ? -12.182 0.086 31.114 1.00 91.94 331 VAL A N 1
ATOM 2420 C CA . VAL A 1 331 ? -11.010 -0.656 30.618 1.00 91.94 331 VAL A CA 1
ATOM 2421 C C . VAL A 1 331 ? -9.954 0.298 30.057 1.00 91.94 331 VAL A C 1
ATOM 2423 O O . VAL A 1 331 ? -10.277 1.261 29.358 1.00 91.94 331 VAL A O 1
ATOM 2426 N N . SER A 1 332 ? -8.688 0.047 30.387 1.00 91.25 332 SER A N 1
ATOM 2427 C CA . SER A 1 332 ? -7.547 0.856 29.947 1.00 91.25 332 SER A CA 1
ATOM 2428 C C . SER A 1 332 ? -7.165 0.573 28.487 1.00 91.25 332 SER A C 1
ATOM 2430 O O . SER A 1 332 ? -7.603 -0.404 27.877 1.00 91.25 332 SER A O 1
ATOM 2432 N N . ILE A 1 333 ? -6.343 1.446 27.897 1.00 92.50 333 ILE A N 1
ATOM 2433 C CA . ILE A 1 333 ? -5.930 1.325 26.493 1.00 92.50 333 ILE A CA 1
ATOM 2434 C C . ILE A 1 333 ? -4.740 0.360 26.389 1.00 92.50 333 ILE A C 1
ATOM 2436 O O . ILE A 1 333 ? -3.608 0.708 26.734 1.00 92.50 333 ILE A O 1
ATOM 2440 N N . ALA A 1 334 ? -4.985 -0.839 25.854 1.00 91.81 334 ALA A N 1
ATOM 2441 C CA . ALA A 1 334 ? -3.990 -1.910 25.741 1.00 91.81 334 ALA A CA 1
ATOM 2442 C C . ALA A 1 334 ? -2.712 -1.496 24.987 1.00 91.81 334 ALA A C 1
ATOM 2444 O O . ALA A 1 334 ? -1.617 -1.879 25.379 1.00 91.81 334 ALA A O 1
ATOM 2445 N N . ALA A 1 335 ? -2.801 -0.651 23.957 1.00 93.12 335 ALA A N 1
ATOM 2446 C CA . ALA A 1 335 ? -1.628 -0.234 23.180 1.00 93.12 335 ALA A CA 1
ATOM 2447 C C . ALA A 1 335 ? -0.613 0.637 23.946 1.00 93.12 335 ALA A C 1
ATOM 2449 O O . ALA A 1 335 ? 0.508 0.837 23.476 1.00 93.12 335 ALA A O 1
ATOM 2450 N N . LEU A 1 336 ? -0.999 1.157 25.114 1.00 92.00 336 LEU A N 1
ATOM 2451 C CA . LEU A 1 336 ? -0.142 1.962 25.989 1.00 92.00 336 LEU A CA 1
ATOM 2452 C C . LEU A 1 336 ? 0.351 1.195 27.212 1.00 92.00 336 LEU A C 1
ATOM 2454 O O . LEU A 1 336 ? 1.302 1.630 27.851 1.00 92.00 336 LEU A O 1
ATOM 2458 N N . LYS A 1 337 ? -0.308 0.085 27.551 1.00 89.44 337 LYS A N 1
ATOM 2459 C CA . LYS A 1 337 ? 0.019 -0.747 28.715 1.00 89.44 337 LYS A CA 1
ATOM 2460 C C . LYS A 1 337 ? 0.646 -2.083 28.334 1.00 89.44 337 LYS A C 1
ATOM 2462 O O . LYS A 1 337 ? 1.355 -2.641 29.153 1.00 89.44 337 LYS A O 1
ATOM 2467 N N . GLY A 1 338 ? 0.403 -2.571 27.121 1.00 89.56 338 GLY A N 1
ATOM 2468 C CA . GLY A 1 338 ? 0.679 -3.936 26.680 1.00 89.56 338 GLY A CA 1
ATOM 2469 C C . GLY A 1 338 ? -0.602 -4.775 26.629 1.00 89.56 338 GLY A C 1
ATOM 2470 O O . GLY A 1 338 ? -1.473 -4.657 27.492 1.00 89.56 338 GLY A O 1
ATOM 2471 N N . SER A 1 339 ? -0.741 -5.587 25.580 1.00 80.44 339 SER A N 1
ATOM 2472 C CA . SER A 1 339 ? -1.960 -6.362 25.290 1.00 80.44 339 SER A CA 1
ATOM 2473 C C . SER A 1 339 ? -2.017 -7.711 26.023 1.00 80.44 339 SER A C 1
ATOM 2475 O O . SER A 1 339 ? -3.097 -8.162 26.396 1.00 80.44 339 SER A O 1
ATOM 2477 N N . TYR A 1 340 ? -0.859 -8.329 26.270 1.00 80.75 340 TYR A N 1
ATOM 2478 C CA . TYR A 1 340 ? -0.716 -9.623 26.954 1.00 80.75 340 TYR A CA 1
ATOM 2479 C C . TYR A 1 340 ? 0.114 -9.532 28.242 1.00 80.75 340 TYR A C 1
ATOM 2481 O O . TYR A 1 340 ? -0.165 -10.221 29.221 1.00 80.75 340 TYR A O 1
ATOM 2489 N N . LYS A 1 341 ? 1.135 -8.668 28.255 1.00 86.88 341 LYS A N 1
ATOM 2490 C CA . LYS A 1 341 ? 2.021 -8.410 29.391 1.00 86.88 341 LYS A CA 1
ATOM 2491 C C . LYS A 1 341 ? 2.248 -6.909 29.492 1.00 86.88 341 LYS A C 1
ATOM 2493 O O . LYS A 1 341 ? 2.398 -6.239 28.473 1.00 86.88 341 LYS A O 1
ATOM 2498 N N . ALA A 1 342 ? 2.284 -6.406 30.723 1.00 91.38 342 ALA A N 1
ATOM 2499 C CA . ALA A 1 342 ? 2.606 -5.012 30.982 1.00 91.38 342 ALA A CA 1
ATOM 2500 C C . ALA A 1 342 ? 3.958 -4.632 30.351 1.00 91.38 342 ALA A C 1
ATOM 2502 O O . ALA A 1 342 ? 4.929 -5.381 30.479 1.00 91.38 342 ALA A O 1
ATOM 2503 N N . ASP A 1 343 ? 3.992 -3.481 29.683 1.00 92.50 343 ASP A N 1
ATOM 2504 C CA . ASP A 1 343 ? 5.167 -2.913 29.019 1.00 92.50 343 ASP A CA 1
ATOM 2505 C C . ASP A 1 343 ? 5.817 -3.857 27.998 1.00 92.50 343 ASP A C 1
ATOM 2507 O O . ASP A 1 343 ? 7.035 -3.892 27.863 1.00 92.50 343 ASP A O 1
ATOM 2511 N N . ALA A 1 344 ? 5.007 -4.620 27.262 1.00 92.31 344 ALA A N 1
ATOM 2512 C CA . ALA A 1 344 ? 5.480 -5.494 26.196 1.00 92.31 344 ALA A CA 1
ATOM 2513 C C . ALA A 1 344 ? 4.560 -5.443 24.969 1.00 92.31 344 ALA A C 1
ATOM 2515 O O . ALA A 1 344 ? 3.364 -5.148 25.073 1.00 92.31 344 ALA A O 1
ATOM 2516 N N . SER A 1 345 ? 5.140 -5.733 23.809 1.00 93.50 345 SER A N 1
ATOM 2517 C CA . SER A 1 345 ? 4.461 -5.859 22.522 1.00 93.50 345 SER A CA 1
ATOM 2518 C C . SER A 1 345 ? 5.146 -6.908 21.658 1.00 93.50 345 SER A C 1
ATOM 2520 O O . SER A 1 345 ? 6.289 -7.287 21.919 1.00 93.50 345 SER A O 1
ATOM 2522 N N . ALA A 1 346 ? 4.486 -7.325 20.577 1.00 90.75 346 ALA A N 1
ATOM 2523 C CA . ALA A 1 346 ? 5.103 -8.225 19.605 1.00 90.75 346 ALA A CA 1
ATOM 2524 C C . ALA A 1 346 ? 6.340 -7.605 18.918 1.00 90.75 346 ALA A C 1
ATOM 2526 O O . ALA A 1 346 ? 7.213 -8.328 18.450 1.00 90.75 346 ALA A O 1
ATOM 2527 N N . LEU A 1 347 ? 6.416 -6.269 18.859 1.00 90.19 347 LEU A N 1
ATOM 2528 C CA . LEU A 1 347 ? 7.526 -5.518 18.264 1.00 90.19 347 LEU A CA 1
ATOM 2529 C C . LEU A 1 347 ? 8.700 -5.316 19.238 1.00 90.19 347 LEU A C 1
ATOM 2531 O O . LEU A 1 347 ? 9.846 -5.187 18.818 1.00 90.19 347 LEU A O 1
ATOM 2535 N N . ASN A 1 348 ? 8.422 -5.238 20.542 1.00 90.88 348 ASN A N 1
ATOM 2536 C CA . ASN A 1 348 ? 9.436 -5.042 21.572 1.00 90.88 348 ASN A CA 1
ATOM 2537 C C . ASN A 1 348 ? 8.956 -5.618 22.916 1.00 90.88 348 ASN A C 1
ATOM 2539 O O . ASN A 1 348 ? 7.975 -5.148 23.492 1.00 90.88 348 ASN A O 1
ATOM 2543 N N . GLU A 1 349 ? 9.691 -6.584 23.468 1.00 91.00 349 GLU A N 1
ATOM 2544 C CA . GLU A 1 349 ? 9.326 -7.278 24.717 1.00 91.00 349 GLU A CA 1
ATOM 2545 C C . GLU A 1 349 ? 9.413 -6.412 25.988 1.00 91.00 349 GLU A C 1
ATOM 2547 O O . GLU A 1 349 ? 9.032 -6.857 27.073 1.00 91.00 349 GLU A O 1
ATOM 2552 N N . SER A 1 350 ? 9.955 -5.199 25.869 1.00 91.75 350 SER A N 1
ATOM 2553 C CA . SER A 1 350 ? 10.165 -4.232 26.954 1.00 91.75 350 SER A CA 1
ATOM 2554 C C . SER A 1 350 ? 9.491 -2.880 26.684 1.00 91.75 350 SER A C 1
ATOM 2556 O O . SER A 1 350 ? 9.826 -1.882 27.329 1.00 91.75 350 SER A O 1
ATOM 2558 N N . ALA A 1 351 ? 8.593 -2.803 25.697 1.00 92.62 351 ALA A N 1
ATOM 2559 C CA . ALA A 1 351 ? 7.761 -1.631 25.468 1.00 92.62 351 ALA A CA 1
ATOM 2560 C C . ALA A 1 351 ? 6.362 -2.017 24.967 1.00 92.62 351 ALA A C 1
ATOM 2562 O O . ALA A 1 351 ? 6.213 -2.873 24.097 1.00 92.62 351 ALA A O 1
ATOM 2563 N N . ALA A 1 352 ? 5.334 -1.325 25.467 1.00 94.38 352 ALA A N 1
ATOM 2564 C CA . ALA A 1 352 ? 3.974 -1.426 24.940 1.00 94.38 352 ALA A CA 1
ATOM 2565 C C . ALA A 1 352 ? 3.907 -0.999 23.450 1.00 94.38 352 ALA A C 1
ATOM 2567 O O . ALA A 1 352 ? 4.796 -0.275 22.990 1.00 94.38 352 ALA A O 1
ATOM 2568 N N . PRO A 1 353 ? 2.855 -1.376 22.695 1.00 93.81 353 PRO A N 1
ATOM 2569 C CA . PRO A 1 353 ? 2.811 -1.209 21.237 1.00 93.81 353 PRO A CA 1
ATOM 2570 C C . PRO A 1 353 ? 3.125 0.198 20.700 1.00 93.81 353 PRO A C 1
ATOM 2572 O O . PRO A 1 353 ? 3.949 0.342 19.798 1.00 93.81 353 PRO A O 1
ATOM 2575 N N . ILE A 1 354 ? 2.508 1.253 21.250 1.00 92.94 354 ILE A N 1
ATOM 2576 C CA . ILE A 1 354 ? 2.747 2.634 20.786 1.00 92.94 354 ILE A CA 1
ATOM 2577 C C . ILE A 1 354 ? 4.178 3.104 21.119 1.00 92.94 354 ILE A C 1
ATOM 2579 O O . ILE A 1 354 ? 4.866 3.578 20.212 1.00 92.94 354 ILE A O 1
ATOM 2583 N N . PRO A 1 355 ? 4.674 2.967 22.367 1.00 92.19 355 PRO A N 1
ATOM 2584 C CA . PRO A 1 355 ? 6.074 3.250 22.686 1.00 92.19 355 PRO A CA 1
ATOM 2585 C C . PRO A 1 355 ? 7.093 2.440 21.868 1.00 92.19 355 PRO A C 1
ATOM 2587 O O . PRO A 1 355 ? 8.122 2.992 21.478 1.00 92.19 355 PRO A O 1
ATOM 2590 N N . ALA A 1 356 ? 6.815 1.163 21.584 1.00 93.19 356 ALA A N 1
ATOM 2591 C CA . ALA A 1 356 ? 7.669 0.308 20.761 1.00 93.19 356 ALA A CA 1
ATOM 2592 C C . ALA A 1 356 ? 7.791 0.849 19.330 1.00 93.19 356 ALA A C 1
ATOM 2594 O O . ALA A 1 356 ? 8.902 1.054 18.847 1.00 93.19 356 ALA A O 1
ATOM 2595 N N . LEU A 1 357 ? 6.664 1.192 18.692 1.00 92.94 357 LEU A N 1
ATOM 2596 C CA . LEU A 1 357 ? 6.664 1.846 17.379 1.00 92.94 357 LEU A CA 1
ATOM 2597 C C . LEU A 1 357 ? 7.418 3.185 17.412 1.00 92.94 357 LEU A C 1
ATOM 2599 O O . LEU A 1 357 ? 8.129 3.531 16.471 1.00 92.94 357 LEU A O 1
ATOM 2603 N N . GLY A 1 358 ? 7.310 3.916 18.525 1.00 91.50 358 GLY A N 1
ATOM 2604 C CA . GLY A 1 358 ? 8.057 5.147 18.760 1.00 91.50 358 GLY A CA 1
ATOM 2605 C C . GLY A 1 358 ? 9.568 4.956 18.693 1.00 91.50 358 GLY A C 1
ATOM 2606 O O . GLY A 1 358 ? 10.243 5.817 18.134 1.00 91.50 358 GLY A O 1
ATOM 2607 N N . LYS A 1 359 ? 10.102 3.848 19.223 1.00 91.38 359 LYS A N 1
ATOM 2608 C CA . LYS A 1 359 ? 11.533 3.521 19.113 1.00 91.38 359 LYS A CA 1
ATOM 2609 C C . LYS A 1 359 ? 11.933 3.235 17.670 1.00 91.38 359 LYS A C 1
ATOM 2611 O O . LYS A 1 359 ? 12.924 3.789 17.217 1.00 91.38 359 LYS A O 1
ATOM 2616 N N . VAL A 1 360 ? 11.121 2.469 16.938 1.00 93.12 360 VAL A N 1
ATOM 2617 C CA . VAL A 1 360 ? 11.391 2.154 15.525 1.00 93.12 360 VAL A CA 1
ATOM 2618 C C . VAL A 1 360 ? 11.498 3.416 14.676 1.00 93.12 360 VAL A C 1
ATOM 2620 O O . VAL A 1 360 ? 12.416 3.548 13.875 1.00 93.12 360 VAL A O 1
ATOM 2623 N N . MET A 1 361 ? 10.585 4.370 14.870 1.00 91.62 361 MET A N 1
ATOM 2624 C CA . MET A 1 361 ? 10.598 5.638 14.131 1.00 91.62 361 MET A CA 1
ATOM 2625 C C . MET A 1 361 ? 11.727 6.596 14.550 1.00 91.62 361 MET A C 1
ATOM 2627 O O . MET A 1 361 ? 12.013 7.539 13.820 1.00 91.62 361 MET A O 1
ATOM 2631 N N . GLN A 1 362 ? 12.342 6.379 15.715 1.00 91.81 362 GLN A N 1
ATOM 2632 C CA . GLN A 1 362 ? 13.496 7.135 16.225 1.00 91.81 362 GLN A CA 1
ATOM 2633 C C . GLN A 1 362 ? 14.832 6.446 15.934 1.00 91.81 362 GLN A C 1
ATOM 2635 O O . GLN A 1 362 ? 15.854 6.850 16.489 1.00 91.81 362 GLN A O 1
ATOM 2640 N N . GLY A 1 363 ? 14.823 5.387 15.127 1.00 93.00 363 GLY A N 1
ATOM 2641 C CA . GLY A 1 363 ? 16.024 4.633 14.832 1.00 93.00 363 GLY A CA 1
ATOM 2642 C C . GLY A 1 363 ? 17.127 5.493 14.232 1.00 93.00 363 GLY A C 1
ATOM 2643 O O . GLY A 1 363 ? 16.882 6.388 13.420 1.00 93.00 363 GLY A O 1
ATOM 2644 N N . MET A 1 364 ? 18.349 5.201 14.648 1.00 95.00 364 MET A N 1
ATOM 2645 C CA . MET A 1 364 ? 19.573 5.854 14.219 1.00 95.00 364 MET A CA 1
ATOM 2646 C C . MET A 1 364 ? 20.565 4.760 13.831 1.00 95.00 364 MET A C 1
ATOM 2648 O O . MET A 1 364 ? 20.823 3.864 14.630 1.00 95.00 364 MET A O 1
ATOM 2652 N N . VAL A 1 365 ? 21.105 4.822 12.615 1.00 95.19 365 VAL A N 1
ATOM 2653 C CA . VAL A 1 365 ? 22.057 3.827 12.087 1.00 95.19 365 VAL A CA 1
ATOM 2654 C C . VAL A 1 365 ? 23.338 4.493 11.615 1.00 95.19 365 VAL A C 1
ATOM 2656 O O . VAL A 1 365 ? 23.295 5.653 11.200 1.00 95.19 365 VAL A O 1
ATOM 2659 N N . ASP A 1 366 ? 24.457 3.774 11.666 1.00 95.50 366 ASP A N 1
ATOM 2660 C CA . ASP A 1 366 ? 25.754 4.255 11.194 1.00 95.50 366 ASP A CA 1
ATOM 2661 C C . ASP A 1 366 ? 25.680 4.877 9.786 1.00 95.50 366 ASP A C 1
ATOM 2663 O O . ASP A 1 366 ? 25.036 4.371 8.863 1.00 95.50 366 ASP A O 1
ATOM 2667 N N . SER A 1 367 ? 26.333 6.026 9.635 1.00 93.50 367 SER A N 1
ATOM 2668 C CA . SER A 1 367 ? 26.311 6.842 8.417 1.00 93.50 367 SER A CA 1
ATOM 2669 C C . SER A 1 367 ? 27.320 6.416 7.347 1.00 93.50 367 SER A C 1
ATOM 2671 O O . SER A 1 367 ? 27.274 6.934 6.228 1.00 93.50 367 SER A O 1
ATOM 2673 N N . SER A 1 368 ? 28.243 5.515 7.682 1.00 93.31 368 SER A N 1
ATOM 2674 C CA . SER A 1 368 ? 29.461 5.253 6.915 1.00 93.31 368 SER A CA 1
ATOM 2675 C C . SER A 1 368 ? 29.656 3.786 6.536 1.00 93.31 368 SER A C 1
ATOM 2677 O O . SER A 1 368 ? 30.032 3.503 5.399 1.00 93.31 368 SER A O 1
ATOM 2679 N N . GLU A 1 369 ? 29.349 2.860 7.441 1.00 94.69 369 GLU A N 1
ATOM 2680 C CA . GLU A 1 369 ? 29.619 1.433 7.294 1.00 94.69 369 GLU A CA 1
ATOM 2681 C C . GLU A 1 369 ? 28.315 0.633 7.294 1.00 94.69 369 GLU A C 1
ATOM 2683 O O . GLU A 1 369 ? 27.550 0.623 8.259 1.00 94.69 369 GLU A O 1
ATOM 2688 N N . MET A 1 370 ? 28.069 -0.088 6.199 1.00 93.75 370 MET A N 1
ATOM 2689 C CA . MET A 1 370 ? 26.807 -0.800 5.984 1.00 93.75 370 MET A CA 1
ATOM 2690 C C . MET A 1 370 ? 26.557 -1.895 7.036 1.00 93.75 370 MET A C 1
ATOM 2692 O O . MET A 1 370 ? 25.439 -2.029 7.529 1.00 93.75 370 MET A O 1
ATOM 2696 N N . ASP A 1 371 ? 27.588 -2.658 7.410 1.00 95.94 371 ASP A N 1
ATOM 2697 C CA . ASP A 1 371 ? 27.463 -3.722 8.416 1.00 95.94 371 ASP A CA 1
ATOM 2698 C C . ASP A 1 371 ? 27.172 -3.154 9.815 1.00 95.94 371 ASP A C 1
ATOM 2700 O O . ASP A 1 371 ? 26.389 -3.734 10.571 1.00 95.94 371 ASP A O 1
ATOM 2704 N N . ALA A 1 372 ? 27.755 -1.996 10.146 1.00 95.31 372 ALA A N 1
ATOM 2705 C CA . ALA A 1 372 ? 27.474 -1.290 11.392 1.00 95.31 372 ALA A CA 1
ATOM 2706 C C . ALA A 1 372 ? 26.035 -0.759 11.410 1.00 95.31 372 ALA A C 1
ATOM 2708 O O . ALA A 1 372 ? 25.325 -0.976 12.389 1.00 95.31 372 ALA A O 1
ATOM 2709 N N . ALA A 1 373 ? 25.563 -0.189 10.296 1.00 94.12 373 ALA A N 1
ATOM 2710 C CA . ALA A 1 373 ? 24.187 0.278 10.156 1.00 94.12 373 ALA A CA 1
ATOM 2711 C C . ALA A 1 373 ? 23.157 -0.853 10.352 1.00 94.12 373 ALA A C 1
ATOM 2713 O O . ALA A 1 373 ? 22.142 -0.665 11.027 1.00 94.12 373 ALA A O 1
ATOM 2714 N N . TYR A 1 374 ? 23.425 -2.053 9.821 1.00 93.69 374 TYR A N 1
ATOM 2715 C CA . TYR A 1 374 ? 22.598 -3.233 10.096 1.00 93.69 374 TYR A CA 1
ATOM 2716 C C . TYR A 1 374 ? 22.650 -3.656 11.570 1.00 93.69 374 TYR A C 1
ATOM 2718 O O . TYR A 1 374 ? 21.620 -4.041 12.129 1.00 93.69 374 TYR A O 1
ATOM 2726 N N . GLY A 1 375 ? 23.822 -3.571 12.205 1.00 95.00 375 GLY A N 1
ATOM 2727 C CA . GLY A 1 375 ? 23.989 -3.823 13.636 1.00 95.00 375 GLY A CA 1
ATOM 2728 C C . GLY A 1 375 ? 23.183 -2.857 14.510 1.00 95.00 375 GLY A C 1
ATOM 2729 O O . GLY A 1 375 ? 22.493 -3.298 15.428 1.00 95.00 375 GLY A O 1
ATOM 2730 N N . ASP A 1 376 ? 23.207 -1.563 14.191 1.00 95.50 376 ASP A N 1
ATOM 2731 C CA . ASP A 1 376 ? 22.435 -0.528 14.885 1.00 95.50 376 ASP A CA 1
ATOM 2732 C C . ASP A 1 376 ? 20.927 -0.746 14.765 1.00 95.50 376 ASP A C 1
ATOM 2734 O O . ASP A 1 376 ? 20.205 -0.657 15.763 1.00 95.50 376 ASP A O 1
ATOM 2738 N N . ALA A 1 377 ? 20.448 -1.070 13.559 1.00 93.12 377 ALA A N 1
ATOM 2739 C CA . ALA A 1 377 ? 19.044 -1.390 13.331 1.00 93.12 377 ALA A CA 1
ATOM 2740 C C . ALA A 1 377 ? 18.617 -2.611 14.161 1.00 93.12 377 ALA A C 1
ATOM 2742 O O . ALA A 1 377 ? 17.622 -2.548 14.879 1.00 93.12 377 ALA A O 1
ATOM 2743 N N . ALA A 1 378 ? 19.412 -3.688 14.154 1.00 92.06 378 ALA A N 1
ATOM 2744 C CA . ALA A 1 378 ? 19.141 -4.884 14.953 1.00 92.06 378 ALA A CA 1
ATOM 2745 C C . ALA A 1 378 ? 19.158 -4.615 16.470 1.00 92.06 378 ALA A C 1
ATOM 2747 O O . ALA A 1 378 ? 18.421 -5.250 17.223 1.00 92.06 378 ALA A O 1
ATOM 2748 N N . ALA A 1 379 ? 19.976 -3.662 16.925 1.00 92.62 379 ALA A N 1
ATOM 2749 C CA . ALA A 1 379 ? 20.029 -3.222 18.317 1.00 92.62 379 ALA A CA 1
ATOM 2750 C C . ALA A 1 379 ? 18.930 -2.208 18.690 1.00 92.62 379 ALA A C 1
ATOM 2752 O O . ALA A 1 379 ? 18.874 -1.775 19.843 1.00 92.62 379 ALA A O 1
ATOM 2753 N N . GLN A 1 380 ? 18.074 -1.814 17.738 1.00 92.50 380 GLN A N 1
ATOM 2754 C CA . GLN A 1 380 ? 17.091 -0.738 17.884 1.00 92.50 380 GLN A CA 1
ATOM 2755 C C . GLN A 1 380 ? 17.721 0.563 18.420 1.00 92.50 380 GLN A C 1
ATOM 2757 O O . GLN A 1 380 ? 17.177 1.211 19.319 1.00 92.50 380 GLN A O 1
ATOM 2762 N N . ASN A 1 381 ? 18.902 0.925 17.906 1.00 94.19 381 ASN A N 1
ATOM 2763 C CA . ASN A 1 381 ? 19.638 2.108 18.343 1.00 94.19 381 ASN A CA 1
ATOM 2764 C C . ASN A 1 381 ? 18.840 3.386 18.037 1.00 94.19 381 ASN A C 1
ATOM 2766 O O . ASN A 1 381 ? 18.353 3.575 16.929 1.00 94.19 381 ASN A O 1
ATOM 2770 N N . THR A 1 382 ? 18.717 4.278 19.021 1.00 93.50 382 THR A N 1
ATOM 2771 C CA . THR A 1 382 ? 18.034 5.578 18.887 1.00 93.50 382 THR A CA 1
ATOM 2772 C C . THR A 1 382 ? 18.939 6.751 19.264 1.00 93.50 382 THR A C 1
ATOM 2774 O O . THR A 1 382 ? 18.444 7.846 19.526 1.00 93.50 382 THR A O 1
ATOM 2777 N N . GLN A 1 383 ? 20.250 6.532 19.411 1.00 92.31 383 GLN A N 1
ATOM 2778 C CA . GLN A 1 383 ? 21.179 7.565 19.868 1.00 92.31 383 GLN A CA 1
ATOM 2779 C C . GLN A 1 383 ? 21.550 8.508 18.718 1.00 92.31 383 GLN A C 1
ATOM 2781 O O . GLN A 1 383 ? 22.179 8.072 17.752 1.00 92.31 383 GLN A O 1
ATOM 2786 N N . PRO A 1 384 ? 21.218 9.808 18.808 1.00 89.75 384 PRO A N 1
ATOM 2787 C CA . PRO A 1 384 ? 21.597 10.761 17.783 1.00 89.75 384 PRO A CA 1
ATOM 2788 C C . PRO A 1 384 ? 23.041 11.212 18.017 1.00 89.75 384 PRO A C 1
ATOM 2790 O O . PRO A 1 384 ? 23.311 12.042 18.886 1.00 89.75 384 PRO A O 1
ATOM 2793 N N . THR A 1 385 ? 23.982 10.665 17.253 1.00 91.81 385 THR A N 1
ATOM 2794 C CA . THR A 1 385 ? 25.368 11.157 17.212 1.00 91.81 385 THR A CA 1
ATOM 2795 C C . THR A 1 385 ? 25.703 11.661 15.815 1.00 91.81 385 THR A C 1
ATOM 2797 O O . THR A 1 385 ? 25.021 11.318 14.853 1.00 91.81 385 THR A O 1
ATOM 2800 N N . ASP A 1 386 ? 26.792 12.421 15.683 1.00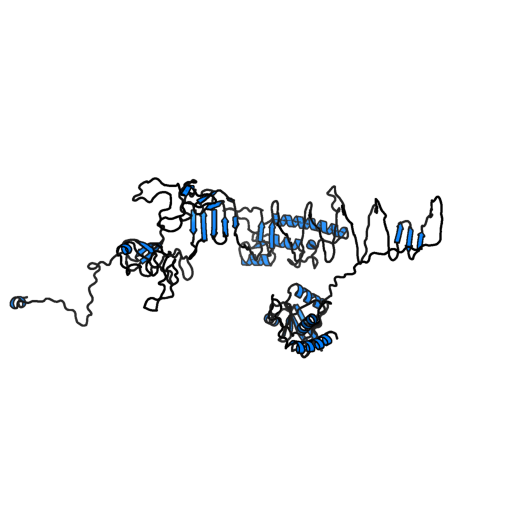 89.31 386 ASP A N 1
ATOM 2801 C CA . ASP A 1 386 ? 27.265 12.927 14.385 1.00 89.31 386 ASP A CA 1
ATOM 2802 C C . ASP A 1 386 ? 27.611 11.814 13.376 1.00 89.31 386 ASP A C 1
ATOM 2804 O O . ASP A 1 386 ? 27.827 12.097 12.202 1.00 89.31 386 ASP A O 1
ATOM 2808 N N . GLN A 1 387 ? 27.702 10.558 13.829 1.00 92.25 387 GLN A N 1
ATOM 2809 C CA . GLN A 1 387 ? 27.998 9.389 12.997 1.00 92.25 387 GLN A CA 1
ATOM 2810 C C . GLN A 1 387 ? 26.758 8.566 12.635 1.00 92.25 387 GLN A C 1
ATOM 2812 O O . GLN A 1 387 ? 26.905 7.587 11.912 1.00 92.25 387 GLN A O 1
ATOM 2817 N N . HIS A 1 388 ? 25.560 8.938 13.100 1.00 94.25 388 HIS A N 1
ATOM 2818 C CA . HIS A 1 388 ? 24.333 8.194 12.810 1.00 94.25 388 HIS A CA 1
ATOM 2819 C C . HIS A 1 388 ? 23.308 9.028 12.044 1.00 94.25 388 HIS A C 1
ATOM 2821 O O . HIS A 1 388 ? 23.225 10.249 12.180 1.00 94.25 388 HIS A O 1
ATOM 2827 N N . LEU A 1 389 ? 22.478 8.341 11.264 1.00 93.31 389 LEU A N 1
ATOM 2828 C CA . LEU A 1 389 ? 21.425 8.918 10.440 1.00 93.31 389 LEU A CA 1
ATOM 2829 C C . LEU A 1 389 ? 20.059 8.321 10.804 1.00 93.31 389 LEU A C 1
ATOM 2831 O O . LEU A 1 389 ? 19.993 7.134 11.127 1.00 93.31 389 LEU A O 1
ATOM 2835 N N . PRO A 1 390 ? 18.967 9.103 10.697 1.00 92.75 390 PRO A N 1
ATOM 2836 C CA . PRO A 1 390 ? 17.614 8.595 10.905 1.00 92.75 390 PRO A CA 1
ATOM 2837 C C . PRO A 1 390 ? 17.262 7.442 9.960 1.00 92.75 390 PRO A C 1
ATOM 2839 O O . PRO A 1 390 ? 17.443 7.555 8.740 1.00 92.75 390 PRO A O 1
ATOM 2842 N N . HIS A 1 391 ? 16.735 6.353 10.523 1.00 92.31 391 HIS A N 1
ATOM 2843 C CA . HIS A 1 391 ? 16.332 5.145 9.803 1.00 92.31 391 HIS A CA 1
ATOM 2844 C C . HIS A 1 391 ? 15.350 4.301 10.636 1.00 92.31 391 HIS A C 1
ATOM 2846 O O . HIS A 1 391 ? 15.459 4.256 11.853 1.00 92.31 391 HIS A O 1
ATOM 2852 N N . HIS A 1 392 ? 14.407 3.581 10.017 1.00 92.38 392 HIS A N 1
ATOM 2853 C CA . HIS A 1 392 ? 13.581 2.618 10.763 1.00 92.38 392 HIS A CA 1
ATOM 2854 C C . HIS A 1 392 ? 14.397 1.379 11.161 1.00 92.38 392 HIS A C 1
ATOM 2856 O O . HIS A 1 392 ? 15.119 0.827 10.335 1.00 92.38 392 HIS A O 1
ATOM 2862 N N . THR A 1 393 ? 14.271 0.907 12.398 1.00 92.50 393 THR A N 1
ATOM 2863 C CA . THR A 1 393 ? 15.057 -0.243 12.897 1.00 92.50 393 THR A CA 1
ATOM 2864 C C . THR A 1 393 ? 14.453 -1.602 12.547 1.00 92.50 393 THR A C 1
ATOM 2866 O O . THR A 1 393 ? 15.163 -2.599 12.469 1.00 92.50 393 THR A O 1
ATOM 2869 N N . ASP A 1 394 ? 13.146 -1.634 12.294 1.00 93.50 394 ASP A N 1
ATOM 2870 C CA . ASP A 1 394 ? 12.339 -2.844 12.153 1.00 93.50 394 ASP A CA 1
ATOM 2871 C C . ASP A 1 394 ? 11.510 -2.802 10.860 1.00 93.50 394 ASP A C 1
ATOM 2873 O O . ASP A 1 394 ? 11.250 -1.713 10.334 1.00 93.50 394 ASP A O 1
ATOM 2877 N N . PRO A 1 395 ? 11.048 -3.959 10.343 1.00 93.75 395 PRO A N 1
ATOM 2878 C CA . PRO A 1 395 ? 10.323 -4.055 9.076 1.00 93.75 395 PRO A CA 1
ATOM 2879 C C . PRO A 1 395 ? 8.877 -3.539 9.171 1.00 93.75 395 PRO A C 1
ATOM 2881 O O . PRO A 1 395 ? 7.908 -4.287 9.048 1.00 93.75 395 PRO A O 1
ATOM 2884 N N . VAL A 1 396 ? 8.726 -2.230 9.372 1.00 93.19 396 VAL A N 1
ATOM 2885 C CA . VAL A 1 396 ? 7.439 -1.535 9.479 1.00 93.19 396 VAL A CA 1
ATOM 2886 C C . VAL A 1 396 ? 7.065 -0.840 8.174 1.00 93.19 396 VAL A C 1
ATOM 2888 O O . VAL A 1 396 ? 7.925 -0.387 7.420 1.00 93.19 396 VAL A O 1
ATOM 2891 N N . ILE A 1 397 ? 5.762 -0.723 7.912 1.00 95.44 397 ILE A N 1
ATOM 2892 C CA . ILE A 1 397 ? 5.230 0.136 6.850 1.00 95.44 397 ILE A CA 1
ATOM 2893 C C . ILE A 1 397 ? 4.657 1.390 7.506 1.00 95.44 397 ILE A C 1
ATOM 2895 O O . ILE A 1 397 ? 3.610 1.331 8.149 1.00 95.44 397 ILE A O 1
ATOM 2899 N N . SER A 1 398 ? 5.326 2.523 7.317 1.00 93.31 398 SER A N 1
ATOM 2900 C CA . SER A 1 398 ? 4.873 3.823 7.815 1.00 93.31 398 SER A CA 1
ATOM 2901 C C . SER A 1 398 ? 4.262 4.633 6.678 1.00 93.31 398 SER A C 1
ATOM 2903 O O . SER A 1 398 ? 4.950 4.964 5.712 1.00 93.31 398 SER A O 1
ATOM 2905 N N . VAL A 1 399 ? 2.980 4.982 6.807 1.00 95.25 399 VAL A N 1
ATOM 2906 C CA . VAL A 1 399 ? 2.271 5.870 5.873 1.00 95.25 399 VAL A CA 1
ATOM 2907 C C . VAL A 1 399 ? 1.992 7.192 6.574 1.00 95.25 399 VAL A C 1
ATOM 2909 O O . VAL A 1 399 ? 1.243 7.235 7.547 1.00 95.25 399 VAL A O 1
ATOM 2912 N N . ILE A 1 400 ? 2.626 8.268 6.110 1.00 93.81 400 ILE A N 1
ATOM 2913 C CA . ILE A 1 400 ? 2.656 9.553 6.813 1.00 93.81 400 ILE A CA 1
ATOM 2914 C C . ILE A 1 400 ? 2.268 10.673 5.845 1.00 93.81 400 ILE A C 1
ATOM 2916 O O . ILE A 1 400 ? 3.014 11.034 4.935 1.00 93.81 400 ILE A O 1
ATOM 2920 N N . ALA A 1 401 ? 1.086 11.248 6.047 1.00 95.25 401 ALA A N 1
ATOM 2921 C CA . ALA A 1 401 ? 0.580 12.330 5.213 1.00 95.25 401 ALA A CA 1
ATOM 2922 C C . ALA A 1 401 ? 0.739 13.688 5.910 1.00 95.25 401 ALA A C 1
ATOM 2924 O O . ALA A 1 401 ? 0.373 13.834 7.072 1.00 95.25 401 ALA A O 1
ATOM 2925 N N . LYS A 1 402 ? 1.259 14.692 5.192 1.00 94.06 402 LYS A N 1
ATOM 2926 C CA . LYS A 1 402 ? 1.398 16.067 5.701 1.00 94.06 402 LYS A CA 1
ATOM 2927 C C . LYS A 1 402 ? 0.060 16.779 5.908 1.00 94.06 402 LYS A C 1
ATOM 2929 O O . LYS A 1 402 ? -0.047 17.597 6.817 1.00 94.06 402 LYS A O 1
ATOM 2934 N N . ASN A 1 403 ? -0.919 16.476 5.059 1.00 93.69 403 ASN A N 1
ATOM 2935 C CA . ASN A 1 403 ? -2.269 17.026 5.128 1.00 93.69 403 ASN A CA 1
ATOM 2936 C C . ASN A 1 403 ? -3.251 15.887 5.441 1.00 93.69 403 ASN A C 1
ATOM 2938 O O . ASN A 1 403 ? -3.387 15.511 6.599 1.00 93.69 403 ASN A O 1
ATOM 2942 N N . ASP A 1 404 ? -3.851 15.285 4.412 1.00 95.06 404 ASP A N 1
ATOM 2943 C CA . ASP A 1 404 ? -4.874 14.247 4.559 1.00 95.06 404 ASP A CA 1
ATOM 2944 C C . ASP A 1 404 ? -4.402 12.882 4.038 1.00 95.06 404 ASP A C 1
ATOM 2946 O O . ASP A 1 404 ? -3.604 12.793 3.100 1.00 95.06 404 ASP A O 1
ATOM 2950 N N . LEU A 1 405 ? -4.954 11.813 4.619 1.00 96.62 405 LEU A N 1
ATOM 2951 C CA . LEU A 1 405 ? -4.844 10.432 4.146 1.00 96.62 405 LEU A CA 1
ATOM 2952 C C . LEU A 1 405 ? -6.256 9.857 3.980 1.00 96.62 405 LEU A C 1
ATOM 2954 O O . LEU A 1 405 ? -7.038 9.864 4.927 1.00 96.62 405 LEU A O 1
ATOM 2958 N N . SER A 1 406 ? -6.578 9.341 2.792 1.00 96.38 406 SER A N 1
ATOM 2959 C CA . SER A 1 406 ? -7.874 8.716 2.504 1.00 96.38 406 SER A CA 1
ATOM 2960 C C . SER A 1 406 ? -7.698 7.266 2.066 1.00 96.38 406 SER A C 1
ATOM 2962 O O . SER A 1 406 ? -6.815 6.949 1.271 1.00 96.38 406 SER A O 1
ATOM 2964 N N . MET A 1 407 ? -8.567 6.393 2.573 1.00 96.31 407 MET A N 1
ATOM 2965 C CA . MET A 1 407 ? -8.669 4.988 2.185 1.00 96.31 407 MET A CA 1
ATOM 2966 C C . MET A 1 407 ? -10.114 4.721 1.771 1.00 96.31 407 MET A C 1
ATOM 2968 O O . MET A 1 407 ? -11.026 4.858 2.580 1.00 96.31 407 MET A O 1
ATOM 2972 N N . THR A 1 408 ? -10.334 4.374 0.504 1.00 96.56 408 THR A N 1
ATOM 2973 C CA . THR A 1 408 ? -11.676 4.158 -0.056 1.00 96.56 408 THR A CA 1
ATOM 2974 C C . THR A 1 408 ? -11.687 2.881 -0.887 1.00 96.56 408 THR A C 1
ATOM 2976 O O . THR A 1 408 ? -10.767 2.641 -1.665 1.00 96.56 408 THR A O 1
ATOM 2979 N N . ALA A 1 409 ? -12.748 2.087 -0.760 1.00 97.25 409 ALA A N 1
ATOM 2980 C CA . ALA A 1 409 ? -13.011 0.925 -1.599 1.00 97.25 409 ALA A CA 1
ATOM 2981 C C . ALA A 1 409 ? -14.478 0.933 -2.044 1.00 97.25 409 ALA A C 1
ATOM 2983 O O . ALA A 1 409 ? -15.352 1.396 -1.315 1.00 97.25 409 ALA A O 1
ATOM 2984 N N . ARG A 1 410 ? -14.755 0.411 -3.246 1.00 95.94 410 ARG A N 1
ATOM 2985 C CA . ARG A 1 410 ? -16.136 0.223 -3.727 1.00 95.94 410 ARG A CA 1
ATOM 2986 C C . ARG A 1 410 ? -16.854 -0.916 -2.995 1.00 95.94 410 ARG A C 1
ATOM 2988 O O . ARG A 1 410 ? -18.076 -0.891 -2.892 1.00 95.94 410 ARG A O 1
ATOM 2995 N N . GLN A 1 411 ? -16.100 -1.931 -2.587 1.00 96.38 411 GLN A N 1
ATOM 2996 C CA . GLN A 1 411 ? -16.590 -3.079 -1.831 1.00 96.38 411 GLN A CA 1
ATOM 2997 C C . GLN A 1 411 ? -16.216 -2.876 -0.360 1.00 96.38 411 GLN A C 1
ATOM 2999 O O . GLN A 1 411 ? -16.733 -1.958 0.270 1.00 96.38 411 GLN A O 1
ATOM 3004 N N . ASP A 1 412 ? -15.278 -3.665 0.157 1.00 97.19 412 ASP A N 1
ATOM 3005 C CA . ASP A 1 412 ? -14.966 -3.710 1.580 1.00 97.19 412 ASP A CA 1
ATOM 3006 C C . ASP A 1 412 ? -13.592 -3.104 1.892 1.00 97.19 412 ASP A C 1
ATOM 3008 O O . ASP A 1 412 ? -12.646 -3.205 1.108 1.00 97.19 412 ASP A O 1
ATOM 3012 N N . VAL A 1 413 ? -13.472 -2.507 3.080 1.00 97.25 413 VAL A N 1
ATOM 3013 C CA . VAL A 1 413 ? -12.187 -2.193 3.718 1.00 97.25 413 VAL A CA 1
ATOM 3014 C C . VAL A 1 413 ? -12.072 -3.080 4.952 1.00 97.25 413 VAL A C 1
ATOM 3016 O O . VAL A 1 413 ? -12.900 -2.987 5.857 1.00 97.25 413 VAL A O 1
ATOM 3019 N N . GLN A 1 414 ? -11.048 -3.932 4.998 1.00 96.62 414 GLN A N 1
ATOM 3020 C CA . GLN A 1 414 ? -10.803 -4.841 6.116 1.00 96.62 414 GLN A CA 1
ATOM 3021 C C . GLN A 1 414 ? -9.462 -4.527 6.782 1.00 96.62 414 GLN A C 1
ATOM 3023 O O . GLN A 1 414 ? -8.431 -4.448 6.116 1.00 96.62 414 GLN A O 1
ATOM 3028 N N . LEU A 1 415 ? -9.479 -4.390 8.108 1.00 96.44 415 LEU A N 1
ATOM 3029 C CA . LEU A 1 415 ? -8.290 -4.208 8.937 1.00 96.44 415 LEU A CA 1
ATOM 3030 C C . LEU A 1 415 ? -8.173 -5.405 9.883 1.00 96.44 415 LEU A C 1
ATOM 3032 O O . LEU A 1 415 ? -8.960 -5.535 10.817 1.00 96.44 415 LEU A O 1
ATOM 3036 N N . ASN A 1 416 ? -7.198 -6.280 9.634 1.00 95.69 416 ASN A N 1
ATOM 3037 C CA . ASN A 1 416 ? -6.883 -7.415 10.502 1.00 95.69 416 ASN A CA 1
ATOM 3038 C C . ASN A 1 416 ? -5.558 -7.132 11.203 1.00 95.69 416 ASN A C 1
ATOM 3040 O O . ASN A 1 416 ? -4.548 -6.907 10.539 1.00 95.69 416 ASN A O 1
ATOM 3044 N N . VAL A 1 417 ? -5.561 -7.135 12.532 1.00 93.81 417 VAL A N 1
ATOM 3045 C CA . VAL A 1 417 ? -4.386 -6.783 13.332 1.00 93.81 417 VAL A CA 1
ATOM 3046 C C . VAL A 1 417 ? -4.162 -7.860 14.383 1.00 93.81 417 VAL A C 1
ATOM 3048 O O . VAL A 1 417 ? -5.103 -8.244 15.070 1.00 93.81 417 VAL A O 1
ATOM 3051 N N . GLY A 1 418 ? -2.925 -8.350 14.494 1.00 90.50 418 GLY A N 1
ATOM 3052 C CA . GLY A 1 418 ? -2.573 -9.426 15.425 1.00 90.50 418 GLY A CA 1
ATOM 3053 C C . GLY A 1 418 ? -2.470 -8.991 16.889 1.00 90.50 418 GLY A C 1
ATOM 3054 O O . GLY A 1 418 ? -2.626 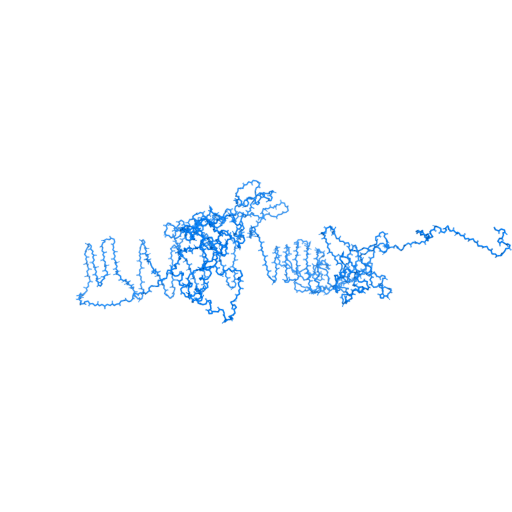-9.828 17.769 1.00 90.50 418 GLY A O 1
ATOM 3055 N N . GLU A 1 419 ? -2.227 -7.700 17.152 1.00 91.38 419 GLU A N 1
ATOM 3056 C CA . GLU A 1 419 ? -2.037 -7.184 18.514 1.00 91.38 419 GLU A CA 1
ATOM 3057 C C . GLU A 1 419 ? -3.026 -6.064 18.890 1.00 91.38 419 GLU A C 1
ATOM 3059 O O . GLU A 1 419 ? -3.965 -6.306 19.644 1.00 91.38 419 GLU A O 1
ATOM 3064 N N . THR A 1 420 ? -2.852 -4.832 18.387 1.00 92.56 420 THR A N 1
ATOM 3065 C CA . THR A 1 420 ? -3.760 -3.708 18.702 1.00 92.56 420 THR A CA 1
ATOM 3066 C C . THR A 1 420 ? -4.058 -2.832 17.484 1.00 92.56 420 THR A C 1
ATOM 3068 O O . THR A 1 420 ? -3.143 -2.372 16.805 1.00 92.56 420 THR A O 1
ATOM 3071 N N . LEU A 1 421 ? -5.343 -2.555 17.227 1.00 94.88 421 LEU A N 1
ATOM 3072 C CA . LEU A 1 421 ? -5.782 -1.505 16.300 1.00 94.88 421 LEU A CA 1
ATOM 3073 C C . LEU A 1 421 ? -6.076 -0.228 17.092 1.00 94.88 421 LEU A C 1
ATOM 3075 O O . LEU A 1 421 ? -6.923 -0.236 17.983 1.00 94.88 421 LEU A O 1
ATOM 3079 N N . ASN A 1 422 ? -5.406 0.872 16.746 1.00 91.50 422 ASN A N 1
ATOM 3080 C CA . ASN A 1 422 ? -5.537 2.148 17.445 1.00 91.50 422 ASN A CA 1
ATOM 3081 C C . ASN A 1 422 ? -6.042 3.235 16.498 1.00 91.50 422 ASN A C 1
ATOM 3083 O O . ASN A 1 422 ? -5.421 3.503 15.472 1.00 91.50 422 ASN A O 1
ATOM 3087 N N . VAL A 1 423 ? -7.141 3.887 16.877 1.00 94.00 423 VAL A N 1
ATOM 3088 C CA . VAL A 1 423 ? -7.693 5.061 16.190 1.00 94.00 423 VAL A CA 1
ATOM 3089 C C . VAL A 1 423 ? -7.658 6.218 17.183 1.00 94.00 423 VAL A C 1
ATOM 3091 O O . VAL A 1 423 ? -8.472 6.281 18.102 1.00 94.00 423 VAL A O 1
ATOM 3094 N N . LEU A 1 424 ? -6.641 7.072 17.054 1.00 90.38 424 LEU A N 1
ATOM 3095 C CA . LEU A 1 424 ? -6.370 8.178 17.972 1.00 90.38 424 LEU A CA 1
ATOM 3096 C C . LEU A 1 424 ? -6.556 9.509 17.247 1.00 90.38 424 LEU A C 1
ATOM 3098 O O . LEU A 1 424 ? -5.888 9.783 16.252 1.00 90.38 424 LEU A O 1
ATOM 3102 N N . ASN A 1 425 ? -7.433 10.353 17.784 1.00 89.69 425 ASN A N 1
ATOM 3103 C CA . ASN A 1 425 ? -7.842 11.607 17.165 1.00 89.69 425 ASN A CA 1
ATOM 3104 C C . ASN A 1 425 ? -7.682 12.729 18.189 1.00 89.69 425 ASN A C 1
ATOM 3106 O O . ASN A 1 425 ? -8.198 12.623 19.296 1.00 89.69 425 ASN A O 1
ATOM 3110 N N . ALA A 1 426 ? -6.993 13.814 17.825 1.00 86.69 426 ALA A N 1
ATOM 3111 C CA . ALA A 1 426 ? -6.903 14.997 18.687 1.00 86.69 426 ALA A CA 1
ATOM 3112 C C . ALA A 1 426 ? -8.238 15.761 18.792 1.00 86.69 426 ALA A C 1
ATOM 3114 O O . ALA A 1 426 ? -8.467 16.463 19.773 1.00 86.69 426 ALA A O 1
ATOM 3115 N N . ALA A 1 427 ? -9.092 15.622 17.777 1.00 88.50 427 ALA A N 1
ATOM 3116 C CA . ALA A 1 427 ? -10.444 16.162 17.730 1.00 88.50 427 ALA A CA 1
ATOM 3117 C C . ALA A 1 427 ? -11.459 15.003 17.759 1.00 88.50 427 ALA A C 1
ATOM 3119 O O . ALA A 1 427 ? -11.408 14.165 18.656 1.00 88.50 427 ALA A O 1
ATOM 3120 N N . ASP A 1 428 ? -12.351 14.923 16.774 1.00 91.12 428 ASP A N 1
ATOM 3121 C CA . ASP A 1 428 ? -13.437 13.945 16.755 1.00 91.12 428 ASP A CA 1
ATOM 3122 C C . ASP A 1 428 ? -13.078 12.659 15.992 1.00 91.12 428 ASP A C 1
ATOM 3124 O O . ASP A 1 428 ? -12.237 12.649 15.087 1.00 91.12 428 ASP A O 1
ATOM 3128 N N . SER A 1 429 ? -13.775 11.574 16.334 1.00 94.44 429 SER A N 1
ATOM 3129 C CA . SER A 1 429 ? -13.845 10.342 15.545 1.00 94.44 429 SER A CA 1
ATOM 3130 C C . SER A 1 429 ? -15.303 10.072 15.183 1.00 94.44 429 SER A C 1
ATOM 3132 O O . SER A 1 429 ? -16.190 10.234 16.021 1.00 94.44 429 SER A O 1
ATOM 3134 N N . GLN A 1 430 ? -15.560 9.713 13.926 1.00 95.81 430 GLN A N 1
ATOM 3135 C CA . GLN A 1 430 ? -16.906 9.569 13.373 1.00 95.81 430 GLN A CA 1
ATOM 3136 C C . GLN A 1 430 ? -17.048 8.205 12.699 1.00 95.81 430 GLN A C 1
ATOM 3138 O O . GLN A 1 430 ? -16.291 7.875 11.788 1.00 95.81 430 GLN A O 1
ATOM 3143 N N . PHE A 1 431 ? -18.058 7.437 13.107 1.00 96.25 431 PHE A N 1
ATOM 3144 C CA . PHE A 1 431 ? -18.411 6.156 12.497 1.00 96.25 431 PHE A CA 1
ATOM 3145 C C . PHE A 1 431 ? -19.826 6.256 11.936 1.00 96.25 431 PHE A C 1
ATOM 3147 O O . PHE A 1 431 ? -20.802 6.253 12.681 1.00 96.25 431 PHE A O 1
ATOM 3154 N N . THR A 1 432 ? -19.937 6.372 10.613 1.00 97.25 432 THR A N 1
ATOM 3155 C CA . THR A 1 432 ? -21.227 6.475 9.917 1.00 97.25 432 THR A CA 1
ATOM 3156 C C . THR A 1 432 ? -21.466 5.206 9.117 1.00 97.25 432 THR A C 1
ATOM 3158 O O . THR A 1 432 ? -20.642 4.837 8.285 1.00 97.25 432 THR A O 1
ATOM 3161 N N . THR A 1 433 ? -22.592 4.533 9.352 1.00 96.56 433 THR A N 1
ATOM 3162 C CA . THR A 1 433 ? -22.960 3.319 8.619 1.00 96.56 433 THR A CA 1
ATOM 3163 C C . THR A 1 433 ? -24.378 3.437 8.077 1.00 96.56 433 THR A C 1
ATOM 3165 O O . THR A 1 433 ? -25.271 3.912 8.773 1.00 96.56 433 THR A O 1
ATOM 3168 N N . GLY A 1 434 ? -24.588 3.009 6.830 1.00 95.25 434 GLY A N 1
ATOM 3169 C CA . GLY A 1 434 ? -25.931 2.922 6.244 1.00 95.25 434 GLY A CA 1
ATOM 3170 C C . GLY A 1 434 ? -26.688 1.653 6.650 1.00 95.25 434 GLY A C 1
ATOM 3171 O O . GLY A 1 434 ? -27.903 1.592 6.498 1.00 95.25 434 GLY A O 1
ATOM 3172 N N . GLY A 1 435 ? -25.967 0.638 7.140 1.00 95.62 435 GLY A N 1
ATOM 3173 C CA . GLY A 1 435 ? -26.519 -0.638 7.590 1.00 95.62 435 GLY A CA 1
ATOM 3174 C C . GLY A 1 435 ? -26.505 -0.762 9.112 1.00 95.62 435 GLY A C 1
ATOM 3175 O O . GLY A 1 435 ? -27.139 0.011 9.820 1.00 95.62 435 GLY A O 1
ATOM 3176 N N . VAL A 1 436 ? -25.773 -1.755 9.624 1.00 96.69 436 VAL A N 1
ATOM 3177 C CA . VAL A 1 436 ? -25.700 -2.058 11.061 1.00 96.69 436 VAL A CA 1
ATOM 3178 C C . VAL A 1 436 ? -24.285 -1.820 11.573 1.00 96.69 436 VAL A C 1
ATOM 3180 O O . VAL A 1 436 ? -23.330 -2.363 11.019 1.00 96.69 436 VAL A O 1
ATOM 3183 N N . PHE A 1 437 ? -24.158 -1.073 12.670 1.00 97.50 437 PHE A N 1
ATOM 3184 C CA . PHE A 1 437 ? -22.904 -0.934 13.404 1.00 97.50 437 PHE A CA 1
ATOM 3185 C C . PHE A 1 437 ? -22.819 -2.034 14.467 1.00 97.50 437 PHE A C 1
ATOM 3187 O O . PHE A 1 437 ? -23.715 -2.155 15.301 1.00 97.50 437 PHE A O 1
ATOM 3194 N N . ARG A 1 438 ? -21.771 -2.863 14.417 1.00 97.31 438 ARG A N 1
ATOM 3195 C CA . ARG A 1 438 ? -21.572 -3.988 15.342 1.00 97.31 438 ARG A CA 1
ATOM 3196 C C . ARG A 1 438 ? -20.229 -3.872 16.041 1.00 97.31 438 ARG A C 1
ATOM 3198 O O . ARG A 1 438 ? -19.219 -3.613 15.396 1.00 97.31 438 ARG A O 1
ATOM 3205 N N . VAL A 1 439 ? -20.234 -4.130 17.345 1.00 96.88 439 VAL A N 1
ATOM 3206 C CA . VAL A 1 439 ? -19.033 -4.221 18.175 1.00 96.88 439 VAL A CA 1
ATOM 3207 C C . VAL A 1 439 ? -19.110 -5.528 18.952 1.00 96.88 439 VAL A C 1
ATOM 3209 O O . VAL A 1 439 ? -20.061 -5.753 19.697 1.00 96.88 439 VAL A O 1
ATOM 3212 N N . HIS A 1 440 ? -18.112 -6.385 18.767 1.00 95.06 440 HIS A N 1
ATOM 3213 C CA . HIS A 1 440 ? -17.963 -7.647 19.484 1.00 95.06 440 HIS A CA 1
ATOM 3214 C C . HIS A 1 440 ? -16.574 -7.674 20.126 1.00 95.06 440 HIS A C 1
ATOM 3216 O O . HIS A 1 440 ? -15.593 -7.307 19.484 1.00 95.06 440 HIS A O 1
ATOM 3222 N N . SER A 1 441 ? -16.493 -8.092 21.388 1.00 92.88 441 SER A N 1
ATOM 3223 C CA . SER A 1 441 ? -15.241 -8.214 22.140 1.00 92.88 441 SER A CA 1
ATOM 3224 C C . SER A 1 441 ? -15.257 -9.513 22.936 1.00 92.88 441 SER A C 1
ATOM 3226 O O . SER A 1 441 ? -16.293 -9.876 23.488 1.00 92.88 441 SER A O 1
ATOM 3228 N N . GLY A 1 442 ? -14.118 -10.204 22.995 1.00 88.00 442 GLY A N 1
ATOM 3229 C CA . GLY A 1 442 ? -13.977 -11.454 23.749 1.00 88.00 442 GLY A CA 1
ATOM 3230 C C . GLY A 1 442 ? -13.805 -11.264 25.259 1.00 88.00 442 GLY A C 1
ATOM 3231 O O . GLY A 1 442 ? -13.872 -12.240 25.996 1.00 88.00 442 GLY A O 1
ATOM 3232 N N . GLN A 1 443 ? -13.565 -10.033 25.724 1.00 88.12 443 GLN A N 1
ATOM 3233 C CA . GLN A 1 443 ? -13.334 -9.737 27.143 1.00 88.12 443 GLN A CA 1
ATOM 3234 C C . GLN A 1 443 ? -14.247 -8.617 27.637 1.00 88.12 443 GLN A C 1
ATOM 3236 O O . GLN A 1 443 ? -15.114 -8.843 28.474 1.00 88.12 443 GLN A O 1
ATOM 3241 N N . ALA A 1 444 ? -14.066 -7.401 27.118 1.00 91.12 444 ALA A N 1
ATOM 3242 C CA . ALA A 1 444 ? -14.794 -6.231 27.589 1.00 91.12 444 ALA A CA 1
ATOM 3243 C C . ALA A 1 444 ? -14.978 -5.175 26.493 1.00 91.12 444 ALA A C 1
ATOM 3245 O O . ALA A 1 444 ? -14.180 -5.075 25.558 1.00 91.12 444 ALA A O 1
ATOM 3246 N N . ILE A 1 445 ? -16.026 -4.365 26.641 1.00 95.69 445 ILE A N 1
ATOM 3247 C CA . ILE A 1 445 ? -16.263 -3.142 25.868 1.00 95.69 445 ILE A CA 1
ATOM 3248 C C . ILE A 1 445 ? -16.304 -1.987 26.871 1.00 95.69 445 ILE A C 1
ATOM 3250 O O . ILE A 1 445 ? -17.156 -1.976 27.756 1.00 95.69 445 ILE A O 1
ATOM 3254 N N . GLY A 1 446 ? -15.393 -1.022 26.740 1.00 94.06 446 GLY A N 1
ATOM 3255 C CA . GLY A 1 446 ? -15.397 0.198 27.550 1.00 94.06 446 GLY A CA 1
ATOM 3256 C C . GLY A 1 446 ? -15.753 1.425 26.731 1.00 94.06 446 GLY A C 1
ATOM 3257 O O . GLY A 1 446 ? -15.212 1.629 25.648 1.00 94.06 446 GLY A O 1
ATOM 3258 N N . LEU A 1 447 ? -16.637 2.261 27.276 1.00 94.12 447 LEU A N 1
ATOM 3259 C CA . LEU A 1 447 ? -17.031 3.541 26.696 1.00 94.12 447 LEU A CA 1
ATOM 3260 C C . LEU A 1 447 ? -16.948 4.615 27.784 1.00 94.12 447 LEU A C 1
ATOM 3262 O O . LEU A 1 447 ? -17.745 4.623 28.721 1.00 94.12 447 LEU A O 1
ATOM 3266 N N . THR A 1 448 ? -15.983 5.524 27.660 1.00 91.81 448 THR A N 1
ATOM 3267 C CA . THR A 1 448 ? -15.754 6.611 28.623 1.00 91.81 448 THR A CA 1
ATOM 3268 C C . THR A 1 448 ? -15.886 7.950 27.904 1.00 91.81 448 THR A C 1
ATOM 3270 O O . THR A 1 448 ? -15.230 8.169 26.890 1.00 91.81 448 THR A O 1
ATOM 3273 N N . ALA A 1 449 ? -16.713 8.860 28.423 1.00 89.88 449 ALA A N 1
ATOM 3274 C CA . ALA A 1 449 ? -16.966 10.170 27.817 1.00 89.88 449 ALA A CA 1
ATOM 3275 C C . ALA A 1 449 ? -17.037 11.284 28.875 1.00 89.88 449 ALA A C 1
ATOM 3277 O O . ALA A 1 449 ? -17.273 11.025 30.053 1.00 89.88 449 ALA A O 1
ATOM 3278 N N . GLY A 1 450 ? -16.852 12.539 28.451 1.00 83.56 450 GLY A N 1
ATOM 3279 C CA . GLY A 1 450 ? -17.073 13.722 29.298 1.00 83.56 450 GLY A CA 1
ATOM 3280 C C . GLY A 1 450 ? -15.988 14.023 30.342 1.00 83.56 450 GLY A C 1
ATOM 3281 O O . GLY A 1 450 ? -16.211 14.851 31.221 1.00 83.56 450 GLY A O 1
ATOM 3282 N N . GLY A 1 451 ? -14.819 13.381 30.261 1.00 74.69 451 GLY A N 1
ATOM 3283 C CA . GLY A 1 451 ? -13.721 13.593 31.214 1.00 74.69 451 GLY A CA 1
ATOM 3284 C C . GLY A 1 451 ? -12.814 14.795 30.934 1.00 74.69 451 GLY A C 1
ATOM 3285 O O . GLY A 1 451 ? -12.112 15.259 31.830 1.00 74.69 451 GLY A O 1
ATOM 3286 N N . LEU A 1 452 ? -12.832 15.328 29.709 1.00 71.50 452 LEU A N 1
ATOM 3287 C CA . LEU A 1 452 ? -12.033 16.488 29.309 1.00 71.50 452 LEU A CA 1
ATOM 3288 C C . LEU A 1 452 ? -12.920 17.740 29.278 1.00 71.50 452 LEU A C 1
ATOM 3290 O O . LEU A 1 452 ? -13.885 17.814 28.522 1.00 71.50 452 LEU A O 1
ATOM 3294 N N . LYS A 1 453 ? -12.592 18.749 30.094 1.00 59.25 453 LYS A N 1
ATOM 3295 C CA . LYS A 1 453 ? -13.359 20.006 30.244 1.00 59.25 453 LYS A CA 1
ATOM 3296 C C . LYS A 1 453 ? -13.161 21.005 29.087 1.00 59.25 453 LYS A C 1
ATOM 3298 O O . LYS A 1 453 ? -13.077 22.203 29.339 1.00 59.25 453 LYS A O 1
ATOM 3303 N N . GLN A 1 454 ? -13.013 20.541 27.847 1.00 57.75 454 GLN A N 1
ATOM 3304 C CA . GLN A 1 454 ? -12.667 21.424 26.723 1.00 57.75 454 GLN A CA 1
ATOM 3305 C C . GLN A 1 454 ? -13.835 21.794 25.796 1.00 57.75 454 GLN A C 1
ATOM 3307 O O . GLN A 1 454 ? -13.725 22.816 25.130 1.00 57.75 454 GLN A O 1
ATOM 3312 N N . ASN A 1 455 ? -14.968 21.074 25.806 1.00 54.16 455 ASN A N 1
ATOM 3313 C CA . ASN A 1 455 ? -16.079 21.313 24.868 1.00 54.16 455 ASN A CA 1
ATOM 3314 C C . ASN A 1 455 ? -17.455 21.467 25.546 1.00 54.16 455 ASN A C 1
ATOM 3316 O O . ASN A 1 455 ? -17.689 20.988 26.654 1.00 54.16 455 ASN A O 1
ATOM 3320 N N . THR A 1 456 ? -18.379 22.129 24.840 1.00 55.72 456 THR A N 1
ATOM 3321 C CA . THR A 1 456 ? -19.782 22.388 25.230 1.00 55.72 456 THR A CA 1
ATOM 3322 C C . THR A 1 456 ? -20.675 21.143 25.235 1.00 55.72 456 THR A C 1
ATOM 3324 O O . THR A 1 456 ? -21.750 21.175 25.831 1.00 55.72 456 THR A O 1
ATOM 3327 N N . ILE A 1 457 ? -20.240 20.047 24.606 1.00 59.59 457 ILE A N 1
ATOM 3328 C CA . ILE A 1 457 ? -20.941 18.758 24.593 1.00 59.59 457 ILE A CA 1
ATOM 3329 C C . ILE A 1 457 ? -20.208 17.817 25.552 1.00 59.59 457 ILE A C 1
ATOM 3331 O O . ILE A 1 457 ? -19.118 17.336 25.253 1.00 59.59 457 ILE A O 1
ATOM 3335 N N . ALA A 1 458 ? -20.794 17.574 26.724 1.00 68.81 458 ALA A N 1
ATOM 3336 C CA . ALA A 1 458 ? -20.255 16.669 27.733 1.00 68.81 458 ALA A CA 1
ATOM 3337 C C . ALA A 1 458 ? -21.295 15.599 28.090 1.00 68.81 458 ALA A C 1
ATOM 3339 O O . ALA A 1 458 ? -22.444 15.925 28.388 1.00 68.81 458 ALA A O 1
ATOM 3340 N N . GLY A 1 459 ? -20.884 14.329 28.085 1.00 85.25 459 GLY A N 1
ATOM 3341 C CA . GLY A 1 459 ? -21.718 13.190 28.480 1.00 85.25 459 GLY A CA 1
ATOM 3342 C C . GLY A 1 459 ? -21.775 12.082 27.429 1.00 85.25 459 GLY A C 1
ATOM 3343 O O . GLY A 1 459 ? -20.990 12.066 26.486 1.00 85.25 459 GLY A O 1
ATOM 3344 N N . MET A 1 460 ? -22.705 11.147 27.620 1.00 92.44 460 MET A N 1
ATOM 3345 C CA . MET A 1 460 ? -22.973 10.020 26.724 1.00 92.44 460 MET A CA 1
ATOM 3346 C C . MET A 1 460 ? -24.449 10.040 26.321 1.00 92.44 460 MET A C 1
ATOM 3348 O O . MET A 1 460 ? -25.316 10.254 27.168 1.00 92.44 460 MET A O 1
ATOM 3352 N N . GLN A 1 461 ? -24.727 9.802 25.040 1.00 93.56 461 GLN A N 1
ATOM 3353 C CA . GLN A 1 461 ? -26.078 9.655 24.503 1.00 93.56 461 GLN A CA 1
ATOM 3354 C C . GLN A 1 461 ? -26.187 8.309 23.787 1.00 93.56 461 GLN A C 1
ATOM 3356 O O . GLN A 1 461 ? -25.390 8.010 22.903 1.00 93.56 461 GLN A O 1
ATOM 3361 N N . LEU A 1 462 ? -27.180 7.510 24.173 1.00 94.75 462 LEU A N 1
ATOM 3362 C CA . LEU A 1 462 ? -27.551 6.259 23.517 1.00 94.75 462 LEU A CA 1
ATOM 3363 C C . LEU A 1 462 ? -29.028 6.389 23.158 1.00 94.75 462 LEU A C 1
ATOM 3365 O O . LEU A 1 462 ? -29.866 6.502 24.051 1.00 94.75 462 LEU A O 1
ATOM 3369 N N . ILE A 1 463 ? -29.339 6.468 21.865 1.00 96.12 463 ILE A N 1
ATOM 3370 C CA . ILE A 1 463 ? -30.683 6.792 21.375 1.00 96.12 463 ILE A CA 1
ATOM 3371 C C . ILE A 1 463 ? -31.050 5.814 20.260 1.00 96.12 463 ILE A C 1
ATOM 3373 O O . ILE A 1 463 ? -30.354 5.737 19.250 1.00 96.12 463 ILE A O 1
ATOM 3377 N N . ALA A 1 464 ? -32.169 5.111 20.426 1.00 96.56 464 ALA A N 1
ATOM 3378 C CA . ALA A 1 464 ? -32.852 4.412 19.344 1.00 96.56 464 ALA A CA 1
ATOM 3379 C C . ALA A 1 464 ? -34.012 5.300 18.873 1.00 96.56 464 ALA A C 1
ATOM 3381 O O . ALA A 1 464 ? -34.945 5.554 19.631 1.00 96.56 464 ALA A O 1
ATOM 3382 N N . ALA A 1 465 ? -33.935 5.828 17.647 1.00 96.69 465 ALA A N 1
ATOM 3383 C CA . ALA A 1 465 ? -34.991 6.693 17.108 1.00 96.69 465 ALA A CA 1
ATOM 3384 C C . ALA A 1 465 ? -36.300 5.923 16.858 1.00 96.69 465 ALA A C 1
ATOM 3386 O O . ALA A 1 465 ? -37.388 6.485 16.969 1.00 96.69 465 ALA A O 1
ATOM 3387 N N . GLN A 1 466 ? -36.179 4.641 16.509 1.00 94.50 466 GLN A N 1
ATOM 3388 C CA . GLN A 1 466 ? -37.262 3.677 16.350 1.00 94.50 466 GLN A CA 1
ATOM 3389 C C . GLN A 1 466 ? -36.761 2.295 16.779 1.00 94.50 466 GLN A C 1
ATOM 3391 O O . GLN A 1 466 ? -35.557 2.032 16.738 1.00 94.50 466 GLN A O 1
ATOM 3396 N N . GLY A 1 467 ? -37.696 1.415 17.133 1.00 94.38 467 GLY A N 1
ATOM 3397 C CA . GLY A 1 467 ? -37.386 0.076 17.625 1.00 94.38 467 GLY A CA 1
ATOM 3398 C C . GLY A 1 467 ? -36.948 0.058 19.088 1.00 94.38 467 GLY A C 1
ATOM 3399 O O . GLY A 1 467 ? -36.882 1.090 19.759 1.00 94.38 467 GLY A O 1
ATOM 3400 N N . ASP A 1 468 ? -36.675 -1.147 19.575 1.00 95.94 468 ASP A N 1
ATOM 3401 C CA . ASP A 1 468 ? -36.406 -1.389 20.986 1.00 95.94 468 ASP A CA 1
ATOM 3402 C C . ASP A 1 468 ? -34.946 -1.090 21.347 1.00 95.94 468 ASP A C 1
ATOM 3404 O O . ASP A 1 468 ? -34.017 -1.373 20.589 1.00 95.94 468 ASP A O 1
ATOM 3408 N N . MET A 1 469 ? -34.736 -0.573 22.558 1.00 96.31 469 MET A N 1
ATOM 3409 C CA . MET A 1 469 ? -33.421 -0.531 23.192 1.00 96.31 469 MET A CA 1
ATOM 3410 C C . MET A 1 469 ? -33.345 -1.630 24.248 1.00 96.31 469 MET A C 1
ATOM 3412 O O . MET A 1 469 ? -34.083 -1.607 25.229 1.00 96.31 469 MET A O 1
ATOM 3416 N N . THR A 1 470 ? -32.440 -2.588 24.060 1.00 95.25 470 THR A N 1
ATOM 3417 C CA . THR A 1 470 ? -32.235 -3.705 24.991 1.00 95.25 470 THR A CA 1
ATOM 3418 C C . THR A 1 470 ? -30.853 -3.622 25.630 1.00 95.25 470 THR A C 1
ATOM 3420 O O . THR A 1 470 ? -29.845 -3.552 24.931 1.00 95.25 470 THR A O 1
ATOM 3423 N N . ILE A 1 471 ? -30.806 -3.655 26.964 1.00 95.12 471 ILE A N 1
ATOM 3424 C CA . ILE A 1 471 ? -29.573 -3.717 27.761 1.00 95.12 471 ILE A CA 1
ATOM 3425 C C . ILE A 1 471 ? -29.708 -4.910 28.703 1.00 95.12 471 ILE A C 1
ATOM 3427 O O . ILE A 1 471 ? -30.655 -4.974 29.485 1.00 95.12 471 ILE A O 1
ATOM 3431 N N . GLN A 1 472 ? -28.787 -5.867 28.606 1.00 93.31 472 GLN A N 1
ATOM 3432 C CA . GLN A 1 472 ? -28.845 -7.125 29.348 1.00 93.31 472 GLN A CA 1
ATOM 3433 C C . GLN A 1 472 ? -27.458 -7.518 29.857 1.00 93.31 472 GLN A C 1
ATOM 3435 O O . GLN A 1 472 ? -26.467 -7.362 29.147 1.00 93.31 472 GLN A O 1
ATOM 3440 N N . ALA A 1 473 ? -27.413 -8.075 31.065 1.00 93.00 473 ALA A N 1
ATOM 3441 C CA . ALA A 1 473 ? -26.281 -8.832 31.582 1.00 93.00 473 ALA A CA 1
ATOM 3442 C C . ALA A 1 473 ? -26.788 -10.254 31.868 1.00 93.00 473 ALA A C 1
ATOM 3444 O O . ALA A 1 473 ? -27.611 -10.449 32.757 1.00 93.00 473 ALA A O 1
ATOM 3445 N N . HIS A 1 474 ? -26.382 -11.236 31.054 1.00 90.81 474 HIS A N 1
ATOM 3446 C CA . HIS A 1 474 ? -26.958 -12.594 31.101 1.00 90.81 474 HIS A CA 1
ATOM 3447 C C . HIS A 1 474 ? -26.503 -13.410 32.311 1.00 90.81 474 HIS A C 1
ATOM 3449 O O . HIS A 1 474 ? -27.223 -14.309 32.732 1.00 90.81 474 HIS A O 1
ATOM 3455 N N . ASN A 1 475 ? -25.333 -13.087 32.868 1.00 90.06 475 ASN A N 1
ATOM 3456 C CA . ASN A 1 475 ? -24.730 -13.835 33.972 1.00 90.06 475 ASN A CA 1
ATOM 3457 C C . ASN A 1 475 ? -24.218 -12.941 35.116 1.00 90.06 475 ASN A C 1
ATOM 3459 O O . ASN A 1 475 ? -23.558 -13.431 36.026 1.00 90.06 475 ASN A O 1
ATOM 3463 N N . ASP A 1 476 ? -24.475 -11.632 35.061 1.00 91.62 476 ASP A N 1
ATOM 3464 C CA . ASP A 1 476 ? -23.973 -10.682 36.057 1.00 91.62 476 ASP A CA 1
ATOM 3465 C C . ASP A 1 476 ? -24.928 -9.486 36.212 1.00 91.62 476 ASP A C 1
ATOM 3467 O O . ASP A 1 476 ? -26.027 -9.458 35.655 1.00 91.62 476 ASP A O 1
ATOM 3471 N N . ILE A 1 477 ? -24.533 -8.497 37.004 1.00 94.69 477 ILE A N 1
ATOM 3472 C CA . ILE A 1 477 ? -25.352 -7.350 37.373 1.00 94.69 477 ILE A CA 1
ATOM 3473 C C . ILE A 1 477 ? -25.389 -6.271 36.286 1.00 94.69 477 ILE A C 1
ATOM 3475 O O . ILE A 1 477 ? -24.400 -5.969 35.619 1.00 94.69 477 ILE A O 1
ATOM 3479 N N . ILE A 1 478 ? -26.521 -5.571 36.206 1.00 96.75 478 ILE A N 1
ATOM 3480 C CA . ILE A 1 478 ? -26.587 -4.236 35.604 1.00 96.75 478 ILE A CA 1
ATOM 3481 C C . ILE A 1 478 ? -26.505 -3.209 36.741 1.00 96.75 478 ILE A C 1
ATOM 3483 O O . ILE A 1 478 ? -27.354 -3.191 37.630 1.00 96.75 478 ILE A O 1
ATOM 3487 N N . SER A 1 479 ? -25.498 -2.328 36.715 1.00 95.94 479 SER A N 1
ATOM 3488 C CA . SER A 1 479 ? -25.321 -1.251 37.703 1.00 95.94 479 SER A CA 1
ATOM 3489 C C . SER A 1 479 ? -25.531 0.127 37.067 1.00 95.94 479 SER A C 1
ATOM 3491 O O . SER A 1 479 ? -24.632 0.650 36.412 1.00 95.94 479 SER A O 1
ATOM 3493 N N . LEU A 1 480 ? -26.673 0.766 37.343 1.00 95.56 480 LEU A N 1
ATOM 3494 C CA . LEU A 1 480 ? -26.978 2.140 36.920 1.00 95.56 480 LEU A CA 1
ATOM 3495 C C . LEU A 1 480 ? -26.827 3.106 38.102 1.00 95.56 480 LEU A C 1
ATOM 3497 O O . LEU A 1 480 ? -27.538 2.994 39.099 1.00 95.56 480 LEU A O 1
ATOM 3501 N N . LYS A 1 481 ? -25.885 4.052 38.010 1.00 94.38 481 LYS A N 1
ATOM 3502 C CA . LYS A 1 481 ? -25.554 4.995 39.093 1.00 94.38 481 LYS A CA 1
ATOM 3503 C C . LYS A 1 481 ? -25.498 6.423 38.558 1.00 94.38 481 LYS A C 1
ATOM 3505 O O . LYS A 1 481 ? -24.857 6.678 37.544 1.00 94.38 481 LYS A O 1
ATOM 3510 N N . ALA A 1 482 ? -26.114 7.359 39.278 1.00 95.00 482 ALA A N 1
ATOM 3511 C CA . ALA A 1 482 ? -26.031 8.791 39.008 1.00 95.00 482 ALA A CA 1
ATOM 3512 C C . ALA A 1 482 ? -25.700 9.542 40.305 1.00 95.00 482 ALA A C 1
ATOM 3514 O O . ALA A 1 482 ? -26.239 9.226 41.363 1.00 95.00 482 ALA A O 1
ATOM 3515 N N . LYS A 1 483 ? -24.802 10.534 40.231 1.00 94.25 483 LYS A N 1
ATOM 3516 C CA . LYS A 1 483 ? -24.515 11.433 41.366 1.00 94.25 483 LYS A CA 1
ATOM 3517 C C . LYS A 1 483 ? -25.681 12.389 41.637 1.00 94.25 483 LYS A C 1
ATOM 3519 O O . LYS A 1 483 ? -25.937 12.738 42.784 1.00 94.25 483 LYS A O 1
ATOM 3524 N N . ASN A 1 484 ? -26.337 12.824 40.564 1.00 94.25 484 ASN A N 1
ATOM 3525 C CA . ASN A 1 484 ? -27.542 13.645 40.602 1.00 94.25 484 ASN A CA 1
ATOM 3526 C C . ASN A 1 484 ? -28.764 12.741 40.359 1.00 94.25 484 ASN A C 1
ATOM 3528 O O . ASN A 1 484 ? -28.739 11.555 40.680 1.00 94.25 484 ASN A O 1
ATOM 3532 N N . ASN A 1 485 ? -29.830 13.288 39.782 1.00 94.94 485 ASN A N 1
ATOM 3533 C CA . ASN A 1 485 ? -31.064 12.552 39.538 1.00 94.94 485 ASN A CA 1
ATOM 3534 C C . ASN A 1 485 ? -30.846 11.366 38.583 1.00 94.94 485 ASN A C 1
ATOM 3536 O O . ASN A 1 485 ? -30.209 11.509 37.539 1.00 94.94 485 ASN A O 1
ATOM 3540 N N . LEU A 1 486 ? -31.443 10.225 38.929 1.00 95.88 486 LEU A N 1
ATOM 3541 C CA . LEU A 1 486 ? -31.687 9.109 38.020 1.00 95.88 486 LEU A CA 1
ATOM 3542 C C . LEU A 1 486 ? -33.180 9.108 37.678 1.00 95.88 486 LEU A C 1
ATOM 3544 O O . LEU A 1 486 ? -34.013 8.972 38.573 1.00 95.88 486 LEU A O 1
ATOM 3548 N N . GLU A 1 487 ? -33.519 9.282 36.402 1.00 95.88 487 GLU A N 1
ATOM 3549 C CA . GLU A 1 487 ? -34.906 9.321 35.938 1.00 95.88 487 GLU A CA 1
ATOM 3550 C C . GLU A 1 487 ? -35.223 8.103 35.067 1.00 95.88 487 GLU A C 1
ATOM 3552 O O . GLU A 1 487 ? -34.561 7.865 34.060 1.00 95.88 487 GLU A O 1
ATOM 3557 N N . LEU A 1 488 ? -36.272 7.364 35.434 1.00 94.88 488 LEU A N 1
ATOM 3558 C CA . LEU A 1 488 ? -36.864 6.298 34.628 1.00 94.88 488 LEU A CA 1
ATOM 3559 C C . LEU A 1 488 ? -38.292 6.726 34.293 1.00 94.88 488 LEU A C 1
ATOM 3561 O O . LEU A 1 488 ? -39.088 6.972 35.200 1.00 94.88 488 LEU A O 1
ATOM 3565 N N . LYS A 1 489 ? -38.596 6.898 33.005 1.00 95.44 489 LYS A N 1
ATOM 3566 C CA . LYS A 1 489 ? -39.864 7.469 32.533 1.00 95.44 489 LYS A CA 1
ATOM 3567 C C . LYS A 1 489 ? -40.379 6.683 31.331 1.00 95.44 489 LYS A C 1
ATOM 3569 O O . LYS A 1 489 ? -39.645 6.483 30.371 1.00 95.44 489 LYS A O 1
ATOM 3574 N N . SER A 1 490 ? -41.656 6.310 31.373 1.00 96.31 490 SER A N 1
ATOM 3575 C CA . SER A 1 490 ? -42.422 5.881 30.202 1.00 96.31 490 SER A CA 1
ATOM 3576 C C . SER A 1 490 ? -43.439 6.971 29.888 1.00 96.31 490 SER A C 1
ATOM 3578 O O . SER A 1 490 ? -44.235 7.340 30.748 1.00 96.31 490 SER A O 1
ATOM 3580 N N . ALA A 1 491 ? -43.365 7.552 28.689 1.00 95.56 491 ALA A N 1
ATOM 3581 C CA . ALA A 1 491 ? -44.193 8.706 28.335 1.00 95.56 491 ALA A CA 1
ATOM 3582 C C . ALA A 1 491 ? -45.652 8.329 28.028 1.00 95.56 491 ALA A C 1
ATOM 3584 O O . ALA A 1 491 ? -46.541 9.161 28.183 1.00 95.56 491 ALA A O 1
ATOM 3585 N N . GLN A 1 492 ? -45.891 7.098 27.566 1.00 95.31 492 GLN A N 1
ATOM 3586 C CA . GLN A 1 492 ? -47.204 6.646 27.085 1.00 95.31 492 GLN A CA 1
ATOM 3587 C C . GLN A 1 492 ? -47.692 5.352 27.747 1.00 95.31 492 GLN A C 1
ATOM 3589 O O . GLN A 1 492 ? -48.878 5.047 27.670 1.00 95.31 492 GLN A O 1
ATOM 3594 N N . ALA A 1 493 ? -46.800 4.585 28.376 1.00 94.75 493 ALA A N 1
ATOM 3595 C CA . ALA A 1 493 ? -47.096 3.253 28.889 1.00 94.75 493 ALA A CA 1
ATOM 3596 C C . ALA A 1 493 ? -46.600 3.096 30.338 1.00 94.75 493 ALA A C 1
ATOM 3598 O O . ALA A 1 493 ? -46.433 4.075 31.066 1.00 94.75 493 ALA A O 1
ATOM 3599 N N . SER A 1 494 ? -46.387 1.859 30.776 1.00 94.38 494 SER A N 1
ATOM 3600 C CA . SER A 1 494 ? -45.921 1.534 32.122 1.00 94.38 494 SER A CA 1
ATOM 3601 C C . SER A 1 494 ? -44.395 1.521 32.235 1.00 94.38 494 SER A C 1
ATOM 3603 O O . SER A 1 494 ? -43.667 1.418 31.247 1.00 94.38 494 SER A O 1
ATOM 3605 N N . ILE A 1 495 ? -43.926 1.613 33.480 1.00 95.25 495 ILE A N 1
ATOM 3606 C CA . ILE A 1 495 ? -42.610 1.133 33.901 1.00 95.25 495 ILE A CA 1
ATOM 3607 C C . ILE A 1 495 ? -42.879 -0.136 34.703 1.00 95.25 495 ILE A C 1
ATOM 3609 O O . ILE A 1 495 ? -43.682 -0.100 35.636 1.00 95.25 495 ILE A O 1
ATOM 3613 N N . ASP A 1 496 ? -42.237 -1.232 34.321 1.00 91.62 496 ASP A N 1
ATOM 3614 C CA . ASP A 1 496 ? -42.417 -2.538 34.946 1.00 91.62 496 ASP A CA 1
ATOM 3615 C C . ASP A 1 496 ? -41.127 -2.964 35.654 1.00 91.62 496 ASP A C 1
ATOM 3617 O O . ASP A 1 496 ? -40.035 -2.861 35.092 1.00 91.62 496 ASP A O 1
ATOM 3621 N N . PHE A 1 497 ? -41.257 -3.413 36.900 1.00 92.00 497 PHE A N 1
ATOM 3622 C CA . PHE A 1 497 ? -40.159 -3.944 37.700 1.00 92.00 497 PHE A CA 1
ATOM 3623 C C . PHE A 1 497 ? -40.541 -5.357 38.126 1.00 92.00 497 PHE A C 1
ATOM 3625 O O . PHE A 1 497 ? -41.486 -5.542 38.892 1.00 92.00 497 PHE A O 1
ATOM 3632 N N . ALA A 1 498 ? -39.777 -6.342 37.662 1.00 91.25 498 ALA A N 1
ATOM 3633 C CA . ALA A 1 498 ? -39.967 -7.747 37.989 1.00 91.25 498 ALA A CA 1
ATOM 3634 C C . ALA A 1 498 ? -38.632 -8.364 38.420 1.00 91.25 498 ALA A C 1
ATOM 3636 O O . ALA A 1 498 ? -37.587 -8.081 37.833 1.00 91.25 498 ALA A O 1
ATOM 3637 N N . ALA A 1 499 ? -38.666 -9.211 39.447 1.00 91.88 499 ALA A N 1
ATOM 3638 C CA . ALA A 1 499 ? -37.501 -9.922 39.958 1.00 91.88 499 ALA A CA 1
ATOM 3639 C C . ALA A 1 499 ? -37.907 -11.313 40.454 1.00 91.88 499 ALA A C 1
ATOM 3641 O O . ALA A 1 499 ? -39.033 -11.508 40.911 1.00 91.88 499 ALA A O 1
ATOM 3642 N N . ALA A 1 500 ? -36.983 -12.274 40.381 1.00 90.69 500 ALA A N 1
ATOM 3643 C CA . ALA A 1 500 ? -37.221 -13.636 40.858 1.00 90.69 500 ALA A CA 1
ATOM 3644 C C . ALA A 1 500 ? -37.272 -13.728 42.393 1.00 90.69 500 ALA A C 1
ATOM 3646 O O . ALA A 1 500 ? -38.022 -14.539 42.932 1.00 90.69 500 ALA A O 1
ATOM 3647 N N . THR A 1 501 ? -36.472 -12.915 43.092 1.00 93.12 501 THR A N 1
ATOM 3648 C CA . THR A 1 501 ? -36.325 -12.970 44.555 1.00 93.12 501 THR A CA 1
ATOM 3649 C C . THR A 1 501 ? -37.056 -11.825 45.244 1.00 93.12 501 THR A C 1
ATOM 3651 O O . THR A 1 501 ? -37.976 -12.058 46.031 1.00 93.12 501 THR A O 1
ATOM 3654 N N . ASP A 1 502 ? -36.654 -10.590 44.951 1.00 95.12 502 ASP A N 1
ATOM 3655 C CA . ASP A 1 502 ? -37.143 -9.403 45.633 1.00 95.12 502 ASP A CA 1
ATOM 3656 C C . ASP A 1 502 ? -36.968 -8.123 44.808 1.00 95.12 502 ASP A C 1
ATOM 3658 O O . ASP A 1 502 ? -36.089 -8.013 43.955 1.00 95.12 502 ASP A O 1
ATOM 3662 N N . ILE A 1 503 ? -37.813 -7.133 45.102 1.00 96.56 503 ILE A N 1
ATOM 3663 C CA . ILE A 1 503 ? -37.665 -5.748 44.647 1.00 96.56 503 ILE A CA 1
ATOM 3664 C C . ILE A 1 503 ? -37.595 -4.864 45.885 1.00 96.56 503 ILE A C 1
ATOM 3666 O O . ILE A 1 503 ? -38.505 -4.883 46.717 1.00 96.56 503 ILE A O 1
ATOM 3670 N N . THR A 1 504 ? -36.542 -4.054 45.993 1.00 95.88 504 THR A N 1
ATOM 3671 C CA . THR A 1 504 ? -36.303 -3.224 47.175 1.00 95.88 504 THR A CA 1
ATOM 3672 C C . THR A 1 504 ? -36.011 -1.768 46.796 1.00 95.88 504 THR A C 1
ATOM 3674 O O . THR A 1 504 ? -35.056 -1.474 46.083 1.00 95.88 504 THR A O 1
ATOM 3677 N N . LEU A 1 505 ? -36.803 -0.834 47.332 1.00 95.69 505 LEU A N 1
ATOM 3678 C CA . LEU A 1 505 ? -36.615 0.615 47.206 1.00 95.69 505 LEU A CA 1
ATOM 3679 C C . LEU A 1 505 ? -36.208 1.180 48.565 1.00 95.69 505 LEU A C 1
ATOM 3681 O O . LEU A 1 505 ? -36.918 0.959 49.544 1.00 95.69 505 LEU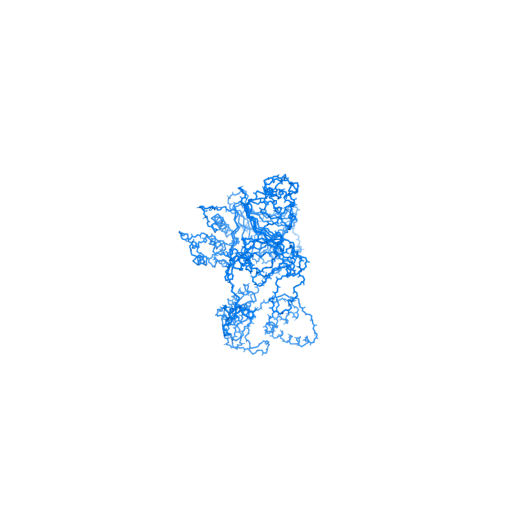 A O 1
ATOM 3685 N N . ARG A 1 506 ? -35.083 1.901 48.657 1.00 95.12 506 ARG A N 1
ATOM 3686 C CA . ARG A 1 506 ? -34.552 2.406 49.939 1.00 95.12 506 ARG A CA 1
ATOM 3687 C C . ARG A 1 506 ? -34.040 3.828 49.818 1.00 95.12 506 ARG A C 1
ATOM 3689 O O . ARG A 1 506 ? -33.542 4.231 48.771 1.00 95.12 506 ARG A O 1
ATOM 3696 N N . THR A 1 507 ? -34.082 4.553 50.926 1.00 95.12 507 THR A N 1
ATOM 3697 C CA . THR A 1 507 ? -33.383 5.830 51.080 1.00 95.12 507 THR A CA 1
ATOM 3698 C C . THR A 1 507 ? -32.256 5.702 52.100 1.00 95.12 507 THR A C 1
ATOM 3700 O O . THR A 1 507 ? -32.321 4.883 53.019 1.00 95.12 507 THR A O 1
ATOM 3703 N N . ALA A 1 508 ? -31.233 6.554 51.986 1.00 92.62 508 ALA A N 1
ATOM 3704 C CA . ALA A 1 508 ? -30.161 6.634 52.983 1.00 92.62 508 ALA A CA 1
ATOM 3705 C C . ALA A 1 508 ? -30.685 6.985 54.393 1.00 92.62 508 ALA A C 1
ATOM 3707 O O . ALA A 1 508 ? -30.074 6.615 55.388 1.00 92.62 508 ALA A O 1
ATOM 3708 N N . GLY A 1 509 ? -31.846 7.649 54.481 1.00 92.12 509 GLY A N 1
ATOM 3709 C CA . GLY A 1 509 ? -32.539 7.965 55.735 1.00 92.12 509 GLY A CA 1
ATOM 3710 C C . GLY A 1 509 ? -33.303 6.793 56.368 1.00 92.12 509 GLY A C 1
ATOM 3711 O O . GLY A 1 509 ? -34.024 7.000 57.340 1.00 92.12 509 GLY A O 1
ATOM 3712 N N . GLY A 1 510 ? -33.190 5.577 55.824 1.00 92.31 510 GLY A N 1
ATOM 3713 C CA . GLY A 1 510 ? -33.715 4.352 56.434 1.00 92.31 510 GLY A CA 1
ATOM 3714 C C . GLY A 1 510 ? -35.164 3.996 56.087 1.00 92.31 510 GLY A C 1
ATOM 3715 O O . GLY A 1 510 ? -35.664 2.997 56.596 1.00 92.31 510 GLY A O 1
ATOM 3716 N N . ALA A 1 511 ? -35.850 4.761 55.230 1.00 96.25 511 ALA A N 1
ATOM 3717 C CA . ALA A 1 511 ? -37.155 4.352 54.701 1.00 96.25 511 ALA A CA 1
ATOM 3718 C C . ALA A 1 511 ? -36.982 3.303 53.591 1.00 96.25 511 ALA A C 1
ATOM 3720 O O . ALA A 1 511 ? -36.091 3.446 52.749 1.00 96.25 511 ALA A O 1
ATOM 3721 N N . ALA A 1 512 ? -37.825 2.269 53.579 1.00 96.00 512 ALA A N 1
ATOM 3722 C CA . ALA A 1 512 ? -37.774 1.189 52.603 1.00 96.00 512 ALA A CA 1
ATOM 3723 C C . ALA A 1 512 ? -39.152 0.593 52.271 1.00 96.00 512 ALA A C 1
ATOM 3725 O O . ALA A 1 512 ? -40.039 0.508 53.126 1.00 96.00 512 ALA A O 1
ATOM 3726 N N . ILE A 1 513 ? -39.292 0.138 51.026 1.00 97.06 513 ILE A N 1
ATOM 3727 C CA . ILE A 1 513 ? -40.370 -0.738 50.554 1.00 97.06 513 ILE A CA 1
ATOM 3728 C C . ILE A 1 513 ? -39.707 -1.978 49.950 1.00 97.06 513 ILE A C 1
ATOM 3730 O O . ILE A 1 513 ? -38.882 -1.845 49.046 1.00 97.06 513 ILE A O 1
ATOM 3734 N N . THR A 1 514 ? -40.069 -3.163 50.436 1.00 96.25 514 THR A N 1
ATOM 3735 C CA . THR A 1 514 ? -39.555 -4.453 49.951 1.00 96.25 514 THR A CA 1
ATOM 3736 C C . THR A 1 514 ? -40.712 -5.343 49.518 1.00 96.25 514 THR A C 1
ATOM 3738 O O . THR A 1 514 ? -41.652 -5.551 50.285 1.00 96.25 514 THR A O 1
ATOM 3741 N N . ILE A 1 515 ? -40.629 -5.888 48.307 1.00 95.00 515 ILE A N 1
ATOM 3742 C CA . ILE A 1 515 ? -41.556 -6.880 47.756 1.00 95.00 515 ILE A CA 1
ATOM 3743 C C . ILE A 1 515 ? -40.793 -8.200 47.670 1.00 95.00 515 ILE A C 1
ATOM 3745 O O . ILE A 1 515 ? -39.833 -8.280 46.912 1.00 95.00 515 ILE A O 1
ATOM 3749 N N . ALA A 1 516 ? -41.178 -9.207 48.457 1.00 94.19 516 ALA A N 1
ATOM 3750 C CA . ALA A 1 516 ? -40.476 -10.493 48.515 1.00 94.19 516 ALA A CA 1
ATOM 3751 C C . ALA A 1 516 ? -41.388 -11.616 49.027 1.00 94.19 516 ALA A C 1
ATOM 3753 O O . ALA A 1 516 ? -42.186 -11.406 49.944 1.00 94.19 516 ALA A O 1
ATOM 3754 N N . GLY A 1 517 ? -41.266 -12.821 48.456 1.00 87.50 517 GLY A N 1
ATOM 3755 C CA . GLY A 1 517 ? -42.006 -14.009 48.913 1.00 87.50 517 GLY A CA 1
ATOM 3756 C C . GLY A 1 517 ? -43.531 -13.832 48.939 1.00 87.50 517 GLY A C 1
ATOM 3757 O O . GLY A 1 517 ? -44.189 -14.342 49.841 1.00 87.50 517 GLY A O 1
ATOM 3758 N N . GLY A 1 518 ? -44.081 -13.043 48.008 1.00 85.56 518 GLY A N 1
ATOM 3759 C CA . GLY A 1 518 ? -45.508 -12.693 47.955 1.00 85.56 518 GLY A CA 1
ATOM 3760 C C . GLY A 1 518 ? -45.959 -11.603 48.940 1.00 85.56 518 GLY A C 1
ATOM 3761 O O . GLY A 1 518 ? -47.136 -11.256 48.952 1.00 85.56 518 GLY A O 1
ATOM 3762 N N . ASN A 1 519 ? -45.052 -11.039 49.745 1.00 89.81 519 ASN A N 1
ATOM 3763 C CA . ASN A 1 519 ? -45.352 -10.007 50.739 1.00 89.81 519 ASN A CA 1
ATOM 3764 C C . ASN A 1 519 ? -44.873 -8.619 50.296 1.00 89.81 519 ASN A C 1
ATOM 3766 O O . ASN A 1 519 ? -43.890 -8.492 49.566 1.00 89.81 519 ASN A O 1
ATOM 3770 N N . ILE A 1 520 ? -45.522 -7.576 50.826 1.00 93.12 520 ILE A N 1
ATOM 3771 C CA . ILE A 1 520 ? -45.070 -6.181 50.739 1.00 93.12 520 ILE A CA 1
ATOM 3772 C C . ILE A 1 520 ? -44.743 -5.695 52.155 1.00 93.12 520 ILE A C 1
ATOM 3774 O O . ILE A 1 520 ? -45.623 -5.617 53.010 1.00 93.12 520 ILE A O 1
ATOM 3778 N N . THR A 1 521 ? -43.481 -5.345 52.398 1.00 94.44 521 THR A N 1
ATOM 3779 C CA . THR A 1 521 ? -42.989 -4.797 53.670 1.00 94.44 521 THR A CA 1
ATOM 3780 C C . THR A 1 521 ? -42.695 -3.309 53.511 1.00 94.44 521 THR A C 1
ATOM 3782 O O . THR A 1 521 ? -41.864 -2.928 52.690 1.00 94.44 521 THR A O 1
ATOM 3785 N N . VAL A 1 522 ? -43.344 -2.464 54.316 1.00 95.12 522 VAL A N 1
ATOM 3786 C CA . VAL A 1 522 ? -43.101 -1.012 54.357 1.00 95.12 522 VAL A CA 1
ATOM 3787 C C . VAL A 1 522 ? -42.504 -0.649 55.714 1.00 95.12 522 VAL A C 1
ATOM 3789 O O . VAL A 1 522 ? -43.122 -0.891 56.748 1.00 95.12 522 VAL A O 1
ATOM 3792 N N . GLN A 1 523 ? -41.304 -0.071 55.716 1.00 94.00 523 GLN A N 1
ATOM 3793 C CA . GLN A 1 523 ? -40.563 0.293 56.925 1.00 94.00 523 GLN A CA 1
ATOM 3794 C C . GLN A 1 523 ? -40.062 1.731 56.827 1.00 94.00 523 GLN A C 1
ATOM 3796 O O . GLN A 1 523 ? -39.529 2.147 55.801 1.00 94.00 523 GLN A O 1
ATOM 3801 N N . CYS A 1 524 ? -40.184 2.502 57.905 1.00 95.00 524 CYS A N 1
ATOM 3802 C CA . CYS A 1 524 ? -39.499 3.785 58.019 1.00 95.00 524 CYS A CA 1
ATOM 3803 C C . CYS A 1 524 ? -39.276 4.166 59.490 1.00 95.00 524 CYS A C 1
ATOM 3805 O O . CYS A 1 524 ? -40.132 3.863 60.319 1.00 95.00 524 CYS A O 1
ATOM 3807 N N . PRO A 1 525 ? -38.187 4.887 59.822 1.00 94.00 525 PRO A N 1
ATOM 3808 C CA . PRO A 1 525 ? -37.985 5.448 61.163 1.00 94.00 525 PRO A CA 1
ATOM 3809 C C . PRO A 1 525 ? -39.030 6.507 61.540 1.00 94.00 525 PRO A C 1
ATOM 3811 O O . PRO A 1 525 ? -39.259 6.777 62.714 1.00 94.00 525 PRO A O 1
ATOM 3814 N N . GLY A 1 526 ? -39.630 7.143 60.530 1.00 92.12 526 GLY A N 1
ATOM 3815 C CA . GLY A 1 526 ? -40.661 8.162 60.689 1.00 92.12 526 GLY A CA 1
ATOM 3816 C C . GLY A 1 526 ? -42.084 7.611 60.586 1.00 92.12 526 GLY A C 1
ATOM 3817 O O . GLY A 1 526 ? -42.361 6.440 60.830 1.00 92.12 526 GLY A O 1
ATOM 3818 N N . LYS A 1 527 ? -43.012 8.486 60.196 1.00 92.44 527 LYS A N 1
ATOM 3819 C CA . LYS A 1 527 ? -44.433 8.167 60.027 1.00 92.44 527 LYS A CA 1
ATOM 3820 C C . LYS A 1 527 ? -44.714 7.602 58.631 1.00 92.44 527 LYS A C 1
ATOM 3822 O O . LYS A 1 527 ? -44.447 8.276 57.640 1.00 92.44 527 LYS A O 1
ATOM 3827 N N . ILE A 1 528 ? -45.381 6.449 58.559 1.00 92.88 528 ILE A N 1
ATOM 3828 C CA . ILE A 1 528 ? -46.066 6.005 57.335 1.00 92.88 528 ILE A CA 1
ATOM 3829 C C . ILE A 1 528 ? -47.365 6.815 57.210 1.00 92.88 528 ILE A C 1
ATOM 3831 O O . ILE A 1 528 ? -48.290 6.656 58.008 1.00 92.88 528 ILE A O 1
ATOM 3835 N N . LEU A 1 529 ? -47.436 7.725 56.238 1.00 91.44 529 LEU A N 1
ATOM 3836 C CA . LEU A 1 529 ? -48.619 8.544 55.966 1.00 91.44 529 LEU A CA 1
ATOM 3837 C C . LEU A 1 529 ? -49.322 8.052 54.697 1.00 91.44 529 LEU A C 1
ATOM 3839 O O . LEU A 1 529 ? -48.757 8.128 53.613 1.00 91.44 529 LEU A O 1
ATOM 3843 N N . VAL A 1 530 ? -50.575 7.608 54.829 1.00 89.56 530 VAL A N 1
ATOM 3844 C CA . VAL A 1 530 ? -51.403 7.146 53.702 1.00 89.56 530 VAL A CA 1
ATOM 3845 C C . VAL A 1 530 ? -52.576 8.106 53.486 1.00 89.56 530 VAL A C 1
ATOM 3847 O O . VAL A 1 530 ? -53.541 8.108 54.258 1.00 89.56 530 VAL A O 1
ATOM 3850 N N . GLN A 1 531 ? -52.509 8.918 52.430 1.00 88.94 531 GLN A N 1
ATOM 3851 C CA . GLN A 1 531 ? -53.563 9.866 52.046 1.00 88.94 531 GLN A CA 1
ATOM 3852 C C . GLN A 1 531 ? -54.440 9.260 50.941 1.00 88.94 531 GLN A C 1
ATOM 3854 O O . GLN A 1 531 ? -53.970 9.045 49.831 1.00 88.94 531 GLN A O 1
ATOM 3859 N N . ALA A 1 532 ? -55.706 8.955 51.249 1.00 87.06 532 ALA A N 1
ATOM 3860 C CA . ALA A 1 532 ? -56.651 8.346 50.305 1.00 87.06 532 ALA A CA 1
ATOM 3861 C C . ALA A 1 532 ? -58.105 8.654 50.698 1.00 87.06 532 ALA A C 1
ATOM 3863 O O . ALA A 1 532 ? -58.413 8.639 51.895 1.00 87.06 532 ALA A O 1
ATOM 3864 N N . GLY A 1 533 ? -58.982 8.868 49.705 1.00 86.31 533 GLY A N 1
ATOM 3865 C CA . GLY A 1 533 ? -60.425 9.103 49.897 1.00 86.31 533 GLY A CA 1
ATOM 3866 C C . GLY A 1 533 ? -61.214 7.873 50.376 1.00 86.31 533 GLY A C 1
ATOM 3867 O O . GLY A 1 533 ? -62.214 8.021 51.068 1.00 86.31 533 GLY A O 1
ATOM 3868 N N . GLN A 1 534 ? -60.728 6.660 50.090 1.00 83.50 534 GLN A N 1
ATOM 3869 C CA . GLN A 1 534 ? -61.228 5.384 50.617 1.00 83.50 534 GLN A CA 1
ATOM 3870 C C . GLN A 1 534 ? -60.056 4.412 50.807 1.00 83.50 534 GLN A C 1
ATOM 3872 O O . GLN A 1 534 ? -59.059 4.488 50.091 1.00 83.50 534 GLN A O 1
ATOM 3877 N N . LYS A 1 535 ? -60.166 3.506 51.785 1.00 83.56 535 LYS A N 1
ATOM 3878 C CA . LYS A 1 535 ? -59.191 2.437 52.047 1.00 83.56 535 LYS A CA 1
ATOM 3879 C C . LYS A 1 535 ? -59.960 1.128 52.184 1.00 83.56 535 LYS A C 1
ATOM 3881 O O . LYS A 1 535 ? -60.778 1.009 53.090 1.00 83.56 535 LYS A O 1
ATOM 3886 N N . SER A 1 536 ? -59.721 0.181 51.285 1.00 79.31 536 SER A N 1
ATOM 3887 C CA . SER A 1 536 ? -60.336 -1.147 51.304 1.00 79.31 536 SER A CA 1
ATOM 3888 C C . SER A 1 536 ? -59.233 -2.188 51.176 1.00 79.31 536 SER A C 1
ATOM 3890 O O . SER A 1 536 ? -58.434 -2.118 50.246 1.00 79.31 536 SER A O 1
ATOM 3892 N N . PHE A 1 537 ? -59.173 -3.118 52.125 1.00 78.69 537 PHE A N 1
ATOM 3893 C CA . PHE A 1 537 ? -58.237 -4.238 52.119 1.00 78.69 537 PHE A CA 1
ATOM 3894 C C . PHE A 1 537 ? -59.063 -5.516 51.964 1.00 78.69 537 PHE A C 1
ATOM 3896 O O . PHE A 1 537 ? -59.664 -5.995 52.924 1.00 78.69 537 PHE A O 1
ATOM 3903 N N . THR A 1 538 ? -59.169 -6.012 50.733 1.00 78.75 538 THR A N 1
ATOM 3904 C CA . THR A 1 538 ? -59.822 -7.289 50.417 1.00 78.75 538 THR A CA 1
ATOM 3905 C C . THR A 1 538 ? -58.819 -8.442 50.540 1.00 78.75 538 THR A C 1
ATOM 3907 O O . THR A 1 538 ? -57.634 -8.222 50.792 1.00 78.75 538 THR A O 1
ATOM 3910 N N . GLY A 1 539 ? -59.289 -9.688 50.432 1.00 74.75 539 GLY A N 1
ATOM 3911 C CA . GLY A 1 539 ? -58.417 -10.866 50.493 1.00 74.75 539 GLY A CA 1
ATOM 3912 C C . GLY A 1 539 ? -57.345 -10.865 49.395 1.00 74.75 539 GLY A C 1
ATOM 3913 O O . GLY A 1 539 ? -57.528 -10.252 48.344 1.00 74.75 539 GLY A O 1
ATOM 3914 N N . GLY A 1 540 ? -56.227 -11.550 49.645 1.00 73.75 540 GLY A N 1
ATOM 3915 C CA . GLY A 1 540 ? -55.107 -11.611 48.705 1.00 73.75 540 GLY A CA 1
ATOM 3916 C C . GLY A 1 540 ? -55.495 -12.201 47.345 1.00 73.75 540 GLY A C 1
ATOM 3917 O O . GLY A 1 540 ? -56.314 -13.113 47.259 1.00 73.75 540 GLY A O 1
ATOM 3918 N N . ALA A 1 541 ? -54.867 -11.692 46.287 1.00 73.44 541 ALA A N 1
ATOM 3919 C CA . ALA A 1 541 ? -54.928 -12.230 44.933 1.00 73.44 541 ALA A CA 1
ATOM 3920 C C . ALA A 1 541 ? -53.504 -12.547 44.455 1.00 73.44 541 ALA A C 1
ATOM 3922 O O . ALA A 1 541 ? -52.542 -11.938 44.923 1.00 73.44 541 ALA A O 1
ATOM 3923 N N . SER A 1 542 ? -53.368 -13.496 43.531 1.00 75.06 542 SER A N 1
ATOM 3924 C CA . SER A 1 542 ? -52.086 -13.866 42.927 1.00 75.06 542 SER A CA 1
ATOM 3925 C C . SER A 1 542 ? -52.124 -13.592 41.427 1.00 75.06 542 SER A C 1
ATOM 3927 O O . SER A 1 542 ? -53.117 -13.888 40.762 1.00 75.06 542 SER A O 1
ATOM 3929 N N . LEU A 1 543 ? -51.044 -13.013 40.910 1.00 76.25 543 LEU A N 1
ATOM 3930 C CA . LEU A 1 543 ? -50.804 -12.756 39.495 1.00 76.25 543 LEU A CA 1
ATOM 3931 C C . LEU A 1 543 ? -49.391 -13.252 39.186 1.00 76.25 543 LEU A C 1
ATOM 3933 O O . LEU A 1 543 ? -48.436 -12.831 39.836 1.00 76.25 543 LEU A O 1
ATOM 3937 N N . ASN A 1 544 ? -49.266 -14.155 38.216 1.00 76.94 544 ASN A N 1
ATOM 3938 C CA . ASN A 1 544 ? -47.971 -14.670 37.778 1.00 76.94 544 ASN A CA 1
ATOM 3939 C C . ASN A 1 544 ? -47.395 -13.767 36.683 1.00 76.94 544 ASN A C 1
ATOM 3941 O O . ASN A 1 544 ? -48.111 -13.390 35.756 1.00 76.94 544 ASN A O 1
ATOM 3945 N N . TYR A 1 545 ? -46.097 -13.478 36.764 1.00 81.25 545 TYR A N 1
ATOM 3946 C CA . TYR A 1 545 ? -45.342 -12.773 35.730 1.00 81.25 545 TYR A CA 1
ATOM 3947 C C . TYR A 1 545 ? -44.238 -13.689 35.200 1.00 81.25 545 TYR A C 1
ATOM 3949 O O . TYR A 1 545 ? -43.453 -14.227 35.981 1.00 81.25 545 TYR A O 1
ATOM 3957 N N . ALA A 1 546 ? -44.184 -13.896 33.885 1.00 82.88 546 ALA A N 1
ATOM 3958 C CA . ALA A 1 546 ? -43.144 -14.712 33.270 1.00 82.88 546 ALA A CA 1
ATOM 3959 C C . ALA A 1 546 ? -41.859 -13.886 33.123 1.00 82.88 546 ALA A C 1
ATOM 3961 O O . ALA A 1 546 ? -41.835 -12.894 32.399 1.00 82.88 546 ALA A O 1
ATOM 3962 N N . LEU A 1 547 ? -40.791 -14.293 33.812 1.00 85.88 547 LEU A N 1
ATOM 3963 C CA . LEU A 1 547 ? -39.481 -13.659 33.671 1.00 85.88 547 LEU A CA 1
ATOM 3964 C C . LEU A 1 547 ? -38.812 -14.072 32.347 1.00 85.88 547 LEU A C 1
ATOM 3966 O O . LEU A 1 547 ? -38.999 -15.207 31.900 1.00 85.88 547 LEU A O 1
ATOM 3970 N N . PRO A 1 548 ? -38.017 -13.183 31.725 1.00 80.38 548 PRO A N 1
ATOM 3971 C CA . PRO A 1 548 ? -37.277 -13.514 30.514 1.00 80.38 548 PRO A CA 1
ATOM 3972 C C . PRO A 1 548 ? -36.274 -14.651 30.769 1.00 80.38 548 PRO A C 1
ATOM 3974 O O . PRO A 1 548 ? -35.523 -14.621 31.745 1.00 80.38 548 PRO A O 1
ATOM 3977 N N . MET A 1 549 ? -36.243 -15.643 29.874 1.00 81.38 549 MET A N 1
ATOM 3978 C CA . MET A 1 549 ? -35.208 -16.679 29.873 1.00 81.38 549 MET A CA 1
ATOM 3979 C C . MET A 1 549 ? -33.896 -16.091 29.350 1.00 81.38 549 MET A C 1
ATOM 3981 O O . MET A 1 549 ? -33.837 -15.633 28.209 1.00 81.38 549 MET A O 1
ATOM 3985 N N . MET A 1 550 ? -32.847 -16.125 30.173 1.00 82.69 550 MET A N 1
ATOM 3986 C CA . MET A 1 550 ? -31.511 -15.688 29.765 1.00 82.69 550 MET A CA 1
ATOM 3987 C C . MET A 1 550 ? -30.756 -16.848 29.101 1.00 82.69 550 MET A C 1
ATOM 3989 O O . MET A 1 550 ? -30.734 -17.947 29.661 1.00 82.69 550 MET A O 1
ATOM 3993 N N . PRO A 1 551 ? -30.127 -16.639 27.933 1.00 76.31 551 PRO A N 1
ATOM 3994 C CA . PRO A 1 551 ? -29.224 -17.624 27.353 1.00 76.31 551 PRO A CA 1
ATOM 3995 C C . PRO A 1 551 ? -28.008 -17.840 28.262 1.00 76.31 551 PRO A C 1
ATOM 3997 O O . PRO A 1 551 ? -27.364 -16.881 28.682 1.00 76.31 551 PRO A O 1
ATOM 4000 N N . SER A 1 552 ? -27.663 -19.096 28.539 1.00 60.19 552 SER A N 1
ATOM 4001 C CA . SER A 1 552 ? -26.401 -19.462 29.183 1.00 60.19 552 SER A CA 1
ATOM 4002 C C . SER A 1 552 ? -25.460 -20.015 28.121 1.00 60.19 552 SER A C 1
ATOM 4004 O O . SER A 1 552 ? -25.613 -21.150 27.665 1.00 60.19 552 SER A O 1
ATOM 4006 N N . SER A 1 553 ? -24.507 -19.208 27.681 1.00 54.38 553 SER A N 1
ATOM 4007 C CA . SER A 1 553 ? -23.454 -19.667 26.780 1.00 54.38 553 SER A CA 1
ATOM 4008 C C . SER A 1 553 ? -22.139 -19.101 27.285 1.00 54.38 553 SER A C 1
ATOM 4010 O O . SER A 1 553 ? -21.838 -17.928 27.071 1.00 54.38 553 SER A O 1
ATOM 4012 N N . THR A 1 554 ? -21.384 -19.917 28.016 1.00 50.47 554 THR A N 1
ATOM 4013 C CA . THR A 1 554 ? -19.984 -19.626 28.309 1.00 50.47 554 THR A CA 1
ATOM 4014 C C . THR A 1 554 ? -19.161 -20.084 27.117 1.00 50.47 554 THR A C 1
ATOM 4016 O O . THR A 1 554 ? -19.340 -21.181 26.588 1.00 50.47 554 THR A O 1
ATOM 4019 N N . LEU A 1 555 ? -18.277 -19.211 26.646 1.00 47.66 555 LEU A N 1
ATOM 4020 C CA . LEU A 1 555 ? -17.218 -19.616 25.738 1.00 47.66 555 LEU A CA 1
ATOM 4021 C C . LEU A 1 555 ? -16.152 -20.261 26.625 1.00 47.66 555 LEU A C 1
ATOM 4023 O O . LEU A 1 555 ? -15.311 -19.568 27.196 1.00 47.66 555 LEU A O 1
ATOM 4027 N N . ASP A 1 556 ? -16.262 -21.573 26.829 1.00 47.03 556 ASP A N 1
ATOM 4028 C CA . ASP A 1 556 ? -15.310 -22.317 27.646 1.00 47.03 556 ASP A CA 1
ATOM 4029 C C . ASP A 1 556 ? -13.967 -22.353 26.909 1.00 47.03 556 ASP A C 1
ATOM 4031 O O . ASP A 1 556 ? -13.713 -23.189 26.041 1.00 47.03 556 ASP A O 1
ATOM 4035 N N . LEU A 1 557 ? -13.083 -21.417 27.253 1.00 50.91 557 LEU A N 1
ATOM 4036 C CA . LEU A 1 557 ? -11.663 -21.536 26.953 1.00 50.91 557 LEU A CA 1
ATOM 4037 C C . LEU A 1 557 ? -11.111 -22.648 27.848 1.00 50.91 557 LEU A C 1
ATOM 4039 O O . LEU A 1 557 ? -10.600 -22.388 28.934 1.00 50.91 557 LEU A O 1
ATOM 4043 N N . VAL A 1 558 ? -11.284 -23.900 27.425 1.00 53.66 558 VAL A N 1
ATOM 4044 C CA . VAL A 1 558 ? -10.829 -25.069 28.182 1.00 53.66 558 VAL A CA 1
ATOM 4045 C C . VAL A 1 558 ? -9.294 -25.065 28.213 1.00 53.66 558 VAL A C 1
ATOM 4047 O O . VAL A 1 558 ? -8.669 -25.168 27.150 1.00 53.66 558 VAL A O 1
ATOM 4050 N N . PRO A 1 559 ? -8.650 -24.973 29.396 1.00 55.06 559 PRO A N 1
ATOM 4051 C CA . PRO A 1 559 ? -7.211 -25.165 29.512 1.00 55.06 559 PRO A CA 1
ATOM 4052 C C . PRO A 1 559 ? -6.864 -26.556 28.980 1.00 55.06 559 PRO A C 1
ATOM 4054 O O . PRO A 1 559 ? -7.305 -27.572 29.522 1.00 55.06 559 PRO A O 1
ATOM 4057 N N . THR A 1 560 ? -6.119 -26.614 27.879 1.00 60.38 560 THR A N 1
ATOM 4058 C CA . THR A 1 560 ? -5.801 -27.885 27.227 1.00 60.38 560 THR A CA 1
ATOM 4059 C C . THR A 1 560 ? -4.674 -28.560 28.001 1.00 60.38 560 THR A C 1
ATOM 4061 O O . THR A 1 560 ? -3.530 -28.118 27.941 1.00 60.38 560 THR A O 1
ATOM 4064 N N . LYS A 1 561 ? -4.989 -29.620 28.754 1.00 66.50 561 LYS A N 1
ATOM 4065 C CA . LYS A 1 561 ? -3.978 -30.473 29.393 1.00 66.50 561 LYS A CA 1
ATOM 4066 C C . LYS A 1 561 ? -3.550 -31.555 28.414 1.00 66.50 561 LYS A C 1
ATOM 4068 O O . LYS A 1 561 ? -4.365 -32.384 28.011 1.00 66.50 561 LYS A O 1
ATOM 4073 N N . LEU A 1 562 ? -2.279 -31.550 28.030 1.00 74.25 562 LEU A N 1
ATOM 4074 C CA . LEU A 1 562 ? -1.739 -32.557 27.123 1.00 74.25 562 LEU A CA 1
ATOM 4075 C C . LEU A 1 562 ? -1.561 -33.883 27.875 1.00 74.25 562 LEU A C 1
ATOM 4077 O O . LEU A 1 562 ? -0.811 -33.962 28.845 1.00 74.25 562 LEU A O 1
ATOM 4081 N N . ASN A 1 563 ? -2.250 -34.935 27.428 1.00 75.75 563 ASN A N 1
ATOM 4082 C CA . ASN A 1 563 ? -2.117 -36.287 27.976 1.00 75.75 563 ASN A CA 1
ATOM 4083 C C . ASN A 1 563 ? -1.261 -37.141 27.033 1.00 75.75 563 ASN A C 1
ATOM 4085 O O . ASN A 1 563 ? -1.778 -37.869 26.188 1.00 75.75 563 ASN A O 1
ATOM 4089 N N . LEU A 1 564 ? 0.058 -36.989 27.135 1.00 82.25 564 LEU A N 1
ATOM 4090 C CA . LEU A 1 564 ? 1.012 -37.595 26.209 1.00 82.25 564 LEU A CA 1
ATOM 4091 C C . LEU A 1 564 ? 1.732 -38.773 26.866 1.00 82.25 564 LEU A C 1
ATOM 4093 O O . LEU A 1 564 ? 2.133 -38.705 28.026 1.00 82.25 564 LEU A O 1
ATOM 4097 N N . TYR A 1 565 ? 1.937 -39.832 26.090 1.00 82.44 565 TYR A N 1
ATOM 4098 C CA . TYR A 1 565 ? 2.717 -41.002 26.479 1.00 82.44 565 TYR A CA 1
ATOM 4099 C C . TYR A 1 565 ? 3.769 -41.291 25.409 1.00 82.44 565 TYR A C 1
ATOM 4101 O O . TYR A 1 565 ? 3.490 -41.170 24.214 1.00 82.44 565 TYR A O 1
ATOM 4109 N N . LEU A 1 566 ? 4.958 -41.690 25.844 1.00 87.00 566 LEU A N 1
ATOM 4110 C CA . LEU A 1 566 ? 6.059 -42.108 24.987 1.00 87.00 566 LEU A CA 1
ATOM 4111 C C . LEU A 1 566 ? 5.927 -43.605 24.704 1.00 87.00 566 LEU A C 1
ATOM 4113 O O . LEU A 1 566 ? 5.798 -44.400 25.640 1.00 87.00 566 LEU A O 1
ATOM 4117 N N . SER A 1 567 ? 5.951 -43.991 23.432 1.00 82.31 567 SER A N 1
ATOM 4118 C CA . SER A 1 567 ? 5.887 -45.389 22.997 1.00 82.31 567 SER A CA 1
ATOM 4119 C C . SER A 1 567 ? 6.888 -45.661 21.878 1.00 82.31 567 SER A C 1
ATOM 4121 O O . SER A 1 567 ? 7.262 -44.757 21.140 1.00 82.31 567 SER A O 1
ATOM 4123 N N . ASP A 1 568 ? 7.349 -46.902 21.768 1.00 81.69 568 ASP A N 1
ATOM 4124 C CA . ASP A 1 568 ? 8.310 -47.325 20.736 1.00 81.69 568 ASP A CA 1
ATOM 4125 C C . ASP A 1 568 ? 7.694 -47.442 19.329 1.00 81.69 568 ASP A C 1
ATOM 4127 O O . ASP A 1 568 ? 8.390 -47.302 18.323 1.00 81.69 568 ASP A O 1
ATOM 4131 N N . ALA A 1 569 ? 6.382 -47.652 19.256 1.00 76.00 569 ALA A N 1
ATOM 4132 C CA . ALA A 1 569 ? 5.600 -47.700 18.033 1.00 76.00 569 ALA A CA 1
ATOM 4133 C C . ALA A 1 569 ? 4.255 -46.974 18.196 1.00 76.00 569 ALA A C 1
ATOM 4135 O O . ALA A 1 569 ? 3.775 -46.729 19.310 1.00 76.00 569 ALA A O 1
ATOM 4136 N N . ALA A 1 570 ? 3.647 -46.634 17.059 1.00 71.06 570 ALA A N 1
ATOM 4137 C CA . ALA A 1 570 ? 2.295 -46.099 16.995 1.00 71.06 570 ALA A CA 1
ATOM 4138 C C . ALA A 1 570 ? 1.248 -47.160 17.371 1.00 71.06 570 ALA A C 1
ATOM 4140 O O . ALA A 1 570 ? 1.395 -48.347 17.071 1.00 71.06 570 ALA A O 1
ATOM 4141 N N . GLY A 1 571 ? 0.151 -46.710 17.975 1.00 66.75 571 GLY A N 1
ATOM 4142 C CA . GLY A 1 571 ? -0.986 -47.552 18.324 1.00 66.75 571 GLY A CA 1
ATOM 4143 C C . GLY A 1 571 ? -0.985 -48.121 19.744 1.00 66.75 571 GLY A C 1
ATOM 4144 O O . GLY A 1 571 ? -0.058 -47.904 20.523 1.00 66.75 571 GLY A O 1
ATOM 4145 N N . PRO A 1 572 ? -2.036 -48.880 20.103 1.00 61.47 572 PRO A N 1
ATOM 4146 C CA . PRO A 1 572 ? -2.260 -49.362 21.465 1.00 61.47 572 PRO A CA 1
ATOM 4147 C C . PRO A 1 572 ? -1.303 -50.494 21.871 1.00 61.47 572 PRO A C 1
ATOM 4149 O O . PRO A 1 572 ? -1.260 -50.867 23.039 1.00 61.47 572 PRO A O 1
ATOM 4152 N N . PHE A 1 573 ? -0.543 -51.041 20.917 1.00 67.69 573 PHE A N 1
ATOM 4153 C CA . PHE A 1 573 ? 0.435 -52.108 21.138 1.00 67.69 573 PHE A CA 1
ATOM 4154 C C . PHE A 1 573 ? 1.877 -51.600 21.257 1.00 67.69 573 PHE A C 1
ATOM 4156 O O . PHE A 1 573 ? 2.767 -52.408 21.511 1.00 67.69 573 PHE A O 1
ATOM 4163 N N . GLY A 1 574 ? 2.116 -50.294 21.079 1.00 71.94 574 GLY A N 1
ATOM 4164 C CA . GLY A 1 574 ? 3.426 -49.699 21.328 1.00 71.94 574 GLY A CA 1
ATOM 4165 C C . GLY A 1 574 ? 3.793 -49.830 22.805 1.00 71.94 574 GLY A C 1
ATOM 4166 O O . GLY A 1 574 ? 3.030 -49.415 23.684 1.00 71.94 574 GLY A O 1
ATOM 4167 N N . ALA A 1 575 ? 4.955 -50.410 23.092 1.00 80.69 575 ALA A N 1
ATOM 4168 C CA . ALA A 1 575 ? 5.461 -50.517 24.446 1.00 80.69 575 ALA A CA 1
ATOM 4169 C C . ALA A 1 575 ? 5.757 -49.111 24.974 1.00 80.69 575 ALA A C 1
ATOM 4171 O O . ALA A 1 575 ? 6.469 -48.320 24.350 1.00 80.69 575 ALA A O 1
ATOM 4172 N N . ARG A 1 576 ? 5.185 -48.785 26.137 1.00 85.25 576 ARG A N 1
ATOM 4173 C CA . ARG A 1 576 ? 5.481 -47.531 26.835 1.00 85.25 576 ARG A CA 1
ATOM 4174 C C . ARG A 1 576 ? 6.967 -47.482 27.165 1.00 85.25 576 ARG A C 1
ATOM 4176 O O . ARG A 1 576 ? 7.519 -48.479 27.626 1.00 85.25 576 ARG A O 1
ATOM 4183 N N . ILE A 1 577 ? 7.590 -46.323 26.963 1.00 86.69 577 ILE A N 1
ATOM 4184 C CA . ILE A 1 577 ? 9.009 -46.129 27.266 1.00 86.69 577 ILE A CA 1
ATOM 4185 C C . ILE A 1 577 ? 9.134 -45.324 28.569 1.00 86.69 577 ILE A C 1
ATOM 4187 O O . ILE A 1 577 ? 9.021 -44.089 28.556 1.00 86.69 577 ILE A O 1
ATOM 4191 N N . PRO A 1 578 ? 9.303 -46.001 29.720 1.00 90.62 578 PRO A N 1
ATOM 4192 C CA . PRO A 1 578 ? 9.377 -45.332 31.010 1.00 90.62 578 PRO A CA 1
ATOM 4193 C C . PRO A 1 578 ? 10.689 -44.564 31.164 1.00 90.62 578 PRO A C 1
ATOM 4195 O O . PRO A 1 578 ? 11.687 -44.884 30.513 1.00 90.62 578 PRO A O 1
ATOM 4198 N N . LEU A 1 579 ? 10.695 -43.567 32.053 1.00 90.00 579 LEU A N 1
ATOM 4199 C CA . LEU A 1 579 ? 11.899 -42.846 32.492 1.00 90.00 579 LEU A CA 1
ATOM 4200 C C . LEU A 1 579 ? 12.767 -42.300 31.343 1.00 90.00 579 LEU A C 1
ATOM 4202 O O . LEU A 1 579 ? 13.993 -42.227 31.441 1.00 90.00 579 LEU A O 1
ATOM 4206 N N . THR A 1 580 ? 12.131 -41.918 30.238 1.00 91.50 580 THR A N 1
ATOM 4207 C CA . THR A 1 580 ? 12.801 -41.514 29.003 1.00 91.50 580 THR A CA 1
ATOM 4208 C C . THR A 1 580 ? 12.875 -39.995 28.910 1.00 91.50 580 THR A C 1
ATOM 4210 O O . THR A 1 580 ? 11.840 -39.331 29.025 1.00 91.50 580 THR A O 1
ATOM 4213 N N . PRO A 1 581 ? 14.070 -39.419 28.690 1.00 93.25 581 PRO A N 1
ATOM 4214 C CA . PRO A 1 581 ? 14.205 -37.996 28.426 1.00 93.25 581 PRO A CA 1
ATOM 4215 C C . PRO A 1 581 ? 13.444 -37.599 27.160 1.00 93.25 581 PRO A C 1
ATOM 4217 O O . PRO A 1 581 ? 13.602 -38.214 26.102 1.00 93.25 581 PRO A O 1
ATOM 4220 N N . TRP A 1 582 ? 12.655 -36.540 27.265 1.00 93.38 582 TRP A N 1
ATOM 4221 C CA . TRP A 1 582 ? 11.914 -35.954 26.161 1.00 93.38 582 TRP A CA 1
ATOM 4222 C C . TRP A 1 582 ? 12.134 -34.446 26.111 1.00 93.38 582 TRP A C 1
ATOM 4224 O O . TRP A 1 582 ? 12.464 -33.785 27.100 1.00 93.38 582 TRP A O 1
ATOM 4234 N N . ARG A 1 583 ? 11.936 -33.884 24.923 1.00 94.31 583 ARG A N 1
ATOM 4235 C CA . ARG A 1 583 ? 11.932 -32.443 24.699 1.00 94.31 583 ARG A CA 1
ATOM 4236 C C . ARG A 1 583 ? 10.848 -32.066 23.714 1.00 94.31 583 ARG A C 1
ATOM 4238 O O . ARG A 1 583 ? 10.617 -32.795 22.757 1.00 94.31 583 ARG A O 1
ATOM 4245 N N . MET A 1 584 ? 10.222 -30.917 23.916 1.00 93.69 584 MET A N 1
ATOM 4246 C CA . MET A 1 584 ? 9.375 -30.312 22.895 1.00 93.69 584 MET A CA 1
ATOM 4247 C C . MET A 1 584 ? 10.134 -29.197 22.190 1.00 93.69 584 MET A C 1
ATOM 4249 O O . MET A 1 584 ? 10.901 -28.478 22.826 1.00 93.69 584 MET A O 1
ATOM 4253 N N . VAL A 1 585 ? 9.956 -29.063 20.880 1.00 93.94 585 VAL A N 1
ATOM 4254 C CA . VAL A 1 585 ? 10.649 -28.067 20.054 1.00 93.94 585 VAL A CA 1
ATOM 4255 C C . VAL A 1 585 ? 9.737 -27.481 18.994 1.00 93.94 585 VAL A C 1
ATOM 4257 O O . VAL A 1 585 ? 8.827 -28.156 18.525 1.00 93.94 585 VAL A O 1
ATOM 4260 N N . VAL A 1 586 ? 10.037 -26.252 18.573 1.00 93.31 586 VAL A N 1
ATOM 4261 C CA . VAL A 1 586 ? 9.512 -25.715 17.315 1.00 93.31 586 VAL A CA 1
ATOM 4262 C C . VAL A 1 586 ? 10.468 -26.091 16.185 1.00 93.31 586 VAL A C 1
ATOM 4264 O O . VAL A 1 586 ? 11.662 -25.781 16.246 1.00 93.31 586 VAL A O 1
ATOM 4267 N N . ALA A 1 587 ? 9.960 -26.774 15.166 1.00 90.50 587 ALA A N 1
ATOM 4268 C CA . ALA A 1 587 ? 10.707 -27.144 13.972 1.00 90.50 587 ALA A CA 1
ATOM 4269 C C . ALA A 1 587 ? 9.770 -27.290 12.767 1.00 90.50 587 ALA A C 1
ATOM 4271 O O . ALA A 1 587 ? 8.592 -27.608 12.902 1.00 90.50 587 ALA A O 1
ATOM 4272 N N . LYS A 1 588 ? 10.309 -27.071 11.567 1.00 87.75 588 LYS A N 1
ATOM 4273 C CA . LYS A 1 588 ? 9.530 -27.120 10.320 1.00 87.75 588 LYS A CA 1
ATOM 4274 C C . LYS A 1 588 ? 9.155 -28.540 9.874 1.00 87.75 588 LYS A C 1
ATOM 4276 O O . LYS A 1 588 ? 8.177 -28.699 9.158 1.00 87.75 588 LYS A O 1
ATOM 4281 N N . ASP A 1 589 ? 9.929 -29.542 10.280 1.00 88.69 589 ASP A N 1
ATOM 4282 C CA . ASP A 1 589 ? 9.736 -30.954 9.944 1.00 88.69 589 ASP A CA 1
ATOM 4283 C C . ASP A 1 589 ? 10.417 -31.855 10.996 1.00 88.69 589 ASP A C 1
ATOM 4285 O O . ASP A 1 589 ? 11.130 -31.365 11.883 1.00 88.69 589 ASP A O 1
ATOM 4289 N N . ALA A 1 590 ? 10.184 -33.167 10.903 1.00 85.75 590 ALA A N 1
ATOM 4290 C CA . ALA A 1 590 ? 10.667 -34.159 11.862 1.00 85.75 590 ALA A CA 1
ATOM 4291 C C . ALA A 1 590 ? 12.205 -34.239 11.937 1.00 85.75 590 ALA A C 1
ATOM 4293 O O . ALA A 1 590 ? 12.760 -34.318 13.035 1.00 85.75 590 ALA A O 1
ATOM 4294 N N . ASP A 1 591 ? 12.907 -34.150 10.803 1.00 88.56 591 ASP A N 1
ATOM 4295 C CA . ASP A 1 591 ? 14.375 -34.210 10.759 1.00 88.56 591 ASP A CA 1
ATOM 4296 C C . ASP A 1 591 ? 14.992 -33.013 11.488 1.00 88.56 591 ASP A C 1
ATOM 4298 O O . ASP A 1 591 ? 15.906 -33.152 12.310 1.00 88.56 591 ASP A O 1
ATOM 4302 N N . HIS A 1 592 ? 14.446 -31.818 11.250 1.00 91.19 592 HIS A N 1
ATOM 4303 C CA . HIS A 1 592 ? 14.867 -30.616 11.959 1.00 91.19 592 HIS A CA 1
ATOM 4304 C C . HIS A 1 592 ? 14.474 -30.678 13.436 1.00 91.19 592 HIS A C 1
ATOM 4306 O O . HIS A 1 592 ? 15.241 -30.211 14.277 1.00 91.19 592 HIS A O 1
ATOM 4312 N N . ALA A 1 593 ? 13.341 -31.295 13.785 1.00 91.12 593 ALA A N 1
ATOM 4313 C CA . ALA A 1 593 ? 12.957 -31.509 15.176 1.00 91.12 593 ALA A CA 1
ATOM 4314 C C . ALA A 1 593 ? 13.973 -32.398 15.913 1.00 91.12 593 ALA A C 1
ATOM 4316 O O . ALA A 1 593 ? 14.399 -32.046 17.019 1.00 91.12 593 ALA A O 1
ATOM 4317 N N . LEU A 1 594 ? 14.426 -33.498 15.300 1.00 90.81 594 LEU A N 1
ATOM 4318 C CA . LEU A 1 594 ? 15.449 -34.400 15.850 1.00 90.81 594 LEU A CA 1
ATOM 4319 C C . LEU A 1 594 ? 16.812 -33.715 16.020 1.00 90.81 594 LEU A C 1
ATOM 4321 O O . LEU A 1 594 ? 17.508 -33.965 17.006 1.00 90.81 594 LEU A O 1
ATOM 4325 N N . MET A 1 595 ? 17.170 -32.804 15.113 1.00 90.69 595 MET A N 1
ATOM 4326 C CA . MET A 1 595 ? 18.428 -32.050 15.175 1.00 90.69 595 MET A CA 1
ATOM 4327 C C . MET A 1 595 ? 18.368 -30.794 16.059 1.00 90.69 595 MET A C 1
ATOM 4329 O O . MET A 1 595 ? 19.417 -30.260 16.427 1.00 90.69 595 MET A O 1
ATOM 4333 N N . GLN A 1 596 ? 17.171 -30.323 16.422 1.00 88.00 596 GLN A N 1
ATOM 4334 C CA . GLN A 1 596 ? 16.988 -29.090 17.185 1.00 88.00 596 GLN A CA 1
ATOM 4335 C C . GLN A 1 596 ? 17.552 -29.212 18.608 1.00 88.00 596 GLN A C 1
ATOM 4337 O O . GLN A 1 596 ? 17.094 -30.022 19.412 1.00 88.00 596 GLN A O 1
ATOM 4342 N N . LYS A 1 597 ? 18.543 -28.376 18.938 1.00 82.38 597 LYS A N 1
ATOM 4343 C CA . LYS A 1 597 ? 19.255 -28.432 20.227 1.00 82.38 597 LYS A CA 1
ATOM 4344 C C . LYS A 1 597 ? 18.627 -27.567 21.314 1.00 82.38 597 LYS A C 1
ATOM 4346 O O . LYS A 1 597 ? 18.903 -27.807 22.485 1.00 82.38 597 LYS A O 1
ATOM 4351 N N . THR A 1 598 ? 17.794 -26.598 20.939 1.00 88.06 598 THR A N 1
ATOM 4352 C CA . THR A 1 598 ? 17.151 -25.674 21.880 1.00 88.06 598 THR A CA 1
ATOM 4353 C C . THR A 1 598 ? 15.701 -26.103 22.123 1.00 88.06 598 THR A C 1
ATOM 4355 O O . THR A 1 598 ? 14.863 -25.922 21.238 1.00 88.06 598 THR A O 1
ATOM 4358 N N . PRO A 1 599 ? 15.388 -26.709 23.280 1.00 90.12 599 PRO A N 1
ATOM 4359 C CA . PRO A 1 599 ? 14.037 -27.144 23.613 1.00 90.12 599 PRO A CA 1
ATOM 4360 C C . PRO A 1 599 ? 13.144 -25.977 24.058 1.00 90.12 599 PRO A C 1
ATOM 4362 O O . PRO A 1 599 ? 13.608 -25.084 24.758 1.00 90.12 599 PRO A O 1
ATOM 4365 N N . LEU A 1 600 ? 11.854 -26.027 23.704 1.00 90.44 600 LEU A N 1
ATOM 4366 C CA . LEU A 1 600 ? 10.799 -25.221 24.337 1.00 90.44 600 LEU A CA 1
ATOM 4367 C C . LEU A 1 600 ? 10.685 -25.594 25.815 1.00 90.44 600 LEU A C 1
ATOM 4369 O O . LEU A 1 600 ? 10.738 -24.750 26.700 1.00 90.44 600 LEU A O 1
ATOM 4373 N N . ILE A 1 601 ? 10.537 -26.896 26.052 1.00 93.25 601 ILE A N 1
ATOM 4374 C CA . ILE A 1 601 ? 10.498 -27.519 27.368 1.00 93.25 601 ILE A CA 1
ATOM 4375 C C . ILE A 1 601 ? 11.155 -28.896 27.285 1.00 93.25 601 ILE A C 1
ATOM 4377 O O . ILE A 1 601 ? 11.165 -29.534 26.227 1.00 93.25 601 ILE A O 1
ATOM 4381 N N . THR A 1 602 ? 11.696 -29.364 28.402 1.00 93.81 602 THR A N 1
ATOM 4382 C CA . THR A 1 602 ? 12.261 -30.708 28.543 1.00 93.81 602 THR A CA 1
ATOM 4383 C C . THR A 1 602 ? 11.737 -31.377 29.796 1.00 93.81 602 THR A C 1
ATOM 4385 O O . THR A 1 602 ? 11.287 -30.718 30.733 1.00 93.81 602 THR A O 1
ATOM 4388 N N . GLY A 1 603 ? 11.843 -32.697 29.824 1.00 92.31 603 GLY A N 1
ATOM 4389 C CA . GLY A 1 603 ? 11.592 -33.475 31.019 1.00 92.31 603 GLY A CA 1
ATOM 4390 C C . GLY A 1 603 ? 11.938 -34.936 30.809 1.00 92.31 603 GLY A C 1
ATOM 4391 O O . GLY A 1 603 ? 12.568 -35.315 29.822 1.00 92.31 603 GLY A O 1
ATOM 4392 N N . THR A 1 604 ? 11.507 -35.754 31.757 1.00 93.25 604 THR A N 1
ATOM 4393 C CA . THR A 1 604 ? 11.636 -37.210 31.708 1.00 93.25 604 THR A CA 1
ATOM 4394 C C . THR A 1 604 ? 10.249 -37.799 31.908 1.00 93.25 604 THR A C 1
ATOM 4396 O O . THR A 1 604 ? 9.468 -37.255 32.690 1.00 93.25 604 THR A O 1
ATOM 4399 N N . SER A 1 605 ? 9.896 -38.844 31.160 1.00 91.56 605 SER A N 1
ATOM 4400 C CA . SER A 1 605 ? 8.620 -39.529 31.370 1.00 91.56 605 SER A CA 1
ATOM 4401 C C . SER A 1 605 ? 8.594 -40.258 32.716 1.00 91.56 605 SER A C 1
ATOM 4403 O O . SER A 1 605 ? 9.644 -40.570 33.280 1.00 91.56 605 SER A O 1
ATOM 4405 N N . ASP A 1 606 ? 7.406 -40.518 33.254 1.00 90.56 606 ASP A N 1
ATOM 4406 C CA . ASP A 1 606 ? 7.251 -41.291 34.491 1.00 90.56 606 ASP A CA 1
ATOM 4407 C C . ASP A 1 606 ? 7.469 -42.807 34.281 1.00 90.56 606 ASP A C 1
ATOM 4409 O O . ASP A 1 606 ? 7.953 -43.258 33.234 1.00 90.56 606 ASP A O 1
ATOM 4413 N N . ALA A 1 607 ? 7.161 -43.607 35.308 1.00 87.06 607 ALA A N 1
ATOM 4414 C CA . ALA A 1 607 ? 7.319 -45.062 35.287 1.00 87.06 607 ALA A CA 1
ATOM 4415 C C . ALA A 1 607 ? 6.364 -45.758 34.297 1.00 87.06 607 ALA A C 1
ATOM 4417 O O . ALA A 1 607 ? 6.578 -46.916 33.944 1.00 87.06 607 ALA A O 1
ATOM 4418 N N . GLU A 1 608 ? 5.352 -45.046 33.810 1.00 83.56 608 GLU A N 1
ATOM 4419 C CA . GLU A 1 608 ? 4.358 -45.493 32.843 1.00 83.56 608 GLU A CA 1
ATOM 4420 C C . GLU A 1 608 ? 4.608 -44.896 31.444 1.00 83.56 608 GLU A C 1
ATOM 4422 O O . GLU A 1 608 ? 3.828 -45.117 30.512 1.00 83.56 608 GLU A O 1
ATOM 4427 N N . GLY A 1 609 ? 5.701 -44.145 31.274 1.00 85.25 609 GLY A N 1
ATOM 4428 C CA . GLY A 1 609 ? 6.050 -43.479 30.023 1.00 85.25 609 GLY A CA 1
ATOM 4429 C C . GLY A 1 609 ? 5.224 -42.221 29.744 1.00 85.25 609 GLY A C 1
ATOM 4430 O O . GLY A 1 609 ? 5.234 -41.734 28.616 1.00 85.25 609 GLY A O 1
ATOM 4431 N N . LYS A 1 610 ? 4.514 -41.670 30.730 1.00 88.06 610 LYS A N 1
ATOM 4432 C CA . LYS A 1 610 ? 3.717 -40.449 30.592 1.00 88.06 610 LYS A CA 1
ATOM 4433 C C . LYS A 1 610 ? 4.585 -39.199 30.674 1.00 88.06 610 LYS A C 1
ATOM 4435 O O . LYS A 1 610 ? 5.504 -39.101 31.484 1.00 88.06 610 LYS A O 1
ATOM 4440 N N . VAL A 1 611 ? 4.254 -38.208 29.859 1.00 89.25 611 VAL A N 1
ATOM 4441 C CA . VAL A 1 611 ? 4.827 -36.862 29.914 1.00 89.25 611 VAL A CA 1
ATOM 4442 C C . VAL A 1 611 ? 4.021 -36.043 30.921 1.00 89.25 611 VAL A C 1
ATOM 4444 O O . VAL A 1 611 ? 2.854 -35.728 30.688 1.00 89.25 611 VAL A O 1
ATOM 4447 N N . LEU A 1 612 ? 4.638 -35.715 32.055 1.00 87.44 612 LEU A N 1
ATOM 4448 C CA . LEU A 1 612 ? 4.024 -34.895 33.097 1.00 87.44 612 LEU A CA 1
ATOM 4449 C C . LEU A 1 612 ? 4.373 -33.424 32.857 1.00 87.44 612 LEU A C 1
ATOM 4451 O O . LEU A 1 612 ? 5.540 -33.049 32.937 1.00 87.44 612 LEU A O 1
ATOM 4455 N N . LEU A 1 613 ? 3.356 -32.614 32.557 1.00 86.81 613 LEU A N 1
ATOM 4456 C CA . LEU A 1 613 ? 3.473 -31.166 32.391 1.00 86.81 613 LEU A CA 1
ATOM 4457 C C . LEU A 1 613 ? 2.712 -30.456 33.510 1.00 86.81 613 LEU A C 1
ATOM 4459 O O . LEU A 1 613 ? 1.539 -30.765 33.744 1.00 86.81 613 LEU A O 1
ATOM 4463 N N . ASP A 1 614 ? 3.347 -29.484 34.161 1.00 86.31 614 ASP A N 1
ATOM 4464 C CA . ASP A 1 614 ? 2.642 -28.555 35.045 1.00 86.31 614 ASP A CA 1
ATOM 4465 C C . ASP A 1 614 ? 1.803 -27.534 34.245 1.00 86.31 614 ASP A C 1
ATOM 4467 O O . ASP A 1 614 ? 1.835 -27.491 33.009 1.00 86.31 614 ASP A O 1
ATOM 4471 N N . ASP A 1 615 ? 0.994 -26.726 34.932 1.00 79.62 615 ASP A N 1
ATOM 4472 C CA . ASP A 1 615 ? 0.101 -25.770 34.265 1.00 79.62 615 ASP A CA 1
ATOM 4473 C C . ASP A 1 615 ? 0.881 -24.690 33.475 1.00 79.62 615 ASP A C 1
ATOM 4475 O O . ASP A 1 615 ? 0.431 -24.263 32.410 1.00 79.62 615 ASP A O 1
ATOM 4479 N N . SER A 1 616 ? 2.078 -24.300 33.931 1.00 82.00 616 SER A N 1
ATOM 4480 C CA . SER A 1 616 ? 2.954 -23.330 33.251 1.00 82.00 616 SER A CA 1
ATOM 4481 C C . SER A 1 616 ? 3.581 -23.922 31.984 1.00 82.00 616 SER A C 1
ATOM 4483 O O . SER A 1 616 ? 3.651 -23.277 30.936 1.00 82.00 616 SER A O 1
ATOM 4485 N N . GLN A 1 617 ? 3.992 -25.187 32.043 1.00 86.88 617 GLN A N 1
ATOM 4486 C CA . GLN A 1 617 ? 4.523 -25.930 30.907 1.00 86.88 617 GLN A CA 1
ATOM 4487 C C . GLN A 1 617 ? 3.438 -26.197 29.859 1.00 86.88 617 GLN A C 1
ATOM 4489 O O . GLN A 1 617 ? 3.691 -26.000 28.672 1.00 86.88 617 GLN A O 1
ATOM 4494 N N . ASN A 1 618 ? 2.218 -26.567 30.273 1.00 83.50 618 ASN A N 1
ATOM 4495 C CA . ASN A 1 618 ? 1.080 -26.686 29.352 1.00 83.50 618 ASN A CA 1
ATOM 4496 C C . ASN A 1 618 ? 0.792 -25.348 28.655 1.00 83.50 618 ASN A C 1
ATOM 4498 O O . ASN A 1 618 ? 0.624 -25.328 27.437 1.00 83.50 618 ASN A O 1
ATOM 4502 N N . ALA A 1 619 ? 0.797 -24.232 29.396 1.00 81.25 619 ALA A N 1
ATOM 4503 C CA . ALA A 1 619 ? 0.617 -22.901 28.817 1.00 81.25 619 ALA A CA 1
ATOM 4504 C C . ALA A 1 619 ? 1.724 -22.560 27.807 1.00 81.25 619 ALA A C 1
ATOM 4506 O O . ALA A 1 619 ? 1.425 -22.134 26.697 1.00 81.25 619 ALA A O 1
ATOM 4507 N N . THR A 1 620 ? 2.985 -22.848 28.141 1.00 85.25 620 THR A N 1
ATOM 4508 C CA . THR A 1 620 ? 4.142 -22.600 27.263 1.00 85.25 620 THR A CA 1
ATOM 4509 C C . THR A 1 620 ? 4.029 -23.361 25.940 1.00 85.25 620 THR A C 1
ATOM 4511 O O . THR A 1 620 ? 4.250 -22.794 24.871 1.00 85.25 620 THR A O 1
ATOM 4514 N N . VAL A 1 621 ? 3.652 -24.643 25.984 1.00 85.69 621 VAL A N 1
ATOM 4515 C CA . VAL A 1 621 ? 3.463 -25.459 24.772 1.00 85.69 621 VAL A CA 1
ATOM 4516 C C . VAL A 1 621 ? 2.278 -24.954 23.956 1.00 85.69 621 VAL A C 1
ATOM 4518 O O . VAL A 1 621 ? 2.357 -24.884 22.730 1.00 85.69 621 VAL A O 1
ATOM 4521 N N . PHE A 1 622 ? 1.188 -24.579 24.622 1.00 81.88 622 PHE A N 1
ATOM 4522 C CA . PHE A 1 622 ? -0.007 -24.080 23.955 1.00 81.88 622 PHE A CA 1
ATOM 4523 C C . PHE A 1 622 ? 0.228 -22.715 23.294 1.00 81.88 622 PHE A C 1
ATOM 4525 O O . PHE A 1 622 ? -0.202 -22.500 22.163 1.00 81.88 622 PHE A O 1
ATOM 4532 N N . ASP A 1 623 ? 0.963 -21.813 23.942 1.00 82.31 623 ASP A N 1
ATOM 4533 C CA . ASP A 1 623 ? 1.348 -20.525 23.364 1.00 82.31 623 ASP A CA 1
ATOM 4534 C C . ASP A 1 623 ? 2.326 -20.702 22.195 1.00 82.31 623 ASP A C 1
ATOM 4536 O O . ASP A 1 623 ? 2.150 -20.069 21.152 1.00 82.31 623 ASP A O 1
ATOM 4540 N N . ALA A 1 624 ? 3.272 -21.642 22.296 1.00 83.38 624 ALA A N 1
ATOM 4541 C CA . ALA A 1 624 ? 4.119 -22.018 21.166 1.00 83.38 624 ALA A CA 1
ATOM 4542 C C . ALA A 1 624 ? 3.297 -22.573 19.989 1.00 83.38 624 ALA A C 1
ATOM 4544 O O . ALA A 1 624 ? 3.570 -22.235 18.839 1.00 83.38 624 ALA A O 1
ATOM 4545 N N . TYR A 1 625 ? 2.258 -23.371 20.256 1.00 82.12 625 TYR A N 1
ATOM 4546 C CA . TYR A 1 625 ? 1.364 -23.899 19.221 1.00 82.12 625 TYR A CA 1
ATOM 4547 C C . TYR A 1 625 ? 0.500 -22.812 18.566 1.00 82.12 625 TYR A C 1
ATOM 4549 O O . TYR A 1 625 ? 0.282 -22.861 17.358 1.00 82.12 625 TYR A O 1
ATOM 4557 N N . LYS A 1 626 ? 0.046 -21.798 19.319 1.00 74.25 626 LYS A N 1
ATOM 4558 C CA . LYS A 1 626 ? -0.668 -20.635 18.753 1.00 74.25 626 LYS A CA 1
ATOM 4559 C C . LYS A 1 626 ? 0.207 -19.841 17.785 1.00 74.25 626 LYS A C 1
ATOM 4561 O O . LYS A 1 626 ? -0.282 -19.391 16.754 1.00 74.25 626 LYS A O 1
ATOM 4566 N N . LEU A 1 627 ? 1.478 -19.652 18.138 1.00 73.88 627 LEU A N 1
ATOM 4567 C CA . LEU A 1 627 ? 2.439 -18.907 17.324 1.00 73.88 627 LEU A CA 1
ATOM 4568 C C . LEU A 1 627 ? 2.932 -19.726 16.122 1.00 73.88 627 LEU A C 1
ATOM 4570 O O . LEU A 1 627 ? 3.179 -19.166 15.055 1.00 73.88 627 LEU A O 1
ATOM 4574 N N . HIS A 1 628 ? 3.046 -21.048 16.284 1.00 80.69 628 HIS A N 1
ATOM 4575 C CA . HIS A 1 628 ? 3.614 -21.963 15.294 1.00 80.69 628 HIS A CA 1
ATOM 4576 C C . HIS A 1 628 ? 2.756 -23.233 15.120 1.00 80.69 628 HIS A C 1
ATOM 4578 O O . HIS A 1 628 ? 3.196 -24.341 15.459 1.00 80.69 628 HIS A O 1
ATOM 4584 N N . PRO A 1 629 ? 1.525 -23.116 14.585 1.00 78.12 629 PRO A N 1
ATOM 4585 C CA . PRO A 1 629 ? 0.669 -24.275 14.363 1.00 78.12 629 PRO A CA 1
ATOM 4586 C C . PRO A 1 629 ? 1.343 -25.254 13.393 1.00 78.12 629 PRO A C 1
ATOM 4588 O O . PRO A 1 629 ? 1.972 -24.848 12.418 1.00 78.12 629 PRO A O 1
ATOM 4591 N N . SER A 1 630 ? 1.202 -26.558 13.650 1.00 82.50 630 SER A N 1
ATOM 4592 C CA . SER A 1 630 ? 1.846 -27.639 12.874 1.00 82.50 630 SER A CA 1
ATOM 4593 C C . SER A 1 630 ? 3.384 -27.650 12.892 1.00 82.50 630 SER A C 1
ATOM 4595 O O . SER A 1 630 ? 4.002 -28.290 12.046 1.00 82.50 630 SER A O 1
ATOM 4597 N N . GLN A 1 631 ? 4.021 -26.968 13.848 1.00 88.31 631 GLN A N 1
ATOM 4598 C CA . GLN A 1 631 ? 5.485 -26.947 13.978 1.00 88.31 631 GLN A CA 1
ATOM 4599 C C . GLN A 1 631 ? 5.979 -27.282 15.385 1.00 88.31 631 GLN A C 1
ATOM 4601 O O . GLN A 1 631 ? 7.172 -27.174 15.647 1.00 88.31 631 GLN A O 1
ATOM 4606 N N . VAL A 1 632 ? 5.099 -27.685 16.302 1.00 90.19 632 VAL A N 1
ATOM 4607 C CA . VAL A 1 632 ? 5.492 -28.083 17.658 1.00 90.19 632 VAL A CA 1
ATOM 4608 C C . VAL A 1 632 ? 5.636 -29.599 17.713 1.00 90.19 632 VAL A C 1
ATOM 4610 O O . VAL A 1 632 ? 4.672 -30.325 17.494 1.00 90.19 632 VAL A O 1
ATOM 4613 N N . TRP A 1 633 ? 6.833 -30.081 18.025 1.00 91.06 633 TRP A N 1
ATOM 4614 C CA . TRP A 1 633 ? 7.179 -31.501 18.008 1.00 91.06 633 TRP A CA 1
ATOM 4615 C C . TRP A 1 633 ? 7.590 -31.984 19.391 1.00 91.06 633 TRP A C 1
ATOM 4617 O O . TRP A 1 633 ? 8.372 -31.320 20.065 1.00 91.06 633 TRP A O 1
ATOM 4627 N N . LEU A 1 634 ? 7.128 -33.169 19.781 1.00 91.19 634 LEU A N 1
ATOM 4628 C CA . LEU A 1 634 ? 7.639 -33.946 20.905 1.00 91.19 634 LEU A CA 1
ATOM 4629 C C . LEU A 1 634 ? 8.733 -34.896 20.407 1.00 91.19 634 LEU A C 1
ATOM 4631 O O . LEU A 1 634 ? 8.489 -35.731 19.541 1.00 91.19 634 LEU A O 1
ATOM 4635 N N . VAL A 1 635 ? 9.928 -34.793 20.976 1.00 91.62 635 VAL A N 1
ATOM 4636 C CA . VAL A 1 635 ? 11.109 -35.563 20.584 1.00 91.62 635 VAL A CA 1
ATOM 4637 C C . VAL A 1 635 ? 11.616 -36.391 21.758 1.00 91.62 635 VAL A C 1
ATOM 4639 O O . VAL A 1 635 ? 11.813 -35.863 22.853 1.00 91.62 635 VAL A O 1
ATOM 4642 N N . TYR A 1 636 ? 11.851 -37.680 21.524 1.00 91.25 636 TYR A N 1
ATOM 4643 C CA . TYR A 1 636 ? 12.394 -38.625 22.502 1.00 91.25 636 TYR A CA 1
ATOM 4644 C C . TYR A 1 636 ? 13.109 -39.772 21.778 1.00 91.25 636 TYR A C 1
ATOM 4646 O O . TYR A 1 636 ? 12.601 -40.320 20.801 1.00 91.25 636 TYR A O 1
ATOM 4654 N N . GLY A 1 637 ? 14.313 -40.135 22.226 1.00 86.69 637 GLY A N 1
ATOM 4655 C CA . GLY A 1 637 ? 15.142 -41.116 21.516 1.00 86.69 637 GLY A CA 1
ATOM 4656 C C . GLY A 1 637 ? 15.390 -40.713 20.054 1.00 86.69 637 GLY A C 1
ATOM 4657 O O . GLY A 1 637 ? 15.899 -39.624 19.794 1.00 86.69 637 GLY A O 1
ATOM 4658 N N . ALA A 1 638 ? 15.018 -41.588 19.114 1.00 85.00 638 ALA A N 1
ATOM 4659 C CA . ALA A 1 638 ? 15.052 -41.332 17.669 1.00 85.00 638 ALA A CA 1
ATOM 4660 C C . ALA A 1 638 ? 13.672 -40.966 17.080 1.00 85.00 638 ALA A C 1
ATOM 4662 O O . ALA A 1 638 ? 13.506 -40.956 15.863 1.00 85.00 638 ALA A O 1
ATOM 4663 N N . HIS A 1 639 ? 12.682 -40.677 17.929 1.00 86.56 639 HIS A N 1
ATOM 4664 C CA . HIS A 1 639 ? 11.317 -40.355 17.521 1.00 86.56 639 HIS A CA 1
ATOM 4665 C C . HIS A 1 639 ? 11.077 -38.845 17.586 1.00 86.56 639 HIS A C 1
ATOM 4667 O O . HIS A 1 639 ? 11.432 -38.191 18.569 1.00 86.56 639 HIS A O 1
ATOM 4673 N N . ALA A 1 640 ? 10.422 -38.302 16.561 1.00 88.44 640 ALA A N 1
ATOM 4674 C CA . ALA A 1 640 ? 9.861 -36.958 16.556 1.00 88.44 640 ALA A CA 1
ATOM 4675 C C . ALA A 1 640 ? 8.387 -37.049 16.173 1.00 88.44 640 ALA A C 1
ATOM 4677 O O . ALA A 1 640 ? 8.047 -37.579 15.122 1.00 88.44 640 ALA A O 1
ATOM 4678 N N . ARG A 1 641 ? 7.516 -36.541 17.042 1.00 84.94 641 ARG A N 1
ATOM 4679 C CA . ARG A 1 641 ? 6.069 -36.615 16.881 1.00 84.94 641 ARG A CA 1
ATOM 4680 C C . ARG A 1 641 ? 5.472 -35.221 16.847 1.00 84.94 641 ARG A C 1
ATOM 4682 O O . ARG A 1 641 ? 5.660 -34.454 17.790 1.00 84.94 641 ARG A O 1
ATOM 4689 N N . LEU A 1 642 ? 4.736 -34.910 15.788 1.00 84.81 642 LEU A N 1
ATOM 4690 C CA . LEU A 1 642 ? 4.032 -33.641 15.679 1.00 84.81 642 LEU A CA 1
ATOM 4691 C C . LEU A 1 642 ? 2.909 -33.577 16.724 1.00 84.81 642 LEU A C 1
ATOM 4693 O O . LEU A 1 642 ? 2.134 -34.521 16.877 1.00 84.81 642 LEU A O 1
ATOM 4697 N N . LEU A 1 643 ? 2.818 -32.466 17.451 1.00 82.75 643 LEU A N 1
ATOM 4698 C CA . LEU A 1 643 ? 1.672 -32.179 18.302 1.00 82.75 643 LEU A CA 1
ATOM 4699 C C . LEU A 1 643 ? 0.597 -31.517 17.448 1.00 82.75 643 LEU A C 1
ATOM 4701 O O . LEU A 1 643 ? 0.778 -30.391 16.993 1.00 82.75 643 LEU A O 1
ATOM 4705 N N . ASN A 1 644 ? -0.519 -32.215 17.248 1.00 73.50 644 ASN A N 1
ATOM 4706 C CA . ASN A 1 644 ? -1.705 -31.683 16.592 1.00 73.50 644 ASN A CA 1
ATOM 4707 C C . ASN A 1 644 ? -2.819 -31.534 17.632 1.00 73.50 644 ASN A C 1
ATOM 4709 O O . ASN A 1 644 ? -3.263 -32.515 18.230 1.00 73.50 644 ASN A O 1
ATOM 4713 N N . ILE A 1 645 ? -3.232 -30.297 17.902 1.00 72.88 645 ILE A N 1
ATOM 4714 C CA . ILE A 1 645 ? -4.213 -29.999 18.948 1.00 72.88 645 ILE A CA 1
ATOM 4715 C C . ILE A 1 645 ? -5.545 -29.680 18.279 1.00 72.88 645 ILE A C 1
ATOM 4717 O O . ILE A 1 645 ? -5.678 -28.663 17.600 1.00 72.88 645 ILE A O 1
ATOM 4721 N N . THR A 1 646 ? -6.538 -30.542 18.499 1.00 68.00 646 THR A N 1
ATOM 4722 C CA . THR A 1 646 ? -7.913 -30.342 18.027 1.00 68.00 646 THR A CA 1
ATOM 4723 C C . THR A 1 646 ? -8.860 -30.270 19.222 1.00 68.00 646 THR A C 1
ATOM 4725 O O . THR A 1 646 ? -8.829 -31.138 20.094 1.00 68.00 646 THR A O 1
ATOM 4728 N N . ALA A 1 647 ? -9.714 -29.245 19.268 1.00 65.25 647 ALA A N 1
ATOM 4729 C CA . ALA A 1 647 ? -10.761 -29.150 20.280 1.00 65.25 647 ALA A CA 1
ATOM 4730 C C . ALA A 1 647 ? -11.846 -30.204 20.016 1.00 65.25 647 ALA A C 1
ATOM 4732 O O . ALA A 1 647 ? -12.354 -30.306 18.899 1.00 65.25 647 ALA A O 1
ATOM 4733 N N . HIS A 1 648 ? -12.206 -30.975 21.043 1.00 67.56 648 HIS A N 1
ATOM 4734 C CA . HIS A 1 648 ? -13.282 -31.956 20.949 1.00 67.56 648 HIS A CA 1
ATOM 4735 C C . HIS A 1 648 ? -14.613 -31.258 20.645 1.00 67.56 648 HIS A C 1
ATOM 4737 O O . HIS A 1 648 ? -15.076 -30.434 21.436 1.00 67.56 648 HIS A O 1
ATOM 4743 N N . ASN A 1 649 ? -15.243 -31.611 19.524 1.00 67.19 649 ASN A N 1
ATOM 4744 C CA . ASN A 1 649 ? -16.588 -31.153 19.198 1.00 67.19 649 ASN A CA 1
ATOM 4745 C C . ASN A 1 649 ? -17.602 -32.245 19.597 1.00 67.19 649 ASN A C 1
ATOM 4747 O O . ASN A 1 649 ? -17.498 -33.367 19.094 1.00 67.19 649 ASN A O 1
ATOM 4751 N N . PRO A 1 650 ? -18.583 -31.944 20.469 1.00 72.00 650 PRO A N 1
ATOM 4752 C CA . PRO A 1 650 ? -19.610 -32.908 20.864 1.00 72.00 650 PRO A CA 1
ATOM 4753 C C . PRO A 1 650 ? -20.460 -33.429 19.691 1.00 72.00 650 PRO A C 1
ATOM 4755 O O . PRO A 1 650 ? -21.020 -34.515 19.805 1.00 72.00 650 PRO A O 1
ATOM 4758 N N . ASP A 1 651 ? -20.494 -32.721 18.558 1.00 80.75 651 ASP A N 1
ATOM 4759 C CA . ASP A 1 651 ? -21.211 -33.124 17.341 1.00 80.75 651 ASP A CA 1
ATOM 4760 C C . ASP A 1 651 ? -20.369 -34.001 16.391 1.00 80.75 651 ASP A C 1
ATOM 4762 O O . ASP A 1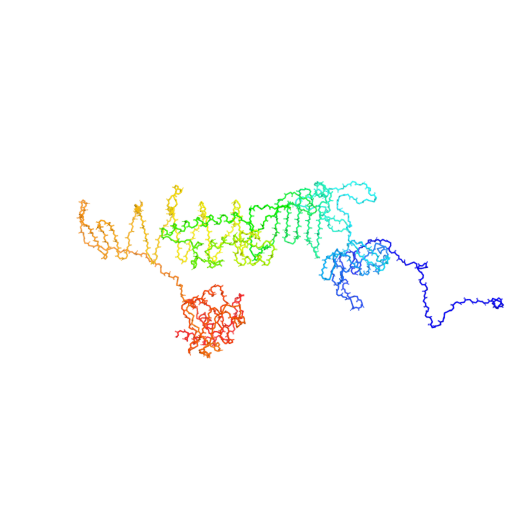 651 ? -20.762 -34.269 15.252 1.00 80.75 651 ASP A O 1
ATOM 4766 N N . TRP A 1 652 ? -19.174 -34.439 16.804 1.00 80.38 652 TRP A N 1
ATOM 4767 C CA . TRP A 1 652 ? -18.372 -35.354 15.998 1.00 80.38 652 TRP A CA 1
ATOM 4768 C C . TRP A 1 652 ? -19.081 -36.689 15.785 1.00 80.38 652 TRP A C 1
ATOM 4770 O O . TRP A 1 652 ? -19.440 -37.380 16.737 1.00 80.38 652 TRP A O 1
ATOM 4780 N N . THR A 1 653 ? -19.191 -37.087 14.515 1.00 84.06 653 THR A N 1
ATOM 4781 C CA . THR A 1 653 ? -19.603 -38.437 14.133 1.00 84.06 653 THR A CA 1
ATOM 4782 C C . THR A 1 653 ? -18.605 -39.466 14.668 1.00 84.06 653 THR A C 1
ATOM 4784 O O . THR A 1 653 ? -17.424 -39.163 14.864 1.00 84.06 653 THR A O 1
ATOM 4787 N N . ASP A 1 654 ? -19.038 -40.718 14.822 1.00 76.81 654 ASP A N 1
ATOM 4788 C CA . ASP A 1 654 ? -18.160 -41.822 15.240 1.00 76.81 654 ASP A CA 1
ATOM 4789 C C . ASP A 1 654 ? -16.932 -41.984 14.330 1.00 76.81 654 ASP A C 1
ATOM 4791 O O . ASP A 1 654 ? -15.894 -42.498 14.743 1.00 76.81 654 ASP A O 1
ATOM 4795 N N . GLN A 1 655 ? -17.034 -41.555 13.070 1.00 70.94 655 GLN A N 1
ATOM 4796 C CA . GLN A 1 655 ? -15.915 -41.538 12.135 1.00 70.94 655 GLN A CA 1
ATOM 4797 C C . GLN A 1 655 ? -14.904 -40.429 12.470 1.00 70.94 655 GLN A C 1
ATOM 4799 O O . GLN A 1 655 ? -13.707 -40.702 12.514 1.00 70.94 655 GLN A O 1
ATOM 4804 N N . HIS A 1 656 ? -15.356 -39.207 12.775 1.00 72.62 656 HIS A N 1
ATOM 4805 C CA . HIS A 1 656 ? -14.471 -38.119 13.210 1.00 72.62 656 HIS A CA 1
ATOM 4806 C C . HIS A 1 656 ? -13.773 -38.449 14.534 1.00 72.62 656 HIS A C 1
ATOM 4808 O O . HIS A 1 656 ? -12.561 -38.271 14.651 1.00 72.62 656 HIS A O 1
ATOM 4814 N N . GLN A 1 657 ? -14.507 -39.004 15.505 1.00 74.19 657 GLN A N 1
ATOM 4815 C CA . GLN A 1 657 ? -13.922 -39.437 16.778 1.00 74.19 657 GLN A CA 1
ATOM 4816 C C . GLN A 1 657 ? -12.844 -40.514 16.568 1.00 74.19 657 GLN A C 1
ATOM 4818 O O . GLN A 1 657 ? -11.786 -40.452 17.192 1.00 74.19 657 GLN A O 1
ATOM 4823 N N . ARG A 1 658 ? -13.070 -41.463 15.645 1.00 70.62 658 ARG A N 1
ATOM 4824 C CA . ARG A 1 658 ? -12.080 -42.492 15.283 1.00 70.62 658 ARG A CA 1
ATOM 4825 C C . ARG A 1 658 ? -10.830 -41.916 14.623 1.00 70.62 658 ARG A C 1
ATOM 4827 O O . ARG A 1 658 ? -9.737 -42.303 15.026 1.00 70.62 658 ARG A O 1
ATOM 4834 N N . TYR A 1 659 ? -10.962 -40.993 13.669 1.00 70.75 659 TYR A N 1
ATOM 4835 C CA . TYR A 1 659 ? -9.797 -40.376 13.022 1.00 70.75 659 TYR A CA 1
ATOM 4836 C C . TYR A 1 659 ? -8.924 -39.615 14.021 1.00 70.75 659 TYR A C 1
ATOM 4838 O O . TYR A 1 659 ? -7.713 -39.822 14.063 1.00 70.75 659 TYR A O 1
ATOM 4846 N N . HIS A 1 660 ? -9.533 -38.803 14.887 1.00 70.50 660 HIS A N 1
ATOM 4847 C CA . HIS A 1 660 ? -8.788 -38.062 15.905 1.00 70.50 660 HIS A CA 1
ATOM 4848 C C . HIS A 1 660 ? -8.171 -38.980 16.974 1.00 70.50 660 HIS A C 1
ATOM 4850 O O . HIS A 1 660 ? -7.067 -38.715 17.443 1.00 70.50 660 HIS A O 1
ATOM 4856 N N . ALA A 1 661 ? -8.822 -40.096 17.322 1.00 70.38 661 ALA A N 1
ATOM 4857 C CA . ALA A 1 661 ? -8.242 -41.111 18.205 1.00 70.38 661 ALA A CA 1
ATOM 4858 C C . ALA A 1 661 ? -7.038 -41.833 17.569 1.00 70.38 661 ALA A C 1
ATOM 4860 O O . ALA A 1 661 ? -6.042 -42.090 18.245 1.00 70.38 661 ALA A O 1
ATOM 4861 N N . GLN A 1 662 ? -7.103 -42.141 16.271 1.00 69.25 662 GLN A N 1
ATOM 4862 C CA . GLN A 1 662 ? -5.999 -42.754 15.527 1.00 69.25 662 GLN A CA 1
ATOM 4863 C C . GLN A 1 662 ? -4.793 -41.805 15.417 1.00 69.25 662 GLN A C 1
ATOM 4865 O O . GLN A 1 662 ? -3.661 -42.230 15.661 1.00 69.25 662 GLN A O 1
ATOM 4870 N N . ASP A 1 663 ? -5.032 -40.521 15.144 1.00 68.75 663 ASP A N 1
ATOM 4871 C CA . ASP A 1 663 ? -4.008 -39.463 15.137 1.00 68.75 663 ASP A CA 1
ATOM 4872 C C . ASP A 1 663 ? -3.353 -39.296 16.527 1.00 68.75 663 ASP A C 1
ATOM 4874 O O . ASP A 1 663 ? -2.127 -39.339 16.687 1.00 68.75 663 ASP A O 1
ATOM 4878 N N . ALA A 1 664 ? -4.168 -39.272 17.590 1.00 66.31 664 ALA A N 1
ATOM 4879 C CA . ALA A 1 664 ? -3.702 -39.240 18.979 1.00 66.31 664 ALA A CA 1
ATOM 4880 C C . ALA A 1 664 ? -2.899 -40.488 19.402 1.00 66.31 664 ALA A C 1
ATOM 4882 O O . ALA A 1 664 ? -2.151 -40.430 20.384 1.00 66.31 664 ALA A O 1
ATOM 4883 N N . MET A 1 665 ? -2.948 -41.583 18.640 1.00 67.06 665 MET A N 1
ATOM 4884 C CA . MET A 1 665 ? -2.106 -42.770 18.837 1.00 67.06 665 MET A CA 1
ATOM 4885 C C . MET A 1 665 ? -0.941 -42.887 17.844 1.00 67.06 665 MET A C 1
ATOM 4887 O O . MET A 1 665 ? -0.184 -43.854 17.911 1.00 67.06 665 MET A O 1
ATOM 4891 N N . GLY A 1 666 ? -0.751 -41.891 16.976 1.00 62.91 666 GLY A N 1
ATOM 4892 C CA . GLY A 1 666 ? 0.374 -41.821 16.045 1.00 62.91 666 GLY A CA 1
ATOM 4893 C C . GLY A 1 666 ? 0.194 -42.664 14.783 1.00 62.91 666 GLY A C 1
ATOM 4894 O O . GLY A 1 666 ? 1.180 -42.956 14.120 1.00 62.91 666 GLY A O 1
ATOM 4895 N N . TYR A 1 667 ? -1.035 -43.082 14.450 1.00 66.19 667 TYR A N 1
ATOM 4896 C CA . TYR A 1 667 ? -1.308 -43.822 13.209 1.00 66.19 667 TYR A CA 1
ATOM 4897 C C . TYR A 1 667 ? -1.301 -42.944 11.955 1.00 66.19 667 TYR A C 1
ATOM 4899 O O . TYR A 1 667 ? -1.184 -43.471 10.851 1.00 66.19 667 TYR A O 1
ATOM 4907 N N . PHE A 1 668 ? -1.429 -41.629 12.120 1.00 59.19 668 PHE A N 1
ATOM 4908 C CA . PHE A 1 668 ? -1.363 -40.663 11.035 1.00 59.19 668 PHE A CA 1
ATOM 4909 C C . PHE A 1 668 ? -0.106 -39.809 11.199 1.00 59.19 668 PHE A C 1
ATOM 4911 O O . PHE A 1 668 ? -0.102 -38.824 11.927 1.00 59.19 668 PHE A O 1
ATOM 4918 N N . ASP A 1 669 ? 0.967 -40.177 10.503 1.00 47.69 669 ASP A N 1
ATOM 4919 C CA . ASP A 1 669 ? 1.954 -39.178 10.102 1.00 47.69 669 ASP A CA 1
ATOM 4920 C C . ASP A 1 669 ? 1.359 -38.464 8.887 1.00 47.69 669 ASP A C 1
ATOM 4922 O O . ASP A 1 669 ? 1.210 -39.060 7.820 1.00 47.69 669 ASP A O 1
ATOM 4926 N N . ASN A 1 670 ? 0.972 -37.198 9.048 1.00 43.69 670 ASN A N 1
ATOM 4927 C CA . ASN A 1 670 ? 0.557 -36.329 7.944 1.00 43.69 670 ASN A CA 1
ATOM 4928 C C . ASN A 1 670 ? 1.774 -35.992 7.057 1.00 43.69 670 ASN A C 1
ATOM 4930 O O . ASN A 1 670 ? 2.241 -34.854 6.991 1.00 43.69 670 ASN A O 1
ATOM 4934 N N . LEU A 1 671 ? 2.301 -36.995 6.360 1.00 36.09 671 LEU A N 1
ATOM 4935 C CA . LEU A 1 671 ? 3.070 -36.799 5.143 1.00 36.09 671 LEU A CA 1
ATOM 4936 C C . LEU A 1 671 ? 2.051 -36.512 4.034 1.00 36.09 671 LEU A C 1
ATOM 4938 O O . LEU A 1 671 ? 1.494 -37.422 3.434 1.00 36.09 671 LEU A O 1
ATOM 4942 N N . GLU A 1 672 ? 1.825 -35.212 3.820 1.00 32.69 672 GLU A N 1
ATOM 4943 C CA . GLU A 1 672 ? 0.949 -34.578 2.823 1.00 32.69 672 GLU A CA 1
ATOM 4944 C C . GLU A 1 672 ? -0.537 -34.477 3.204 1.00 32.69 672 GLU A C 1
ATOM 4946 O O . GLU A 1 672 ? -1.233 -35.477 3.299 1.00 32.69 672 GLU A O 1
ATOM 4951 N N . HIS A 1 673 ? -1.039 -33.242 3.364 1.00 32.22 673 HIS A N 1
ATOM 4952 C CA . HIS A 1 673 ? -2.171 -32.684 2.595 1.00 32.22 673 HIS A CA 1
ATOM 4953 C C . HIS A 1 673 ? -2.448 -31.231 3.028 1.00 32.22 673 HIS A C 1
ATOM 4955 O O . HIS A 1 673 ? -3.346 -30.926 3.814 1.00 32.22 673 HIS A O 1
ATOM 4961 N N . ALA A 1 674 ? -1.692 -30.296 2.448 1.00 31.11 674 ALA A N 1
ATOM 4962 C CA . ALA A 1 674 ? -2.165 -28.930 2.275 1.00 31.11 674 ALA A CA 1
ATOM 4963 C C . ALA A 1 674 ? -3.155 -28.924 1.096 1.00 31.11 674 ALA A C 1
ATOM 4965 O O . ALA A 1 674 ? -2.753 -28.872 -0.059 1.00 31.11 674 ALA A O 1
ATOM 4966 N N . GLY A 1 675 ? -4.451 -29.010 1.400 1.00 32.41 675 GLY A N 1
ATOM 4967 C CA . GLY A 1 675 ? -5.542 -28.705 0.471 1.00 32.41 675 GLY A CA 1
ATOM 4968 C C . GLY A 1 675 ? -5.800 -29.724 -0.644 1.00 32.41 675 GLY A C 1
ATOM 4969 O O . GLY A 1 675 ? -5.269 -29.595 -1.737 1.00 32.41 675 GLY A O 1
ATOM 4970 N N . THR A 1 676 ? -6.715 -30.672 -0.421 1.00 27.47 676 THR A N 1
ATOM 4971 C CA . THR A 1 676 ? -7.684 -31.187 -1.420 1.00 27.47 676 THR A CA 1
ATOM 4972 C C . THR A 1 676 ? -8.677 -32.156 -0.754 1.00 27.47 676 THR A C 1
ATOM 4974 O O . THR A 1 676 ? -8.398 -32.722 0.297 1.00 27.47 676 THR A O 1
ATOM 4977 N N . LYS A 1 677 ? -9.887 -32.259 -1.326 1.00 27.98 677 LYS A N 1
ATOM 4978 C CA . LYS A 1 677 ? -11.050 -33.044 -0.850 1.00 27.98 677 LYS A CA 1
ATOM 4979 C C . LYS A 1 677 ? -10.742 -34.544 -0.640 1.00 27.98 677 LYS A C 1
ATOM 4981 O O . LYS A 1 677 ? -9.907 -35.074 -1.366 1.00 27.98 677 LYS A O 1
ATOM 4986 N N . PRO A 1 678 ? -11.479 -35.251 0.245 1.00 32.66 678 PRO A N 1
ATOM 4987 C CA . PRO A 1 678 ? -11.266 -36.677 0.489 1.00 32.66 678 PRO A CA 1
ATOM 4988 C C . PRO A 1 678 ? -11.627 -37.528 -0.739 1.00 32.66 678 PRO A C 1
ATOM 4990 O O . PRO A 1 678 ? -12.705 -37.376 -1.321 1.00 32.66 678 PRO A O 1
ATOM 4993 N N . MET A 1 679 ? -10.698 -38.409 -1.122 1.00 27.39 679 MET A N 1
ATOM 4994 C CA . MET A 1 679 ? -10.865 -39.448 -2.142 1.00 27.39 679 MET A CA 1
ATOM 4995 C C . MET A 1 679 ? -11.852 -40.528 -1.677 1.00 27.39 679 MET A C 1
ATOM 4997 O O . MET A 1 679 ? -11.961 -40.831 -0.491 1.00 27.39 679 MET A O 1
ATOM 5001 N N . LEU A 1 680 ? -12.570 -41.076 -2.655 1.00 31.67 680 LEU A N 1
ATOM 5002 C CA . LEU A 1 680 ? -13.632 -42.066 -2.525 1.00 31.67 680 LEU A CA 1
ATOM 5003 C C . LEU A 1 680 ? -13.125 -43.460 -2.113 1.00 31.67 680 LEU A C 1
ATOM 5005 O O . LEU A 1 680 ? -12.023 -43.877 -2.451 1.00 31.67 680 LEU A O 1
ATOM 5009 N N . ASP A 1 681 ? -14.034 -44.128 -1.412 1.00 33.16 681 ASP A N 1
ATOM 5010 C CA . ASP A 1 681 ? -14.050 -45.441 -0.766 1.00 33.16 681 ASP A CA 1
ATOM 5011 C C . ASP A 1 681 ? -13.831 -46.636 -1.724 1.00 33.16 681 ASP A C 1
ATOM 5013 O O . ASP A 1 681 ? -14.483 -46.720 -2.769 1.00 33.16 681 ASP A O 1
ATOM 5017 N N . ASP A 1 682 ? -12.963 -47.587 -1.347 1.00 30.58 682 ASP A N 1
ATOM 5018 C CA . ASP A 1 682 ? -12.816 -48.903 -1.989 1.00 30.58 682 ASP A CA 1
ATOM 5019 C C . ASP A 1 682 ? -13.205 -50.086 -1.074 1.00 30.58 682 ASP A C 1
ATOM 5021 O O . ASP A 1 682 ? -12.703 -51.192 -1.239 1.00 30.58 682 ASP A O 1
ATOM 5025 N N . GLY A 1 683 ? -14.144 -49.895 -0.136 1.00 34.81 683 GLY A N 1
ATOM 5026 C CA . GLY A 1 683 ? -15.132 -50.895 0.316 1.00 34.81 683 GLY A CA 1
ATOM 5027 C C . GLY A 1 683 ? -14.666 -52.233 0.925 1.00 34.81 683 GLY A C 1
ATOM 5028 O O . GLY A 1 683 ? -15.510 -53.016 1.358 1.00 34.81 683 GLY A O 1
ATOM 5029 N N . SER A 1 684 ? -13.368 -52.536 0.978 1.00 32.97 684 SER A N 1
ATOM 5030 C CA . SER A 1 684 ? -12.833 -53.824 1.459 1.00 32.97 684 SER A CA 1
ATOM 5031 C C . SER A 1 684 ? -11.960 -53.696 2.714 1.00 32.97 684 SER A C 1
ATOM 5033 O O . SER A 1 684 ? -11.724 -54.683 3.410 1.00 32.97 684 SER A O 1
ATOM 5035 N N . THR A 1 685 ? -11.542 -52.476 3.060 1.00 37.44 685 THR A N 1
ATOM 5036 C CA . THR A 1 685 ? -10.727 -52.139 4.243 1.00 37.44 685 THR A CA 1
ATOM 5037 C C . THR A 1 685 ? -11.554 -51.619 5.430 1.00 37.44 685 THR A C 1
ATOM 5039 O O . THR A 1 685 ? -11.069 -51.601 6.565 1.00 37.44 685 THR A O 1
ATOM 5042 N N . THR A 1 686 ? -12.823 -51.266 5.207 1.00 40.41 686 THR A N 1
ATOM 5043 C CA . THR A 1 686 ? -13.699 -50.572 6.167 1.00 40.41 686 THR A CA 1
ATOM 5044 C C . THR A 1 686 ? -14.086 -51.424 7.379 1.00 40.41 686 THR A C 1
ATOM 5046 O O . THR A 1 686 ? -14.022 -50.937 8.506 1.00 40.41 686 THR A O 1
ATOM 5049 N N . HIS A 1 687 ? -14.385 -52.717 7.210 1.00 36.81 687 HIS A N 1
ATOM 5050 C CA . HIS A 1 687 ? -14.856 -53.560 8.323 1.00 36.81 687 HIS A CA 1
ATOM 5051 C C . HIS A 1 687 ? -13.773 -53.917 9.358 1.00 36.81 687 HIS A C 1
ATOM 5053 O O . HIS A 1 687 ? -14.058 -54.024 10.553 1.00 36.81 687 HIS A O 1
ATOM 5059 N N . THR A 1 688 ? -12.518 -54.079 8.934 1.00 41.16 688 THR A N 1
ATOM 5060 C CA . THR A 1 688 ? -11.398 -54.393 9.840 1.00 41.16 688 THR A CA 1
ATOM 5061 C C . THR A 1 688 ? -10.930 -53.149 10.599 1.00 41.16 688 THR A C 1
ATOM 5063 O O . THR A 1 688 ? -10.602 -53.244 11.782 1.00 41.16 688 THR A O 1
ATOM 5066 N N . GLN A 1 689 ? -10.963 -51.972 9.960 1.00 42.16 689 GLN A N 1
ATOM 5067 C CA . GLN A 1 689 ? -10.657 -50.689 10.605 1.00 42.16 689 GLN A CA 1
ATOM 5068 C C . GLN A 1 689 ? -11.780 -50.204 11.539 1.00 42.16 689 GLN A C 1
ATOM 5070 O O . GLN A 1 689 ? -11.492 -49.605 12.575 1.00 42.16 689 GLN A O 1
ATOM 5075 N N . GLU A 1 690 ? -13.048 -50.497 11.232 1.00 44.69 690 GLU A N 1
ATOM 5076 C CA . GLU A 1 690 ? -14.196 -50.196 12.103 1.00 44.69 690 GLU A CA 1
ATOM 5077 C C . GLU A 1 690 ? -14.119 -50.921 13.446 1.00 44.69 690 GLU A C 1
ATOM 5079 O O . GLU A 1 690 ? -14.308 -50.300 14.494 1.00 44.69 690 GLU A O 1
ATOM 5084 N N . LYS A 1 691 ? -13.781 -52.215 13.425 1.00 46.16 691 LYS A N 1
ATOM 5085 C CA . LYS A 1 691 ? -13.698 -53.035 14.638 1.00 46.16 691 LYS A CA 1
ATOM 5086 C C . LYS A 1 691 ? -12.502 -52.649 15.516 1.00 46.16 691 LYS A C 1
ATOM 5088 O O . LYS A 1 691 ? -12.661 -52.511 16.723 1.00 46.16 691 LYS A O 1
ATOM 5093 N N . LEU A 1 692 ? -11.342 -52.381 14.904 1.00 48.47 692 LEU A N 1
ATOM 5094 C CA . LEU A 1 692 ? -10.167 -51.864 15.616 1.00 48.47 692 LEU A CA 1
ATOM 5095 C C . LEU A 1 692 ? -10.456 -50.476 16.222 1.00 48.47 692 LEU A C 1
ATOM 5097 O O . LEU A 1 692 ? -10.087 -50.202 17.359 1.00 48.47 692 LEU A O 1
ATOM 5101 N N . GLY A 1 693 ? -11.142 -49.603 15.476 1.00 47.31 693 GLY A N 1
ATOM 5102 C CA . GLY A 1 693 ? -11.503 -48.254 15.913 1.00 47.31 693 GLY A CA 1
ATOM 5103 C C . GLY A 1 693 ? -12.458 -48.221 17.109 1.00 47.31 693 GLY A C 1
ATOM 5104 O O . GLY A 1 693 ? -12.288 -47.379 17.986 1.00 47.31 693 GLY A O 1
ATOM 5105 N N . ALA A 1 694 ? -13.426 -49.140 17.174 1.00 45.59 694 ALA A N 1
ATOM 5106 C CA . ALA A 1 694 ? -14.369 -49.237 18.291 1.00 45.59 694 ALA A CA 1
ATOM 5107 C C . ALA A 1 694 ? -13.698 -49.706 19.598 1.00 45.59 694 ALA A C 1
ATOM 5109 O O . ALA A 1 694 ? -13.951 -49.130 20.657 1.00 45.59 694 ALA A O 1
ATOM 5110 N N . ASP A 1 695 ? -12.796 -50.691 19.523 1.00 48.38 695 ASP A N 1
ATOM 5111 C CA . ASP A 1 695 ? -12.036 -51.168 20.686 1.00 48.38 695 ASP A CA 1
ATOM 5112 C C . ASP A 1 695 ? -11.036 -50.104 21.189 1.00 48.38 695 ASP A C 1
ATOM 5114 O O . ASP A 1 695 ? -10.890 -49.909 22.397 1.00 48.38 695 ASP A O 1
ATOM 5118 N N . MET A 1 696 ? -10.420 -49.336 20.278 1.00 51.47 696 MET A N 1
ATOM 5119 C CA . MET A 1 696 ? -9.510 -48.225 20.610 1.00 51.47 696 MET A CA 1
ATOM 5120 C C . MET A 1 696 ? -10.223 -47.007 21.223 1.00 51.47 696 MET A C 1
ATOM 5122 O O . MET A 1 696 ? -9.686 -46.356 22.120 1.00 51.47 696 MET A O 1
ATOM 5126 N N . LEU A 1 697 ? -11.446 -46.692 20.781 1.00 43.50 697 LEU A N 1
ATOM 5127 C CA . LEU A 1 697 ? -12.234 -45.595 21.353 1.00 43.50 697 LEU A CA 1
ATOM 5128 C C . LEU A 1 697 ? -12.621 -45.883 22.816 1.00 43.50 697 LEU A C 1
ATOM 5130 O O . LEU A 1 697 ? -12.678 -44.968 23.637 1.00 43.50 697 LEU A O 1
ATOM 5134 N N . ASN A 1 698 ? -12.848 -47.155 23.156 1.00 46.88 698 ASN A N 1
ATOM 5135 C CA . ASN A 1 698 ? -13.150 -47.577 24.523 1.00 46.88 698 ASN A CA 1
ATOM 5136 C C . ASN A 1 698 ? -11.925 -47.513 25.452 1.00 46.88 698 ASN A C 1
ATOM 5138 O O . ASN A 1 698 ? -12.099 -47.218 26.631 1.00 46.88 698 ASN A O 1
ATOM 5142 N N . SER A 1 699 ? -10.699 -47.710 24.947 1.00 44.31 699 SER A N 1
ATOM 5143 C CA . SER A 1 699 ? -9.477 -47.600 25.765 1.00 44.31 699 SER A CA 1
ATOM 5144 C C . SER A 1 699 ? -9.038 -46.162 26.057 1.00 44.31 699 SER A C 1
ATOM 5146 O O . SER A 1 699 ? -8.223 -45.959 26.944 1.00 44.31 699 SER A O 1
ATOM 5148 N N . LEU A 1 700 ? -9.538 -45.175 25.304 1.00 42.19 700 LEU A N 1
ATOM 5149 C CA . LEU A 1 700 ? -9.259 -43.745 25.519 1.00 42.19 700 LEU A CA 1
ATOM 5150 C C . LEU A 1 700 ? -10.279 -43.059 26.444 1.00 42.19 700 LEU A C 1
ATOM 5152 O O . LEU A 1 700 ? -10.028 -41.950 26.911 1.00 42.19 700 LEU A O 1
ATOM 5156 N N . LYS A 1 701 ? -11.437 -43.690 26.683 1.00 36.78 701 LYS A N 1
ATOM 5157 C CA . LYS A 1 701 ? -12.474 -43.207 27.614 1.00 36.78 701 LYS A CA 1
ATOM 5158 C C . LYS A 1 701 ? -12.239 -43.645 29.070 1.00 36.78 701 LYS A C 1
ATOM 5160 O O . LYS A 1 701 ? -12.913 -43.116 29.953 1.00 36.78 701 LYS A O 1
ATOM 5165 N N . ALA A 1 702 ? -11.338 -44.602 29.302 1.00 30.41 702 ALA A N 1
ATOM 5166 C CA . ALA A 1 702 ? -10.865 -45.047 30.616 1.00 30.41 702 ALA A CA 1
ATOM 5167 C C . ALA A 1 702 ? -9.520 -44.387 30.937 1.00 30.41 702 ALA A C 1
ATOM 5169 O O . ALA A 1 702 ? -9.286 -44.103 32.133 1.00 30.41 702 ALA A O 1
#

Secondary structure (DSSP, 8-state):
-TTHHHHS---------TTS-------TTTSPPPB--S-EEEEEE-TTS-SSGGG-TT-S--TTS-PPPPB--TT--B-TT--BEEEEHHHHTT--GGGS--S-BEE--SSEETTEE---PPPTT-EEEEEEGGGBTTSEEEEEEE----BSSBSPP-GGG-----B-TTGGG-BTTB--S-BBSSSSBPPTT---BSSGGGTTB-S-EEEEE---SSSS--EEEEEE--TT--EEEEEETGGGEEEEEEEEEEEETTEEEEEEEEEEEEE-SS------TT-EEEE-S---BSSS-B--TT--HHHHHHHHHHHHHHHHHHHHHHHTT----HHHH-SSSTT--SS-TTS-HHHHHHHHHT-EEESS-HHHHHHHHHTT-----TTEEE--SSS-EEEE-SS------SS------SS------SS------SS------SS------S-STTSS--S-----SSS------SSS------SS------SSS------SSEEEEE-TTS-EEEEETTEEEEE-SS------S----PPP-----PPPPPP------------EE-BSSSSTTSPB-TT-EEEEEE-SSHHHHHH--S-SEEEE--TTSEE---HHHHHHHHHHHHHSTT-EEEEETTEEEE----PPPTT--HHHHHHHHHHHTT-----S-SS-PPPPP-SSSHHHHHHHHHHHHHHH--

Foldseek 3Di:
DVVCVVVVDDDDDDDDPPVDDDDPDDDCVPDPAQFQDDKFKWFFAAPQLDLFLPDNVPQPDDPPNDADRWDDHSKAGAHPQLFTWIAGPVLVVVPDSVSSTDDGAAEDFPFDDDVDGDDDRDIRNWMFIWDAVVRHPNRIHTDGTDDDFDWPWAFGDDPPPDGDDTGLVQQLPDALPDDTSQDGPSDGGDALLDWRDDDSSTLNHHSQKDWDWDADDPDGWIWIWMFRPPPPQTKIWTFTPAQGFIWIAAFDARPDRSRTYGTDDGGIDTDGNDDDDDDDQFAAEAEPDDDPDDPVDDADPLDDVVLLVVLVVQLVQLVVVQVLCVVVVHHGDCQQQPQPHGQQDPQGGRHRNSVSVSLQSLQWAFPPDPVRRLVSLCVSPNDDDPGIHRHGSGHYYDHYYPDDDDDDDPDDDDDDDPTDDDDGDPDDDDDDDPDDDDDDDPPDDGDDWQPDPPDPDGDDDDDDPDDDDDDDDLPDDDDDDDPDDDDDDDPPDDDDDDDPAKDKDDDPQGWIWIDGPNDIDTDHPDDDDDDDPDDDDDDDDDDDDDDDDGDDDDPPPDLDDDWDFDFPDFDPPTQTDAFFKKFKDFAPDQVCRQVDPDGLDIDTHHRRRTDDDDSVRSVSQVVVCVVRPQGIWMDTDSDIATDHDDDDDPPDDLVRLLVVLSSSRVVDPCPDDPDDDDDDDPPPCPPVSVVSSVVSSVVVVD

pLDDT: mean 82.68, std 15.92, range [27.39, 98.31]

Radius of gyration: 45.37 Å; chains: 1; bounding box: 139×77×147 Å

InterPro domains:
  IPR006531 Gp5/Type VI secretion system Vgr protein, OB-fold domain [PF04717] (80-147)
  IPR018769 Type VI secretion system spike protein VgrG2, domain of unknown function DUF2345 [PF10106] (386-541)
  IPR028244 Putative type VI secretion system, Rhs element associated Vgr domain [PF13296] (217-325)
  IPR037026 Vgr protein, OB-fold domain superfamily [G3DSA:2.40.50.230] (25-150)